Protein AF-A0A8K1FFB2-F1 (afdb_monomer_lite)

Radius of gyration: 55.77 Å; chains: 1; bounding box: 151×57×178 Å

pLDDT: mean 72.02, std 19.6, range [27.44, 97.62]

Structure (mmCIF, N/CA/C/O backbone):
data_AF-A0A8K1FFB2-F1
#
_entry.id   AF-A0A8K1FFB2-F1
#
loop_
_atom_site.group_PDB
_atom_site.id
_atom_site.type_symbol
_atom_site.label_atom_id
_atom_site.label_alt_id
_atom_site.label_comp_id
_atom_site.label_asym_id
_atom_site.label_entity_id
_atom_site.label_seq_id
_atom_site.pdbx_PDB_ins_code
_atom_site.Cartn_x
_atom_site.Cartn_y
_atom_site.Cartn_z
_atom_site.occupancy
_atom_site.B_iso_or_equiv
_atom_site.auth_seq_id
_atom_site.auth_comp_id
_atom_site.auth_asym_id
_atom_site.auth_atom_id
_atom_site.pdbx_PDB_model_num
ATOM 1 N N . MET A 1 1 ? 35.489 -6.562 14.553 1.00 64.75 1 MET A N 1
ATOM 2 C CA . MET A 1 1 ? 35.111 -5.734 13.384 1.00 64.75 1 MET A CA 1
ATOM 3 C C . MET A 1 1 ? 35.207 -6.529 12.083 1.00 64.75 1 MET A C 1
ATOM 5 O O . MET A 1 1 ? 34.177 -6.865 11.522 1.00 64.75 1 MET A O 1
ATOM 9 N N . PHE A 1 2 ? 36.407 -6.926 11.652 1.00 66.75 2 PHE A N 1
ATOM 10 C CA . PHE A 1 2 ? 36.652 -7.433 10.291 1.00 66.75 2 PHE A CA 1
ATOM 11 C C . PHE A 1 2 ? 36.187 -8.868 9.989 1.00 66.75 2 PHE A C 1
ATOM 13 O O . PHE A 1 2 ? 35.983 -9.202 8.826 1.00 66.75 2 PHE A O 1
ATOM 20 N N . HIS A 1 3 ? 35.941 -9.698 11.008 1.00 68.38 3 HIS A N 1
ATOM 21 C CA . HIS A 1 3 ? 35.372 -11.035 10.806 1.00 68.38 3 HIS A CA 1
ATOM 22 C C . HIS A 1 3 ? 33.933 -11.000 10.268 1.00 68.38 3 HIS A C 1
ATOM 24 O O . HIS A 1 3 ? 33.512 -11.947 9.624 1.00 68.38 3 HIS A O 1
ATOM 30 N N . GLY A 1 4 ? 33.161 -9.933 10.501 1.00 66.12 4 GLY A N 1
ATOM 31 C CA . GLY A 1 4 ? 31.764 -9.853 10.048 1.00 66.12 4 GLY A CA 1
ATOM 32 C C . GLY A 1 4 ? 31.587 -9.487 8.570 1.00 66.12 4 GLY A C 1
ATOM 33 O O . GLY A 1 4 ? 30.477 -9.589 8.058 1.00 66.12 4 GLY A O 1
ATOM 34 N N . PHE A 1 5 ? 32.653 -9.041 7.897 1.00 67.88 5 PHE A N 1
ATOM 35 C CA . PHE A 1 5 ? 32.569 -8.484 6.544 1.00 67.88 5 PHE A CA 1
ATOM 36 C C . PHE A 1 5 ? 32.577 -9.554 5.442 1.00 67.88 5 PHE A C 1
ATOM 38 O O . PHE A 1 5 ? 31.914 -9.377 4.423 1.00 67.88 5 PHE A O 1
ATOM 45 N N . ASP A 1 6 ? 33.297 -10.665 5.634 1.00 68.94 6 ASP A N 1
ATOM 46 C CA . ASP A 1 6 ? 33.412 -11.721 4.624 1.00 68.94 6 ASP A CA 1
ATOM 47 C C . ASP A 1 6 ? 33.349 -13.116 5.281 1.00 68.94 6 ASP A C 1
ATOM 49 O O . ASP A 1 6 ? 34.181 -13.445 6.128 1.00 68.94 6 ASP A O 1
ATOM 53 N N . PRO A 1 7 ? 32.390 -13.985 4.918 1.00 72.12 7 PRO A N 1
ATOM 54 C CA . PRO A 1 7 ? 32.349 -15.354 5.433 1.00 72.12 7 PRO A CA 1
ATOM 55 C C . PRO A 1 7 ? 33.583 -16.180 5.024 1.00 72.12 7 PRO A C 1
ATOM 57 O O . PRO A 1 7 ? 33.893 -17.177 5.677 1.00 72.12 7 PRO A O 1
ATOM 60 N N . TYR A 1 8 ? 34.315 -15.774 3.977 1.00 70.00 8 TYR A N 1
ATOM 61 C CA . TYR A 1 8 ? 35.564 -16.422 3.573 1.00 70.00 8 TYR A CA 1
ATOM 62 C C . TYR A 1 8 ? 36.718 -16.129 4.544 1.00 70.00 8 TYR A C 1
ATOM 64 O O . TYR A 1 8 ? 37.487 -17.035 4.875 1.00 70.00 8 TYR A O 1
ATOM 72 N N . THR A 1 9 ? 36.803 -14.904 5.073 1.00 73.00 9 THR A N 1
ATOM 73 C CA . THR A 1 9 ? 37.851 -14.506 6.031 1.00 73.00 9 THR A CA 1
ATOM 74 C C . THR A 1 9 ? 37.619 -15.121 7.409 1.00 73.00 9 THR A C 1
ATOM 76 O O . THR A 1 9 ? 38.578 -15.377 8.132 1.00 73.00 9 THR A O 1
ATOM 79 N N . GLN A 1 10 ? 36.367 -15.442 7.761 1.00 76.25 10 GLN A N 1
ATOM 80 C CA . GLN A 1 10 ? 36.052 -16.230 8.960 1.00 76.25 10 GLN A CA 1
ATOM 81 C C . GLN A 1 10 ? 36.589 -17.663 8.888 1.00 76.25 10 GLN A C 1
ATOM 83 O O . GLN A 1 10 ? 36.957 -18.223 9.915 1.00 76.25 10 GLN A O 1
ATOM 88 N N . ARG A 1 11 ? 36.614 -18.262 7.692 1.00 76.06 11 ARG A N 1
ATOM 89 C CA . ARG A 1 11 ? 37.011 -19.666 7.502 1.00 76.06 11 ARG A CA 1
ATOM 90 C C . ARG A 1 11 ? 38.505 -19.844 7.274 1.00 76.06 11 ARG A C 1
ATOM 92 O O . ARG A 1 11 ? 39.062 -20.840 7.714 1.00 76.06 11 ARG A O 1
ATOM 99 N N . THR A 1 12 ? 39.129 -18.909 6.566 1.00 79.38 12 THR A N 1
ATOM 100 C CA . THR A 1 12 ? 40.532 -19.027 6.138 1.00 79.38 12 THR A CA 1
ATOM 101 C C . THR A 1 12 ? 41.483 -18.135 6.928 1.00 79.38 12 THR A C 1
ATOM 103 O O . THR A 1 12 ? 42.678 -18.394 6.946 1.00 79.38 12 THR A O 1
ATOM 106 N N . GLY A 1 13 ? 40.980 -17.090 7.599 1.00 78.75 13 GLY A N 1
ATOM 107 C CA . GLY A 1 13 ? 41.819 -16.100 8.281 1.00 78.75 13 GLY A CA 1
ATOM 108 C C . GLY A 1 13 ? 42.579 -15.158 7.336 1.00 78.75 13 GLY A C 1
ATOM 109 O O . GLY A 1 13 ? 43.320 -14.294 7.808 1.00 78.75 13 GLY A O 1
ATOM 110 N N . GLU A 1 14 ? 42.373 -15.285 6.022 1.00 85.50 14 GLU A N 1
ATOM 111 C CA . GLU A 1 14 ? 43.073 -14.529 4.985 1.00 85.50 14 GLU A CA 1
ATOM 112 C C . GLU A 1 14 ? 42.130 -13.576 4.245 1.00 85.50 14 GLU A C 1
ATOM 114 O O . GLU A 1 14 ? 40.982 -13.905 3.935 1.00 85.50 14 GLU A O 1
ATOM 119 N N . LEU A 1 15 ? 42.628 -12.375 3.947 1.00 85.19 15 LEU A N 1
ATOM 120 C CA . LEU A 1 15 ? 41.900 -11.299 3.289 1.00 85.19 15 LEU A CA 1
ATOM 121 C C . LEU A 1 15 ? 42.490 -11.022 1.895 1.00 85.19 15 LEU A C 1
ATOM 123 O O . LEU A 1 15 ? 43.661 -10.649 1.801 1.00 85.19 15 LEU A O 1
ATOM 127 N N . PRO A 1 16 ? 41.710 -11.143 0.805 1.00 87.62 16 PRO A N 1
ATOM 128 C CA . PRO A 1 16 ? 42.187 -10.814 -0.535 1.00 87.62 16 PRO A CA 1
ATOM 129 C C . PRO A 1 16 ? 42.575 -9.335 -0.652 1.00 87.62 16 PRO A C 1
ATOM 131 O O . PRO A 1 16 ? 41.790 -8.453 -0.291 1.00 87.62 16 PRO A O 1
ATOM 134 N N . LEU A 1 17 ? 43.742 -9.048 -1.235 1.00 84.94 17 LEU A N 1
ATOM 135 C CA . LEU A 1 17 ? 44.253 -7.677 -1.404 1.00 84.94 17 LEU A CA 1
ATOM 136 C C . LEU A 1 17 ? 43.294 -6.775 -2.192 1.00 84.94 17 LEU A C 1
ATOM 138 O O . LEU A 1 17 ? 43.059 -5.626 -1.820 1.00 84.94 17 LEU A O 1
ATOM 142 N N . SER A 1 18 ? 42.648 -7.326 -3.222 1.00 84.44 18 SER A N 1
ATOM 143 C CA . SER A 1 18 ? 41.648 -6.620 -4.034 1.00 84.44 18 SER A CA 1
ATOM 144 C C . SER A 1 18 ? 40.423 -6.156 -3.235 1.00 84.44 18 SER A C 1
ATOM 146 O O . SER A 1 18 ? 39.781 -5.170 -3.599 1.00 84.44 18 SER A O 1
ATOM 148 N N . ARG A 1 19 ? 40.103 -6.834 -2.124 1.00 82.88 19 ARG A N 1
ATOM 149 C CA . ARG A 1 19 ? 38.962 -6.512 -1.253 1.00 82.88 19 ARG A CA 1
ATOM 150 C C . ARG A 1 19 ? 39.327 -5.585 -0.102 1.00 82.88 19 ARG A C 1
ATOM 152 O O . ARG A 1 19 ? 38.432 -5.019 0.517 1.00 82.88 19 ARG A O 1
ATOM 159 N N . LEU A 1 20 ? 40.611 -5.370 0.156 1.00 85.50 20 LEU A N 1
ATOM 160 C CA . LEU A 1 20 ? 41.080 -4.566 1.279 1.00 85.50 20 LEU A CA 1
ATOM 161 C C . LEU A 1 20 ? 40.673 -3.090 1.133 1.00 85.50 20 LEU A C 1
ATOM 163 O O . LEU A 1 20 ? 40.135 -2.505 2.072 1.00 85.50 20 LEU A O 1
ATOM 167 N N . LYS A 1 21 ? 40.803 -2.507 -0.069 1.00 84.81 21 LYS A N 1
ATOM 168 C CA . LYS A 1 21 ? 40.308 -1.142 -0.341 1.00 84.81 21 LYS A CA 1
ATOM 169 C C . LYS A 1 21 ? 38.788 -1.023 -0.176 1.00 84.81 21 LYS A C 1
ATOM 171 O O . LYS A 1 21 ? 38.298 -0.003 0.301 1.00 84.81 21 LYS A O 1
ATOM 176 N N . LEU A 1 22 ? 38.040 -2.062 -0.554 1.00 83.94 22 LEU A N 1
ATOM 177 C CA . LEU A 1 22 ? 36.584 -2.105 -0.384 1.00 83.94 22 LEU A CA 1
ATOM 178 C C . LEU A 1 22 ? 36.194 -2.203 1.093 1.00 83.94 22 LEU A C 1
ATOM 180 O O . LEU A 1 22 ? 35.243 -1.548 1.508 1.00 83.94 22 LEU A O 1
ATOM 184 N N . LEU A 1 23 ? 36.946 -2.974 1.878 1.00 85.00 23 LEU A N 1
ATOM 185 C CA . LEU A 1 23 ? 36.744 -3.114 3.314 1.00 85.00 23 LEU A CA 1
ATOM 186 C C . LEU A 1 23 ? 37.014 -1.790 4.039 1.00 85.00 23 LEU A C 1
ATOM 188 O O . LEU A 1 23 ? 36.184 -1.350 4.828 1.00 85.00 23 LEU A O 1
ATOM 192 N N . LEU A 1 24 ? 38.122 -1.114 3.722 1.00 87.81 24 LEU A N 1
ATOM 193 C CA . LEU A 1 24 ? 38.425 0.211 4.273 1.00 87.81 24 LEU A CA 1
ATOM 194 C C . LEU A 1 24 ? 37.320 1.217 3.928 1.00 87.81 24 LEU A C 1
ATOM 196 O O . LEU A 1 24 ? 36.820 1.911 4.808 1.00 87.81 24 LEU A O 1
ATOM 200 N N . LYS A 1 25 ? 36.848 1.210 2.676 1.00 86.81 25 LYS A N 1
ATOM 201 C CA . LYS A 1 25 ? 35.734 2.057 2.234 1.00 86.81 25 LYS A CA 1
ATOM 202 C C . LYS A 1 25 ? 34.411 1.730 2.934 1.00 86.81 25 LYS A C 1
ATOM 204 O O . LYS A 1 25 ? 33.645 2.640 3.209 1.00 86.81 25 LYS A O 1
ATOM 209 N N . HIS A 1 26 ? 34.125 0.459 3.218 1.00 85.25 26 HIS A N 1
ATOM 210 C CA . HIS A 1 26 ? 32.894 0.054 3.905 1.00 85.25 26 HIS A CA 1
ATOM 211 C C . HIS A 1 26 ? 32.816 0.593 5.337 1.00 85.25 26 HIS A C 1
ATOM 213 O O . HIS A 1 26 ? 31.746 0.974 5.807 1.00 85.25 26 HIS A O 1
ATOM 219 N N . TYR A 1 27 ? 33.959 0.649 6.014 1.00 84.44 27 TYR A N 1
ATOM 220 C CA . TYR A 1 27 ? 34.061 1.226 7.347 1.00 84.44 27 TYR A CA 1
ATOM 221 C C . TYR A 1 27 ? 34.359 2.727 7.326 1.00 84.44 27 TYR A C 1
ATOM 223 O O . TYR A 1 27 ? 34.713 3.260 8.366 1.00 84.44 27 TYR A O 1
ATOM 231 N N . ASP A 1 28 ? 34.234 3.414 6.185 1.00 85.31 28 ASP A N 1
ATOM 232 C CA . ASP A 1 28 ? 34.554 4.842 6.026 1.00 85.31 28 ASP A CA 1
ATOM 233 C C . ASP A 1 28 ? 35.979 5.218 6.496 1.00 85.31 28 ASP A C 1
ATOM 235 O O . ASP A 1 28 ? 36.236 6.330 6.954 1.00 85.31 28 ASP A O 1
ATOM 239 N N . LEU A 1 29 ? 36.930 4.287 6.378 1.00 88.44 29 LEU A N 1
ATOM 240 C CA . LEU A 1 29 ? 38.345 4.499 6.676 1.00 88.44 29 LEU A CA 1
ATOM 241 C C . LEU A 1 29 ? 39.083 4.880 5.386 1.00 88.44 29 LEU A C 1
ATOM 243 O O . LEU A 1 29 ? 39.255 4.057 4.486 1.00 88.44 29 LEU A O 1
ATOM 247 N N . SER A 1 30 ? 39.542 6.128 5.281 1.00 86.56 30 SER A N 1
ATOM 248 C CA . SER A 1 30 ? 40.323 6.596 4.131 1.00 86.56 30 SER A CA 1
ATOM 249 C C . SER A 1 30 ? 41.823 6.516 4.413 1.00 86.56 30 SER A C 1
ATOM 251 O O . SER A 1 30 ? 42.330 7.227 5.279 1.00 86.56 30 SER A O 1
ATOM 253 N N . VAL A 1 31 ? 42.538 5.695 3.646 1.00 89.12 31 VAL A N 1
ATOM 254 C CA . VAL A 1 31 ? 44.008 5.665 3.617 1.00 89.12 31 VAL A CA 1
ATOM 255 C C . VAL A 1 31 ? 44.462 6.340 2.326 1.00 89.12 31 VAL A C 1
ATOM 257 O O . VAL A 1 31 ? 43.904 6.067 1.263 1.00 89.12 31 VAL A O 1
ATOM 260 N N . GLY A 1 32 ? 45.450 7.233 2.403 1.00 89.50 32 GLY A N 1
ATOM 261 C CA . GLY A 1 32 ? 46.016 7.868 1.213 1.00 89.50 32 GLY A CA 1
ATOM 262 C C . GLY A 1 32 ? 46.633 6.833 0.268 1.00 89.50 32 GLY A C 1
ATOM 263 O O . GLY A 1 32 ? 47.278 5.884 0.710 1.00 89.50 32 GLY A O 1
ATOM 264 N N . ASP A 1 33 ? 46.477 7.011 -1.045 1.00 87.12 33 ASP A N 1
ATOM 265 C CA . ASP A 1 33 ? 46.992 6.034 -2.017 1.00 87.12 33 ASP A CA 1
ATOM 266 C C . ASP A 1 33 ? 48.515 5.848 -1.915 1.00 87.12 33 ASP A C 1
ATOM 268 O O . ASP A 1 33 ? 49.012 4.747 -2.133 1.00 87.12 33 ASP A O 1
ATOM 272 N N . VAL A 1 34 ? 49.255 6.890 -1.526 1.00 89.81 34 VAL A N 1
ATOM 273 C CA . VAL A 1 34 ? 50.714 6.828 -1.345 1.00 89.81 34 VAL A CA 1
ATOM 274 C C . VAL A 1 34 ? 51.096 5.922 -0.171 1.00 89.81 34 VAL A C 1
ATOM 276 O O . VAL A 1 34 ? 51.933 5.038 -0.335 1.00 89.81 34 VAL A O 1
ATOM 279 N N . THR A 1 35 ? 50.459 6.085 0.991 1.00 89.31 35 THR A N 1
ATOM 280 C CA . THR A 1 35 ? 50.746 5.270 2.185 1.00 89.31 35 THR A CA 1
ATOM 281 C C . THR A 1 35 ? 50.263 3.833 2.013 1.00 89.31 35 THR A C 1
ATOM 283 O O . THR A 1 35 ? 50.922 2.897 2.464 1.00 89.31 35 THR A O 1
ATOM 286 N N . TYR A 1 36 ? 49.156 3.644 1.292 1.00 90.62 36 TYR A N 1
ATOM 287 C CA . TYR A 1 36 ? 48.669 2.325 0.909 1.00 90.62 36 TYR A CA 1
ATOM 288 C C . TYR A 1 36 ? 49.658 1.591 -0.006 1.00 90.62 36 TYR A C 1
ATOM 290 O O . TYR A 1 36 ? 49.990 0.438 0.256 1.00 90.62 36 TYR A O 1
ATOM 298 N N . ARG A 1 37 ? 50.169 2.259 -1.052 1.00 88.25 37 ARG A N 1
ATOM 299 C CA . ARG A 1 37 ? 51.154 1.678 -1.983 1.00 88.25 37 ARG A CA 1
ATOM 300 C C . ARG A 1 37 ? 52.491 1.379 -1.310 1.00 88.25 37 ARG A C 1
ATOM 302 O O . ARG A 1 37 ? 53.084 0.350 -1.603 1.00 88.25 37 ARG A O 1
ATOM 309 N N . GLN A 1 38 ? 52.945 2.243 -0.403 1.00 90.00 38 GLN A N 1
ATOM 310 C CA . GLN A 1 38 ? 54.164 2.006 0.376 1.00 90.00 38 GLN A CA 1
ATOM 311 C C . GLN A 1 38 ? 54.041 0.757 1.249 1.00 90.00 38 GLN A C 1
ATOM 313 O O . GLN A 1 38 ? 54.959 -0.050 1.288 1.00 90.00 38 GLN A O 1
ATOM 318 N N . TRP A 1 39 ? 52.896 0.561 1.906 1.00 91.81 39 TRP A N 1
ATOM 319 C CA . TRP A 1 39 ? 52.646 -0.660 2.668 1.00 91.81 39 TRP A CA 1
ATOM 320 C C . TRP A 1 39 ? 52.504 -1.893 1.765 1.00 91.81 39 TRP A C 1
ATOM 322 O O . TRP A 1 39 ? 53.062 -2.940 2.075 1.00 91.81 39 TRP A O 1
ATOM 332 N N . GLU A 1 40 ? 51.831 -1.773 0.619 1.00 88.75 40 GLU A N 1
ATOM 333 C CA . GLU A 1 40 ? 51.703 -2.864 -0.360 1.00 88.75 40 GLU A CA 1
ATOM 334 C C . GLU A 1 40 ? 53.076 -3.345 -0.864 1.00 88.75 40 GLU A C 1
ATOM 336 O O . GLU A 1 40 ? 53.279 -4.541 -1.040 1.00 88.75 40 GLU A O 1
ATOM 341 N N . GLN A 1 41 ? 54.044 -2.434 -1.004 1.00 88.81 41 GLN A N 1
ATOM 342 C CA . GLN A 1 41 ? 55.436 -2.748 -1.352 1.00 88.81 41 GLN A CA 1
ATOM 343 C C . GLN A 1 41 ? 56.220 -3.447 -0.229 1.00 88.81 41 GLN A C 1
ATOM 345 O O . GLN A 1 41 ? 57.269 -4.022 -0.500 1.00 88.81 41 GLN A O 1
ATOM 350 N N . THR A 1 42 ? 55.741 -3.413 1.020 1.00 87.81 42 THR A N 1
ATOM 351 C CA . THR A 1 42 ? 56.365 -4.155 2.135 1.00 87.81 42 THR A CA 1
ATOM 352 C C . THR A 1 42 ? 55.946 -5.624 2.192 1.00 87.81 42 THR A C 1
ATOM 354 O O . THR A 1 42 ? 56.489 -6.388 2.990 1.00 87.81 42 THR A O 1
ATOM 357 N N . LEU A 1 43 ? 54.991 -6.034 1.352 1.00 87.44 43 LEU A N 1
ATOM 358 C CA . LEU A 1 43 ? 54.518 -7.410 1.267 1.00 87.44 43 LEU A CA 1
ATOM 359 C C . LEU A 1 43 ? 55.361 -8.224 0.268 1.00 87.44 43 LEU A C 1
ATOM 361 O O . LEU A 1 43 ? 55.843 -7.666 -0.718 1.00 87.44 43 LEU A O 1
ATOM 365 N N . PRO A 1 44 ? 55.512 -9.547 0.470 1.00 86.75 44 PRO A N 1
ATOM 366 C CA . PRO A 1 44 ? 56.212 -10.413 -0.478 1.00 86.75 44 PRO A CA 1
ATOM 367 C C . PRO A 1 44 ? 55.585 -10.372 -1.881 1.00 86.75 44 PRO A C 1
ATOM 369 O O . PRO A 1 44 ? 54.356 -10.356 -2.025 1.00 86.75 44 PRO A O 1
ATOM 372 N N . GLU A 1 45 ? 56.419 -10.402 -2.922 1.00 79.69 45 GLU A N 1
ATOM 373 C CA . GLU A 1 45 ? 55.962 -10.400 -4.315 1.00 79.69 45 GLU A CA 1
ATOM 374 C C . GLU A 1 45 ? 55.061 -11.616 -4.603 1.00 79.69 45 GLU A C 1
ATOM 376 O O . GLU A 1 45 ? 55.417 -12.757 -4.316 1.00 79.69 45 GLU A O 1
ATOM 381 N N . GLY A 1 46 ? 53.866 -11.371 -5.156 1.00 77.50 46 GLY A N 1
ATOM 382 C CA . GLY A 1 46 ? 52.890 -12.420 -5.490 1.00 77.50 46 GLY A CA 1
ATOM 383 C C . GLY A 1 46 ? 51.861 -12.742 -4.399 1.00 77.50 46 GLY A C 1
ATOM 384 O O . GLY A 1 46 ? 51.036 -13.634 -4.590 1.00 77.50 46 GLY A O 1
ATOM 385 N N . THR A 1 47 ? 51.853 -12.011 -3.282 1.00 82.94 47 THR A N 1
ATOM 386 C CA . THR A 1 47 ? 50.838 -12.188 -2.232 1.00 82.94 47 THR A CA 1
ATOM 387 C C . THR A 1 47 ? 49.453 -11.794 -2.763 1.00 82.94 47 THR A C 1
ATOM 389 O O . THR A 1 47 ? 49.205 -10.628 -3.048 1.00 82.94 47 THR A O 1
ATOM 392 N N . SER A 1 48 ? 48.529 -12.748 -2.918 1.00 84.19 48 SER A N 1
ATOM 393 C CA . SER A 1 48 ? 47.143 -12.474 -3.348 1.00 84.19 48 SER A CA 1
ATOM 394 C C . SER A 1 48 ? 46.178 -12.261 -2.176 1.00 84.19 48 SER A C 1
ATOM 396 O O . SER A 1 48 ? 45.135 -11.614 -2.331 1.00 84.19 48 SER A O 1
ATOM 398 N N . ALA A 1 49 ? 46.522 -12.790 -1.001 1.00 87.62 49 ALA A N 1
ATOM 399 C CA . ALA A 1 49 ? 45.751 -12.682 0.229 1.00 87.62 49 ALA A CA 1
ATOM 400 C C . ALA A 1 49 ? 46.681 -12.500 1.434 1.00 87.62 49 ALA A C 1
ATOM 402 O O . ALA A 1 49 ? 47.791 -13.022 1.452 1.00 87.62 49 ALA A O 1
ATOM 403 N N . ILE A 1 50 ? 46.232 -11.730 2.423 1.00 89.12 50 ILE A N 1
ATOM 404 C CA . ILE A 1 50 ? 47.025 -11.353 3.594 1.00 89.12 50 ILE A CA 1
ATOM 405 C C . ILE A 1 50 ? 46.321 -11.865 4.855 1.00 89.12 50 ILE A C 1
ATOM 407 O O . ILE A 1 50 ? 45.111 -11.668 4.985 1.00 89.12 50 ILE A O 1
ATOM 411 N N . PRO A 1 51 ? 47.043 -12.462 5.817 1.00 89.88 51 PRO A N 1
ATOM 412 C CA . PRO A 1 51 ? 46.500 -12.792 7.128 1.00 89.88 51 PRO A CA 1
ATOM 413 C C . PRO A 1 51 ? 45.864 -11.578 7.809 1.00 89.88 51 PRO A C 1
ATOM 415 O O . PRO A 1 51 ? 46.427 -10.479 7.811 1.00 89.88 51 PRO A O 1
ATOM 418 N N . LEU A 1 52 ? 44.726 -11.783 8.473 1.00 84.94 52 LEU A N 1
ATOM 419 C CA . LEU A 1 52 ? 44.021 -10.710 9.178 1.00 84.94 52 LEU A CA 1
ATOM 420 C C . LEU A 1 52 ? 44.911 -9.982 10.201 1.00 84.94 52 LEU A C 1
ATOM 422 O O . LEU A 1 52 ? 44.769 -8.778 10.393 1.00 84.94 52 LEU A O 1
ATOM 426 N N . LEU A 1 53 ? 45.860 -10.692 10.814 1.00 86.44 53 LEU A N 1
ATOM 427 C CA . LEU A 1 53 ? 46.809 -10.125 11.771 1.00 86.44 53 LEU A CA 1
ATOM 428 C C . LEU A 1 53 ? 47.707 -9.045 11.142 1.00 86.44 53 LEU A C 1
ATOM 430 O O . LEU A 1 53 ? 47.868 -7.973 11.721 1.00 86.44 53 LEU A O 1
ATOM 434 N N . LEU A 1 54 ? 48.238 -9.293 9.940 1.00 87.94 54 LEU A N 1
ATOM 435 C CA . LEU A 1 54 ? 49.059 -8.314 9.217 1.00 87.94 54 LEU A CA 1
ATOM 436 C C . LEU A 1 54 ? 48.225 -7.111 8.766 1.00 87.94 54 LEU A C 1
ATOM 438 O O . LEU A 1 54 ? 48.710 -5.981 8.778 1.00 87.94 54 LEU A O 1
ATOM 442 N N . PHE A 1 55 ? 46.952 -7.329 8.431 1.00 87.44 55 PHE A N 1
ATOM 443 C CA . PHE A 1 55 ? 46.027 -6.232 8.162 1.00 87.44 55 PHE A CA 1
ATOM 444 C C . PHE A 1 55 ? 45.745 -5.392 9.416 1.00 87.44 55 PHE A C 1
ATOM 446 O O . PHE A 1 55 ? 45.780 -4.168 9.348 1.00 87.44 55 PHE A O 1
ATOM 453 N N . MET A 1 56 ? 45.524 -6.020 10.574 1.00 85.69 56 MET A N 1
ATOM 454 C CA . MET A 1 56 ? 45.352 -5.295 11.838 1.00 85.69 56 MET A CA 1
ATOM 455 C C . MET A 1 56 ? 46.595 -4.475 12.186 1.00 85.69 56 MET A C 1
ATOM 457 O O . MET A 1 56 ? 46.470 -3.316 12.575 1.00 85.69 56 MET A O 1
ATOM 461 N N . GLN A 1 57 ? 47.787 -5.035 11.978 1.00 88.00 57 GLN A N 1
ATOM 462 C CA . GLN A 1 57 ? 49.042 -4.310 12.153 1.00 88.00 57 GLN A CA 1
ATOM 463 C C . GLN A 1 57 ? 49.140 -3.107 11.202 1.00 88.00 57 GLN A C 1
ATOM 465 O O . GLN A 1 57 ? 49.521 -2.021 11.631 1.00 88.00 57 GLN A O 1
ATOM 470 N N . ALA A 1 58 ? 48.725 -3.258 9.941 1.00 88.50 58 ALA A N 1
ATOM 471 C CA . ALA A 1 58 ? 48.655 -2.154 8.984 1.00 88.50 58 ALA A CA 1
ATOM 472 C C . ALA A 1 58 ? 47.668 -1.060 9.421 1.00 88.50 58 ALA A C 1
ATOM 474 O O . ALA A 1 58 ? 47.987 0.125 9.357 1.00 88.50 58 ALA A O 1
ATOM 475 N N . CYS A 1 59 ? 46.495 -1.437 9.940 1.00 88.25 59 CYS A N 1
ATOM 476 C CA . CYS A 1 59 ? 45.528 -0.483 10.483 1.00 88.25 59 CYS A CA 1
ATOM 477 C C . CYS A 1 59 ? 46.097 0.313 11.662 1.00 88.25 59 CYS A C 1
ATOM 479 O O . CYS A 1 59 ? 45.849 1.512 11.737 1.00 88.25 59 CYS A O 1
ATOM 481 N N . MET A 1 60 ? 46.882 -0.320 12.534 1.00 87.50 60 MET A N 1
ATOM 482 C CA . MET A 1 60 ? 47.552 0.359 13.651 1.00 87.50 60 MET A CA 1
ATOM 483 C C . MET A 1 60 ? 48.682 1.295 13.194 1.00 87.50 60 MET A C 1
ATOM 485 O O . MET A 1 60 ? 49.019 2.234 13.907 1.00 87.50 60 MET A O 1
ATOM 489 N N . LEU A 1 61 ? 49.260 1.067 12.009 1.00 88.81 61 LEU A N 1
ATOM 490 C CA . LEU A 1 61 ? 50.232 1.981 11.397 1.00 88.81 61 LEU A CA 1
ATOM 491 C C . LEU A 1 61 ? 49.554 3.181 10.723 1.00 88.81 61 LEU A C 1
ATOM 493 O O . LEU A 1 61 ? 50.094 4.284 10.734 1.00 88.81 61 LEU A O 1
ATOM 497 N N . TRP A 1 62 ? 48.386 2.975 10.112 1.00 90.88 62 TRP A N 1
ATOM 498 C CA . TRP A 1 62 ? 47.667 4.027 9.387 1.00 90.88 62 TRP A CA 1
ATOM 499 C C . TRP A 1 62 ? 46.798 4.905 10.283 1.00 90.88 62 TRP A C 1
ATOM 501 O O . TRP A 1 62 ? 46.560 6.068 9.957 1.00 90.88 62 TRP A O 1
ATOM 511 N N . PHE A 1 63 ? 46.307 4.358 11.392 1.00 90.12 63 PHE A N 1
ATOM 512 C CA . PHE A 1 63 ? 45.350 5.021 12.263 1.00 90.12 63 PHE A CA 1
ATOM 513 C C . PHE A 1 63 ? 45.791 4.919 13.721 1.00 90.12 63 PHE A C 1
ATOM 515 O O . PHE A 1 63 ? 46.259 3.884 14.183 1.00 90.12 63 PHE A O 1
ATOM 522 N N . HIS A 1 64 ? 45.584 6.001 14.469 1.00 87.25 64 HIS A N 1
ATOM 523 C CA . HIS A 1 64 ? 45.824 6.014 15.908 1.00 87.25 64 HIS A CA 1
ATOM 524 C C . HIS A 1 64 ? 44.794 5.126 16.616 1.00 87.25 64 HIS A C 1
ATOM 526 O O . HIS A 1 64 ? 43.612 5.164 16.272 1.00 87.25 64 HIS A O 1
ATOM 532 N N . GLU A 1 65 ? 45.215 4.392 17.647 1.00 81.94 65 GLU A N 1
ATOM 533 C CA . GLU A 1 65 ? 44.363 3.456 18.397 1.00 81.94 65 GLU A CA 1
ATOM 534 C C . GLU A 1 65 ? 43.077 4.117 18.919 1.00 81.94 65 GLU A C 1
ATOM 536 O O . GLU A 1 65 ? 41.969 3.651 18.650 1.00 81.94 65 GLU A O 1
ATOM 541 N N . GLN A 1 66 ? 43.207 5.277 19.572 1.00 82.00 66 GLN A N 1
ATOM 542 C CA . GLN A 1 66 ? 42.059 6.051 20.055 1.00 82.00 66 GLN A CA 1
ATOM 543 C C . GLN A 1 66 ? 41.176 6.567 18.908 1.00 82.00 66 GLN A C 1
ATOM 545 O O . GLN A 1 66 ? 39.958 6.656 19.050 1.00 82.00 66 GLN A O 1
ATOM 550 N N . GLY A 1 67 ? 41.774 6.869 17.751 1.00 83.12 67 GLY A N 1
ATOM 551 C CA . GLY A 1 67 ? 41.048 7.280 16.550 1.00 83.12 67 GLY A CA 1
ATOM 552 C C . GLY A 1 67 ? 40.196 6.149 15.978 1.00 83.12 67 GLY A C 1
ATOM 553 O O . GLY A 1 67 ? 39.037 6.372 15.645 1.00 83.12 67 GLY A O 1
ATOM 554 N N . LEU A 1 68 ? 40.732 4.927 15.936 1.00 83.56 68 LEU A N 1
ATOM 555 C CA . LEU A 1 68 ? 40.019 3.723 15.499 1.00 83.56 68 LEU A CA 1
ATOM 556 C C . LEU A 1 68 ? 38.854 3.369 16.431 1.00 83.56 68 LEU A C 1
ATOM 558 O O . LEU A 1 68 ? 37.766 3.056 15.949 1.00 83.56 68 LEU A O 1
ATOM 562 N N . ILE A 1 69 ? 39.056 3.458 17.749 1.00 84.38 69 ILE A N 1
ATOM 563 C CA . ILE A 1 69 ? 38.012 3.181 18.750 1.00 84.38 69 ILE A CA 1
ATOM 564 C C . ILE A 1 69 ? 36.881 4.213 18.653 1.00 84.38 69 ILE A C 1
ATOM 566 O O . ILE A 1 69 ? 35.708 3.844 18.563 1.00 84.38 69 ILE A O 1
ATOM 570 N N . ASN A 1 70 ? 37.224 5.502 18.601 1.00 84.19 70 ASN A N 1
ATOM 571 C CA . ASN A 1 70 ? 36.236 6.574 18.471 1.00 84.19 70 ASN A CA 1
ATOM 572 C C . ASN A 1 70 ? 35.486 6.490 17.136 1.00 84.19 70 ASN A C 1
ATOM 574 O O . ASN A 1 70 ? 34.265 6.640 17.093 1.00 84.19 70 ASN A O 1
ATOM 578 N N . HIS A 1 71 ? 36.198 6.190 16.048 1.00 85.44 71 HIS A N 1
ATOM 579 C CA . HIS A 1 71 ? 35.595 5.979 14.735 1.00 85.44 71 HIS A CA 1
ATOM 580 C C . HIS A 1 71 ? 34.646 4.785 14.731 1.00 85.44 71 HIS A C 1
ATOM 582 O O . HIS A 1 71 ? 33.550 4.889 14.194 1.00 85.44 71 HIS A O 1
ATOM 588 N N . TYR A 1 72 ? 35.008 3.677 15.380 1.00 84.06 72 TYR A N 1
ATOM 589 C CA . TYR A 1 72 ? 34.128 2.519 15.511 1.00 84.06 72 TYR A CA 1
ATOM 590 C C . TYR A 1 72 ? 32.844 2.854 16.275 1.00 84.06 72 TYR A C 1
ATOM 592 O O . TYR A 1 72 ? 31.760 2.501 15.814 1.00 84.06 72 TYR A O 1
ATOM 600 N N . HIS A 1 73 ? 32.938 3.581 17.391 1.00 83.06 73 HIS A N 1
ATOM 601 C CA . HIS A 1 73 ? 31.755 4.023 18.132 1.00 83.06 73 HIS A CA 1
ATOM 602 C C . HIS A 1 73 ? 30.859 4.940 17.294 1.00 83.06 73 HIS A C 1
ATOM 604 O O . HIS A 1 73 ? 29.649 4.720 17.230 1.00 83.06 73 HIS A O 1
ATOM 610 N N . ASN A 1 74 ? 31.442 5.905 16.581 1.00 83.94 74 ASN A N 1
ATOM 611 C CA . ASN A 1 74 ? 30.698 6.810 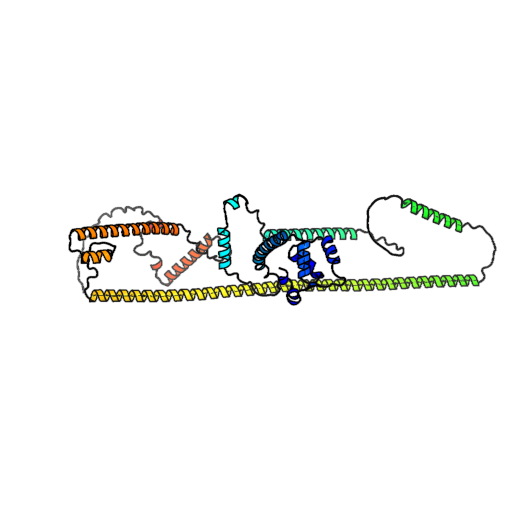15.702 1.00 83.94 74 ASN A CA 1
ATOM 612 C C . ASN A 1 74 ? 30.079 6.076 14.504 1.00 83.94 74 ASN A C 1
ATOM 614 O O . ASN A 1 74 ? 28.933 6.337 14.131 1.00 83.94 74 ASN A O 1
ATOM 618 N N . TRP A 1 75 ? 30.809 5.127 13.918 1.00 84.38 75 TRP A N 1
ATOM 619 C CA . TRP A 1 75 ? 30.336 4.286 12.824 1.00 84.38 75 TRP A CA 1
ATOM 620 C C . TRP A 1 75 ? 29.194 3.380 13.287 1.00 84.38 75 TRP A C 1
ATOM 622 O O . TRP A 1 75 ? 28.179 3.299 12.600 1.00 84.38 75 TRP A O 1
ATOM 632 N N . GLN A 1 76 ? 29.301 2.774 14.474 1.00 82.81 76 GLN A N 1
ATOM 633 C CA . GLN A 1 76 ? 28.257 1.940 15.070 1.00 82.81 76 GLN A CA 1
ATOM 634 C C . GLN A 1 76 ? 27.003 2.754 15.401 1.00 82.81 76 GLN A C 1
ATOM 636 O O . GLN A 1 76 ? 25.897 2.299 15.124 1.00 82.81 76 GLN A O 1
ATOM 641 N N . GLN A 1 77 ? 27.149 3.969 15.936 1.00 81.06 77 GLN A N 1
ATOM 642 C CA . GLN A 1 77 ? 26.020 4.875 16.169 1.00 81.06 77 GLN A CA 1
ATOM 643 C C . GLN A 1 77 ? 25.352 5.281 14.848 1.00 81.06 77 GLN A C 1
ATOM 645 O O . GLN A 1 77 ? 24.135 5.172 14.710 1.00 81.06 77 GLN A O 1
ATOM 650 N N . SER A 1 78 ? 26.147 5.643 13.837 1.00 78.94 78 SER A N 1
ATOM 651 C CA . SER A 1 78 ? 25.651 6.014 12.505 1.00 78.94 78 SER A CA 1
ATOM 652 C C . SER A 1 78 ? 24.986 4.840 11.778 1.00 78.94 78 SER A C 1
ATOM 654 O O . SER A 1 78 ? 23.989 5.027 11.084 1.00 78.94 78 SER A O 1
ATOM 656 N N . HIS A 1 79 ? 25.495 3.618 11.952 1.00 67.81 79 HIS A N 1
ATOM 657 C CA . HIS A 1 79 ? 24.914 2.407 11.372 1.00 67.81 79 HIS A CA 1
ATOM 658 C C . HIS A 1 79 ? 23.717 1.879 12.164 1.00 67.81 79 HIS A C 1
ATOM 660 O O . HIS A 1 79 ? 22.826 1.308 11.551 1.00 67.81 79 HIS A O 1
ATOM 666 N N . SER A 1 80 ? 23.634 2.109 13.476 1.00 67.56 80 SER A N 1
ATOM 667 C CA . SER A 1 80 ? 22.441 1.804 14.278 1.00 67.56 80 SER A CA 1
ATOM 668 C C . SER A 1 80 ? 21.259 2.687 13.857 1.00 67.56 80 SER A C 1
ATOM 670 O O . SER A 1 80 ? 20.167 2.186 13.589 1.00 67.56 80 SER A O 1
ATOM 672 N N . ILE A 1 81 ? 21.512 3.987 13.652 1.00 58.22 81 ILE A N 1
ATOM 673 C CA . ILE A 1 81 ? 20.527 4.938 13.109 1.00 58.22 81 ILE A CA 1
ATOM 674 C C . ILE A 1 81 ? 20.163 4.579 11.658 1.00 58.22 81 ILE A C 1
ATOM 676 O O . ILE A 1 81 ? 19.001 4.632 11.272 1.00 58.22 81 ILE A O 1
ATOM 680 N N . ARG A 1 82 ? 21.127 4.127 10.844 1.00 51.16 82 ARG A N 1
ATOM 681 C CA . ARG A 1 82 ? 20.833 3.645 9.484 1.00 51.16 82 ARG A CA 1
ATOM 682 C C . ARG A 1 82 ? 20.175 2.266 9.443 1.00 51.16 82 ARG A C 1
ATOM 684 O O . ARG A 1 82 ? 19.536 1.969 8.446 1.00 51.16 82 ARG A O 1
ATOM 691 N N . GLN A 1 83 ? 20.291 1.418 10.465 1.00 48.84 83 GLN A N 1
ATOM 692 C CA . GLN A 1 83 ? 19.616 0.114 10.516 1.00 48.84 83 GLN A CA 1
ATOM 693 C C . GLN A 1 83 ? 18.143 0.238 10.913 1.00 48.84 83 GLN A C 1
ATOM 695 O O . GLN A 1 83 ? 17.324 -0.509 10.374 1.00 48.84 83 GLN A O 1
ATOM 700 N N . SER A 1 84 ? 17.776 1.221 11.741 1.00 46.16 84 SER A N 1
ATOM 701 C CA . SER A 1 84 ? 16.364 1.567 11.957 1.00 46.16 84 SER A CA 1
ATOM 702 C C . SER A 1 84 ? 15.717 2.173 10.699 1.00 46.16 84 SER A C 1
ATOM 704 O O . SER A 1 84 ? 14.536 1.928 10.440 1.00 46.16 84 SER A O 1
ATOM 706 N N . ASP A 1 85 ? 16.502 2.839 9.844 1.00 42.97 85 ASP A N 1
ATOM 707 C CA . ASP A 1 85 ? 16.073 3.278 8.506 1.00 42.97 85 ASP A CA 1
ATOM 708 C C . ASP A 1 85 ? 16.206 2.192 7.412 1.00 42.97 85 ASP A C 1
ATOM 710 O O . ASP A 1 85 ? 15.477 2.206 6.415 1.00 42.97 85 ASP A O 1
ATOM 714 N N . HIS A 1 86 ? 17.065 1.183 7.592 1.00 39.47 86 HIS A N 1
ATOM 715 C CA . HIS A 1 86 ? 17.229 0.064 6.654 1.00 39.47 86 HIS A CA 1
ATOM 716 C C . HIS A 1 86 ? 16.300 -1.124 6.907 1.00 39.47 86 HIS A C 1
ATOM 718 O O . HIS A 1 86 ? 16.043 -1.869 5.964 1.00 39.47 86 HIS A O 1
ATOM 724 N N . GLN A 1 87 ? 15.671 -1.257 8.078 1.00 40.72 87 GLN A N 1
ATOM 725 C CA . GLN A 1 87 ? 14.450 -2.072 8.180 1.00 40.72 87 GLN A CA 1
ATOM 726 C C . GLN A 1 87 ? 13.248 -1.421 7.473 1.00 40.72 87 GLN A C 1
ATOM 728 O O . GLN A 1 87 ? 12.352 -2.139 7.043 1.00 40.72 87 GLN A O 1
ATOM 733 N N . LYS A 1 88 ? 13.261 -0.097 7.249 1.00 44.88 88 LYS A N 1
ATOM 734 C CA . LYS A 1 88 ? 12.290 0.598 6.382 1.00 44.88 88 LYS A CA 1
ATOM 735 C C . LYS A 1 88 ? 12.622 0.541 4.885 1.00 44.88 88 LYS A C 1
ATOM 737 O O . LYS A 1 88 ? 11.723 0.739 4.084 1.00 44.88 88 LYS A O 1
ATOM 742 N N . SER A 1 89 ? 13.867 0.265 4.486 1.00 37.41 89 SER A N 1
ATOM 743 C CA . SER A 1 89 ? 14.280 0.320 3.066 1.00 37.41 89 SER A CA 1
ATOM 744 C C . SER A 1 89 ? 14.818 -0.992 2.478 1.00 37.41 89 SER A C 1
ATOM 746 O O . SER A 1 89 ? 14.990 -1.091 1.265 1.00 37.41 89 SER A O 1
ATOM 748 N N . ARG A 1 90 ? 14.992 -2.059 3.273 1.00 34.84 90 ARG A N 1
ATOM 749 C CA . ARG A 1 90 ? 15.298 -3.407 2.748 1.00 34.84 90 ARG A CA 1
ATOM 750 C C . ARG A 1 90 ? 14.059 -4.183 2.268 1.00 34.84 90 ARG A C 1
ATOM 752 O O . ARG A 1 90 ? 14.210 -5.287 1.758 1.00 34.84 90 ARG A O 1
ATOM 759 N N . GLN A 1 91 ? 12.861 -3.599 2.359 1.00 38.66 91 GLN A N 1
ATOM 760 C CA . GLN A 1 91 ? 11.669 -4.092 1.654 1.00 38.66 91 GLN A CA 1
ATOM 761 C C . GLN A 1 91 ? 11.515 -3.534 0.227 1.00 38.66 91 GLN A C 1
ATOM 763 O O . GLN A 1 91 ? 10.689 -4.046 -0.519 1.00 38.66 91 GLN A O 1
ATOM 768 N N . GLU A 1 92 ? 12.322 -2.556 -0.209 1.00 38.31 92 GLU A N 1
ATOM 769 C CA . GLU A 1 92 ? 12.091 -1.888 -1.505 1.00 38.31 92 GLU A CA 1
ATOM 770 C C . GLU A 1 92 ? 13.035 -2.296 -2.649 1.00 38.31 92 GLU A C 1
ATOM 772 O O . GLU A 1 92 ? 12.851 -1.848 -3.778 1.00 38.31 92 GLU A O 1
ATOM 777 N N . LEU A 1 93 ? 13.999 -3.199 -2.436 1.00 37.84 93 LEU A N 1
ATOM 778 C CA . LEU A 1 93 ? 14.852 -3.710 -3.525 1.00 37.84 93 LEU A CA 1
ATOM 779 C C . LEU A 1 93 ? 15.010 -5.237 -3.493 1.00 37.84 93 LEU A C 1
ATOM 781 O O . LEU A 1 93 ? 16.108 -5.786 -3.451 1.00 37.84 93 LEU A O 1
ATOM 785 N N . GLY A 1 94 ? 13.873 -5.925 -3.577 1.00 30.33 94 GLY A N 1
ATOM 786 C CA . GLY A 1 94 ? 13.760 -7.315 -4.015 1.00 30.33 94 GLY A CA 1
ATOM 787 C C . GLY A 1 94 ? 12.525 -7.447 -4.903 1.00 30.33 94 GLY A C 1
ATOM 788 O O . GLY A 1 94 ? 11.406 -7.464 -4.409 1.00 30.33 94 GLY A O 1
ATOM 789 N N . LYS A 1 95 ? 12.717 -7.465 -6.226 1.00 43.34 95 LYS A N 1
ATOM 790 C CA . LYS A 1 95 ? 11.646 -7.600 -7.226 1.00 43.34 95 LYS A CA 1
ATOM 791 C C . LYS A 1 95 ? 10.826 -8.874 -6.975 1.00 43.34 95 LYS A C 1
ATOM 793 O O . LYS A 1 95 ? 11.422 -9.944 -6.955 1.00 43.34 95 LYS A O 1
ATOM 798 N N . CYS A 1 96 ? 9.502 -8.748 -6.850 1.00 27.44 96 CYS A N 1
ATOM 799 C CA . CYS A 1 96 ? 8.463 -9.547 -7.524 1.00 27.44 96 CYS A CA 1
ATOM 800 C C . CYS A 1 96 ? 7.081 -9.269 -6.905 1.00 27.44 96 CYS A C 1
ATOM 802 O O . CYS A 1 96 ? 6.952 -8.936 -5.734 1.00 27.44 96 CYS A O 1
ATOM 804 N N . HIS A 1 97 ? 6.045 -9.378 -7.732 1.00 40.25 97 HIS A N 1
ATOM 805 C CA . HIS A 1 97 ? 4.638 -9.177 -7.398 1.00 40.25 97 HIS A CA 1
ATOM 806 C C . HIS A 1 97 ? 4.173 -9.910 -6.124 1.00 40.25 97 HIS A C 1
ATOM 808 O O . HIS A 1 97 ? 4.167 -11.133 -6.135 1.00 40.25 97 HIS A O 1
ATOM 814 N N . SER A 1 98 ? 3.676 -9.178 -5.111 1.00 32.72 98 SER A N 1
ATOM 815 C CA . SER A 1 98 ? 2.476 -9.514 -4.306 1.00 32.72 98 SER A CA 1
ATOM 816 C C . SER A 1 98 ? 2.322 -8.614 -3.064 1.00 32.72 98 SER A C 1
ATOM 818 O O . SER A 1 98 ? 3.228 -8.571 -2.246 1.00 32.72 98 SER A O 1
ATOM 820 N N . ALA A 1 99 ? 1.133 -8.007 -2.929 1.00 29.34 99 ALA A N 1
ATOM 821 C CA . ALA A 1 99 ? 0.464 -7.480 -1.724 1.00 29.34 99 ALA A CA 1
ATOM 822 C C . ALA A 1 99 ? 1.157 -6.397 -0.845 1.00 29.34 99 ALA A C 1
ATOM 824 O O . ALA A 1 99 ? 2.319 -6.532 -0.473 1.00 29.34 99 ALA A O 1
ATOM 825 N N . PRO A 1 100 ? 0.426 -5.340 -0.424 1.00 37.91 100 PRO A N 1
ATOM 826 C CA . PRO A 1 100 ? 0.908 -4.407 0.590 1.00 37.91 100 PRO A CA 1
ATOM 827 C C . PRO A 1 100 ? 0.903 -5.096 1.962 1.00 37.91 100 PRO A C 1
ATOM 829 O O . PRO A 1 100 ? -0.143 -5.545 2.429 1.00 37.91 100 PRO A O 1
ATOM 832 N N . GLN A 1 101 ? 2.059 -5.182 2.623 1.00 42.69 101 GLN A N 1
ATOM 833 C CA . GLN A 1 101 ? 2.091 -5.534 4.040 1.00 42.69 101 GLN A CA 1
ATOM 834 C C . GLN A 1 101 ? 1.518 -4.365 4.844 1.00 42.69 101 GLN A C 1
ATOM 836 O O . GLN A 1 101 ? 2.102 -3.284 4.916 1.00 42.69 101 GLN A O 1
ATOM 841 N N . LEU A 1 102 ? 0.339 -4.601 5.414 1.00 44.50 102 LEU A N 1
ATOM 842 C CA . LEU A 1 102 ? -0.309 -3.752 6.402 1.00 44.50 102 LEU A CA 1
ATOM 843 C C . LEU A 1 102 ? 0.618 -3.612 7.615 1.00 44.50 102 LEU A C 1
ATOM 845 O O . LEU A 1 102 ? 0.780 -4.549 8.396 1.00 44.50 102 LEU A O 1
ATOM 849 N N . LEU A 1 103 ? 1.228 -2.436 7.775 1.00 48.41 103 LEU A N 1
ATOM 850 C CA . LEU A 1 103 ? 1.761 -2.023 9.069 1.00 48.41 103 LEU A CA 1
ATOM 851 C C . LEU A 1 103 ? 0.585 -2.007 10.054 1.00 48.41 103 LEU A C 1
ATOM 853 O O . LEU A 1 103 ? -0.457 -1.419 9.753 1.00 48.41 103 LEU A O 1
ATOM 857 N N . HIS A 1 104 ? 0.735 -2.657 11.206 1.00 51.47 104 HIS A N 1
ATOM 858 C CA . HIS A 1 104 ? -0.337 -2.746 12.188 1.00 51.47 104 HIS A CA 1
ATOM 859 C C . HIS A 1 104 ? -0.723 -1.324 12.652 1.00 51.47 104 HIS A C 1
ATOM 861 O O . HIS A 1 104 ? 0.162 -0.516 12.953 1.00 51.47 104 HIS A O 1
ATOM 867 N N . PRO A 1 105 ? -2.020 -0.972 12.712 1.00 55.75 105 PRO A N 1
ATOM 868 C CA . PRO A 1 105 ? -2.469 0.398 12.981 1.00 55.75 105 PRO A CA 1
ATOM 869 C C . PRO A 1 105 ? -1.972 0.949 14.326 1.00 55.75 105 PRO A C 1
ATOM 871 O O . PRO A 1 105 ? -1.794 2.160 14.467 1.00 55.75 105 PRO A O 1
ATOM 874 N N . PHE A 1 106 ? -1.668 0.073 15.288 1.00 53.75 106 PHE A N 1
ATOM 875 C CA . PHE A 1 106 ? -1.070 0.470 16.562 1.00 53.75 106 PHE A CA 1
ATOM 876 C C . PHE A 1 106 ? 0.354 1.007 16.417 1.00 53.75 106 PHE A C 1
ATOM 878 O O . PHE A 1 106 ? 0.685 1.965 17.098 1.00 53.75 106 PHE A O 1
ATOM 885 N N . ASP A 1 107 ? 1.168 0.505 15.490 1.00 59.56 107 ASP A N 1
ATOM 886 C CA . ASP A 1 107 ? 2.544 0.991 15.317 1.00 59.56 107 ASP A CA 1
ATOM 887 C C . ASP A 1 107 ? 2.576 2.408 14.727 1.00 59.56 107 ASP A C 1
ATOM 889 O O . ASP A 1 107 ? 3.458 3.215 15.035 1.00 59.56 107 ASP A O 1
ATOM 893 N N . LEU A 1 108 ? 1.578 2.740 13.901 1.00 60.59 108 LEU A N 1
ATOM 894 C CA . LEU A 1 108 ? 1.340 4.100 13.416 1.00 60.59 108 LEU A CA 1
ATOM 895 C C . LEU A 1 108 ? 0.908 5.038 14.548 1.00 60.59 108 LEU A C 1
ATOM 897 O O . LEU A 1 108 ? 1.343 6.190 14.586 1.00 60.59 108 LEU A O 1
ATOM 901 N N . LEU A 1 109 ? 0.080 4.547 15.469 1.00 57.47 109 LEU A N 1
ATOM 902 C CA . LEU A 1 109 ? -0.388 5.288 16.638 1.00 57.47 109 LEU A CA 1
ATOM 903 C C . LEU A 1 109 ? 0.736 5.526 17.649 1.00 57.47 109 LEU A C 1
ATOM 905 O O . LEU A 1 109 ? 0.911 6.662 18.082 1.00 57.47 109 LEU A O 1
ATOM 909 N N . THR A 1 110 ? 1.554 4.513 17.939 1.00 70.00 110 THR A N 1
ATOM 910 C CA . THR A 1 110 ? 2.730 4.627 18.813 1.00 70.00 110 THR A CA 1
ATOM 911 C C . THR A 1 110 ? 3.734 5.615 18.235 1.00 70.00 110 THR A C 1
ATOM 913 O O . THR A 1 110 ? 4.169 6.525 18.928 1.00 70.00 110 THR A O 1
ATOM 916 N N . ARG A 1 111 ? 4.009 5.556 16.923 1.00 62.44 111 ARG A N 1
ATOM 917 C CA . ARG A 1 111 ? 4.884 6.543 16.269 1.00 62.44 111 ARG A CA 1
ATOM 918 C C . ARG A 1 111 ? 4.335 7.962 16.333 1.00 62.44 111 ARG A C 1
ATOM 920 O O . ARG A 1 111 ? 5.107 8.882 16.580 1.00 62.44 111 ARG A O 1
ATOM 927 N N . ARG A 1 112 ? 3.028 8.151 16.111 1.00 64.62 112 ARG A N 1
ATOM 928 C CA . ARG A 1 112 ? 2.391 9.473 16.232 1.00 64.62 112 ARG A CA 1
ATOM 929 C C . ARG A 1 112 ? 2.453 9.991 17.668 1.00 64.62 112 ARG A C 1
ATOM 931 O O . ARG A 1 112 ? 2.741 11.169 17.868 1.00 64.62 112 ARG A O 1
ATOM 938 N N . HIS A 1 113 ? 2.246 9.111 18.643 1.00 72.12 113 HIS A N 1
ATOM 939 C CA . HIS A 1 113 ? 2.364 9.419 20.062 1.00 72.12 113 HIS A CA 1
ATOM 940 C C . HIS A 1 113 ? 3.796 9.822 20.433 1.00 72.12 113 HIS A C 1
ATOM 942 O O . HIS A 1 113 ? 3.992 10.854 21.067 1.00 72.12 113 HIS A O 1
ATOM 948 N N . ASP A 1 114 ? 4.802 9.069 19.996 1.00 67.12 114 ASP A N 1
ATOM 949 C CA . ASP A 1 114 ? 6.209 9.367 20.273 1.00 67.12 114 ASP A CA 1
ATOM 950 C C . ASP A 1 114 ? 6.630 10.699 19.644 1.00 67.12 114 ASP A C 1
ATOM 952 O O . ASP A 1 114 ? 7.245 11.532 20.308 1.00 67.12 114 ASP A O 1
ATOM 956 N N . THR A 1 115 ? 6.214 10.967 18.400 1.00 70.38 115 THR A N 1
ATOM 957 C CA . THR A 1 115 ? 6.469 12.267 17.760 1.00 70.38 115 THR A CA 1
ATOM 958 C C . THR A 1 115 ? 5.784 13.423 18.485 1.00 70.38 115 THR A C 1
ATOM 960 O O . THR A 1 115 ? 6.371 14.498 18.593 1.00 70.38 115 THR A O 1
ATOM 963 N N . ALA A 1 116 ? 4.579 13.206 19.022 1.00 72.94 116 ALA A N 1
ATOM 964 C CA . ALA A 1 116 ? 3.857 14.210 19.796 1.00 72.94 116 ALA A CA 1
ATOM 965 C C . ALA A 1 116 ? 4.496 14.450 21.175 1.00 72.94 116 ALA A C 1
ATOM 967 O O . ALA A 1 116 ? 4.532 15.587 21.631 1.00 72.94 116 ALA A O 1
ATOM 968 N N . LEU A 1 117 ? 5.054 13.415 21.812 1.00 71.75 117 LEU A N 1
ATOM 969 C CA . LEU A 1 117 ? 5.795 13.550 23.071 1.00 71.75 117 LEU A CA 1
ATOM 970 C C . LEU A 1 117 ? 7.106 14.321 22.900 1.00 71.75 117 LEU A C 1
ATOM 972 O O . LEU A 1 117 ? 7.500 15.070 23.789 1.00 71.75 117 LEU A O 1
ATOM 976 N N . THR A 1 118 ? 7.783 14.150 21.764 1.00 75.75 118 THR A N 1
ATOM 977 C CA . THR A 1 118 ? 9.021 14.884 21.452 1.00 75.75 118 THR A CA 1
ATOM 978 C C . THR A 1 118 ? 8.779 16.304 20.933 1.00 75.75 118 THR A C 1
ATOM 980 O O . THR A 1 118 ? 9.734 17.039 20.687 1.00 75.75 118 THR A O 1
ATOM 983 N N . PHE A 1 119 ? 7.518 16.703 20.742 1.00 72.19 119 PHE A N 1
ATOM 984 C CA . PHE A 1 119 ? 7.173 18.019 20.225 1.00 72.19 119 PHE A CA 1
ATOM 985 C C . PHE A 1 119 ? 7.322 19.088 21.316 1.00 72.19 119 PHE A C 1
ATOM 987 O O . PHE A 1 119 ? 6.551 19.141 22.272 1.00 72.19 119 PHE A O 1
ATOM 994 N N . SER A 1 120 ? 8.308 19.969 21.146 1.00 74.88 120 SER A N 1
ATOM 995 C CA . SER A 1 120 ? 8.523 21.140 21.997 1.00 74.88 120 SER A CA 1
ATOM 996 C C . SER A 1 120 ? 8.130 22.415 21.254 1.00 74.88 120 SER A C 1
ATOM 998 O O . SER A 1 120 ? 8.646 22.710 20.172 1.00 74.88 120 SER A O 1
ATOM 1000 N N . TYR A 1 121 ? 7.233 23.196 21.859 1.00 67.38 121 TYR A N 1
ATOM 1001 C CA . TYR A 1 121 ? 6.779 24.475 21.308 1.00 67.38 121 TYR A CA 1
ATOM 1002 C C . TYR A 1 121 ? 7.933 25.482 21.172 1.00 67.38 121 TYR A C 1
ATOM 1004 O O . TYR A 1 121 ? 8.003 26.214 20.185 1.00 67.38 121 TYR A O 1
ATOM 1012 N N . ASP A 1 122 ? 8.878 25.468 22.115 1.00 74.56 122 ASP A N 1
ATOM 1013 C CA . ASP A 1 122 ? 10.022 26.385 22.125 1.00 74.56 122 ASP A CA 1
ATOM 1014 C C . ASP A 1 122 ? 11.015 26.109 20.986 1.00 74.56 122 ASP A C 1
ATOM 1016 O O . ASP A 1 122 ? 11.614 27.042 20.443 1.00 74.56 122 ASP A O 1
ATOM 1020 N N . ASP A 1 123 ? 11.165 24.845 20.577 1.00 73.31 123 ASP A N 1
ATOM 1021 C CA . ASP A 1 123 ? 12.003 24.469 19.431 1.00 73.31 123 ASP A CA 1
ATOM 1022 C C . ASP A 1 123 ? 11.322 24.791 18.097 1.00 73.31 123 ASP A C 1
ATOM 1024 O O . ASP A 1 123 ? 11.977 25.261 17.162 1.00 73.31 123 ASP A O 1
ATOM 1028 N N . HIS A 1 124 ? 9.999 24.617 18.019 1.00 72.69 124 HIS A N 1
ATOM 1029 C CA . HIS A 1 124 ? 9.211 24.911 16.821 1.00 72.69 124 HIS A CA 1
ATOM 1030 C C . HIS A 1 124 ? 9.162 26.416 16.497 1.00 72.69 124 HIS A C 1
ATOM 1032 O O . HIS A 1 124 ? 9.143 26.806 15.330 1.00 72.69 124 HIS A O 1
ATOM 1038 N N . VAL A 1 125 ? 9.187 27.279 17.518 1.00 78.44 125 VAL A N 1
ATOM 1039 C CA . VAL A 1 125 ? 9.239 28.743 17.347 1.00 78.44 125 VAL A CA 1
ATOM 1040 C C . VAL A 1 125 ? 10.634 29.216 16.920 1.00 78.44 125 VAL A C 1
ATOM 1042 O O . VAL A 1 125 ? 10.753 30.140 16.117 1.00 78.44 125 VAL A O 1
ATOM 1045 N N . LYS A 1 126 ? 11.704 28.569 17.405 1.00 77.44 126 LYS A N 1
ATOM 1046 C CA . LYS A 1 126 ? 13.094 28.906 17.036 1.00 77.44 126 LYS A CA 1
ATOM 1047 C C . LYS A 1 126 ? 13.500 28.375 15.660 1.00 77.44 126 LYS A C 1
ATOM 1049 O O . LYS A 1 126 ? 14.370 28.960 15.015 1.00 77.44 126 LYS A O 1
ATOM 1054 N N . LYS A 1 127 ? 12.899 27.271 15.213 1.00 65.50 127 LYS A N 1
ATOM 1055 C CA . LYS A 1 127 ? 13.116 26.664 13.895 1.00 65.50 127 LYS A CA 1
ATOM 1056 C C . LYS A 1 127 ? 11.761 26.318 13.274 1.00 65.50 127 LYS A C 1
ATOM 1058 O O . LYS A 1 127 ? 11.363 25.152 13.328 1.00 65.50 127 LYS A O 1
ATOM 1063 N N . PRO A 1 128 ? 11.050 27.294 12.679 1.00 58.06 128 PRO A N 1
ATOM 1064 C 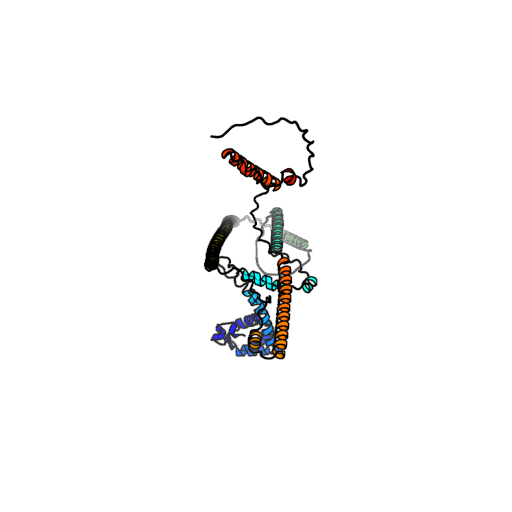CA . PRO A 1 128 ? 9.845 26.973 11.933 1.00 58.06 128 PRO A CA 1
ATOM 1065 C C . PRO A 1 128 ? 10.215 25.967 10.835 1.00 58.06 128 PRO A C 1
ATOM 1067 O O . PRO A 1 128 ? 11.251 26.145 10.179 1.00 58.06 128 PRO A O 1
ATOM 1070 N N . PRO A 1 129 ? 9.425 24.898 10.632 1.00 52.91 129 PRO A N 1
ATOM 1071 C CA . PRO A 1 129 ? 9.689 23.961 9.558 1.00 52.91 129 PRO A CA 1
ATOM 1072 C C . PRO A 1 129 ? 9.697 24.752 8.250 1.00 52.91 129 PRO A C 1
ATOM 1074 O O . PRO A 1 129 ? 8.706 25.387 7.887 1.00 52.91 129 PRO A O 1
ATOM 1077 N N . SER A 1 130 ? 10.837 24.748 7.548 1.00 56.62 130 SER A N 1
ATOM 1078 C CA . SER A 1 130 ? 10.883 25.228 6.167 1.00 56.62 130 SER A CA 1
ATOM 1079 C C . SER A 1 130 ? 9.750 24.532 5.419 1.00 56.62 130 SER A C 1
ATOM 1081 O O . SER A 1 130 ? 9.614 23.326 5.648 1.00 56.62 130 SER A O 1
ATOM 1083 N N . PRO A 1 131 ? 8.965 25.218 4.567 1.00 48.88 131 PRO A N 1
ATOM 1084 C CA . PRO A 1 131 ? 7.874 24.587 3.838 1.00 48.88 131 PRO A CA 1
ATOM 1085 C C . PRO A 1 131 ? 8.446 23.380 3.100 1.00 48.88 131 PRO A C 1
ATOM 1087 O O . PRO A 1 131 ? 9.149 23.513 2.095 1.00 48.88 131 PRO A O 1
ATOM 1090 N N . GLN A 1 132 ? 8.233 22.196 3.673 1.00 48.06 132 GLN A N 1
ATOM 1091 C CA . GLN A 1 132 ? 8.618 20.947 3.061 1.00 48.06 132 GLN A CA 1
ATOM 1092 C C . GLN A 1 132 ? 7.652 20.822 1.906 1.00 48.06 132 GLN A C 1
ATOM 1094 O O . GLN A 1 132 ? 6.509 20.414 2.094 1.00 48.06 132 GLN A O 1
ATOM 1099 N N . ARG A 1 133 ? 8.112 21.245 0.721 1.00 52.56 133 ARG A N 1
ATOM 1100 C CA . ARG A 1 133 ? 7.466 20.887 -0.534 1.00 52.56 133 ARG A CA 1
ATOM 1101 C C . ARG A 1 133 ? 7.173 19.407 -0.436 1.00 52.56 133 ARG A C 1
ATOM 1103 O O . ARG A 1 133 ? 8.104 18.606 -0.294 1.00 52.56 133 ARG A O 1
ATOM 1110 N N . THR A 1 134 ? 5.892 19.075 -0.421 1.00 60.62 134 THR A N 1
ATOM 1111 C CA . THR A 1 134 ? 5.447 17.696 -0.299 1.00 60.62 134 THR A CA 1
ATOM 1112 C C . THR A 1 134 ? 6.125 16.882 -1.399 1.00 60.62 134 THR A C 1
ATOM 1114 O O . THR A 1 134 ? 6.517 17.408 -2.447 1.00 60.62 134 THR A O 1
ATOM 1117 N N . GLN A 1 135 ? 6.327 15.588 -1.167 1.00 57.97 135 GLN A N 1
ATOM 1118 C CA . GLN A 1 135 ? 6.933 14.713 -2.172 1.00 57.97 135 GLN A CA 1
ATOM 1119 C C . GLN A 1 135 ? 6.200 14.837 -3.524 1.00 57.97 135 GLN A C 1
ATOM 1121 O O . GLN A 1 135 ? 6.845 14.824 -4.572 1.00 57.97 135 GLN A O 1
ATOM 1126 N N . ASP A 1 136 ? 4.894 15.108 -3.488 1.00 53.00 136 ASP A N 1
ATOM 1127 C CA . ASP A 1 136 ? 4.058 15.414 -4.648 1.00 53.00 136 ASP A CA 1
ATOM 1128 C C . ASP A 1 136 ? 4.424 16.732 -5.345 1.00 53.00 136 ASP A C 1
ATOM 1130 O O . ASP A 1 136 ? 4.541 16.755 -6.569 1.00 53.00 136 ASP A O 1
ATOM 1134 N N . GLU A 1 137 ? 4.703 17.812 -4.613 1.00 60.22 137 GLU A N 1
ATOM 1135 C CA . GLU A 1 137 ? 5.189 19.073 -5.193 1.00 60.22 137 GLU A CA 1
ATOM 1136 C C . GLU A 1 137 ? 6.597 18.939 -5.788 1.00 60.22 137 GLU A C 1
ATOM 1138 O O . GLU A 1 137 ? 6.903 19.521 -6.834 1.00 60.22 137 GLU A O 1
ATOM 1143 N N . MET A 1 138 ? 7.467 18.138 -5.167 1.00 65.00 138 MET A N 1
ATOM 1144 C CA . MET A 1 138 ? 8.797 17.851 -5.707 1.00 65.00 138 MET A CA 1
ATOM 1145 C C . MET A 1 138 ? 8.711 17.011 -6.987 1.00 65.00 138 MET A C 1
ATOM 1147 O O . MET A 1 138 ? 9.437 17.268 -7.951 1.00 65.00 138 MET A O 1
ATOM 1151 N N . MET A 1 139 ? 7.812 16.026 -7.020 1.00 64.25 139 MET A N 1
ATOM 1152 C CA . MET A 1 139 ? 7.562 15.198 -8.199 1.00 64.25 139 MET A CA 1
ATOM 1153 C C . MET A 1 139 ? 6.878 15.996 -9.313 1.00 64.25 139 MET A C 1
ATOM 1155 O O . MET A 1 139 ? 7.253 15.844 -10.476 1.00 64.25 139 MET A O 1
ATOM 1159 N N . ALA A 1 140 ? 5.961 16.907 -8.980 1.00 70.88 140 ALA A N 1
ATOM 1160 C CA . ALA A 1 140 ? 5.356 17.841 -9.927 1.00 70.88 140 ALA A CA 1
ATOM 1161 C C . ALA A 1 140 ? 6.399 18.800 -10.521 1.00 70.88 140 ALA A C 1
ATOM 1163 O O . ALA A 1 140 ? 6.448 18.980 -11.737 1.00 70.88 140 ALA A O 1
ATOM 1164 N N . SER A 1 141 ? 7.300 19.336 -9.693 1.00 71.75 141 SER A N 1
ATOM 1165 C CA . SER A 1 141 ? 8.409 20.184 -10.143 1.00 71.75 141 SER A CA 1
ATOM 1166 C C . SER A 1 141 ? 9.342 19.438 -11.104 1.00 71.75 141 SER A C 1
ATOM 1168 O O . SER A 1 141 ? 9.583 19.908 -12.216 1.00 71.75 141 SER A O 1
ATOM 1170 N N . LYS A 1 142 ? 9.775 18.218 -10.746 1.00 77.81 142 LYS A N 1
ATOM 1171 C CA . LYS A 1 142 ? 10.602 17.360 -11.618 1.00 77.81 142 LYS A CA 1
ATOM 1172 C C . LYS A 1 142 ? 9.899 17.036 -12.937 1.00 77.81 142 LYS A C 1
ATOM 1174 O O . LYS A 1 142 ? 10.528 17.080 -13.993 1.00 77.81 142 LYS A O 1
ATOM 1179 N N . ARG A 1 143 ? 8.594 16.745 -12.897 1.00 79.25 143 ARG A N 1
ATOM 1180 C CA . ARG A 1 143 ? 7.786 16.472 -14.094 1.00 79.25 143 ARG A CA 1
ATOM 1181 C C . ARG A 1 143 ? 7.737 17.686 -15.019 1.00 79.25 143 ARG A C 1
ATOM 1183 O O . ARG A 1 143 ? 7.941 17.527 -16.219 1.00 79.25 143 ARG A O 1
ATOM 1190 N N . ASN A 1 144 ? 7.552 18.881 -14.465 1.00 78.69 144 ASN A N 1
ATOM 1191 C CA . ASN A 1 144 ? 7.535 20.124 -15.233 1.00 78.69 144 ASN A CA 1
ATOM 1192 C C . ASN A 1 144 ? 8.909 20.430 -15.847 1.00 78.69 144 ASN A C 1
ATOM 1194 O O . ASN A 1 144 ? 8.982 20.752 -17.029 1.00 78.69 144 ASN A O 1
ATOM 1198 N N . THR A 1 145 ? 10.007 20.203 -15.115 1.00 83.69 145 THR A N 1
ATOM 1199 C CA . THR A 1 145 ? 11.369 20.364 -15.661 1.00 83.69 145 THR A CA 1
ATOM 1200 C C . THR A 1 145 ? 11.642 19.411 -16.830 1.00 83.69 145 THR A C 1
ATOM 1202 O O . THR A 1 145 ? 12.241 19.804 -17.829 1.00 83.69 145 THR A O 1
ATOM 1205 N N . ILE A 1 146 ? 11.178 18.158 -16.742 1.00 81.38 146 ILE A N 1
ATOM 1206 C CA . ILE A 1 146 ? 11.321 17.173 -17.826 1.00 81.38 146 ILE A CA 1
ATOM 1207 C C . ILE A 1 146 ? 10.488 17.581 -19.046 1.00 81.38 146 ILE A C 1
ATOM 1209 O O . ILE A 1 146 ? 10.964 17.469 -20.178 1.00 81.38 146 ILE A O 1
ATOM 1213 N N . ILE A 1 147 ? 9.263 18.071 -18.838 1.00 80.56 147 ILE A N 1
ATOM 1214 C CA . ILE A 1 147 ? 8.398 18.555 -19.922 1.00 80.56 147 ILE A CA 1
ATOM 1215 C C . ILE A 1 147 ? 9.064 19.732 -20.644 1.00 80.56 147 ILE A C 1
ATOM 1217 O O . ILE A 1 147 ? 9.164 19.699 -21.872 1.00 80.56 147 ILE A O 1
ATOM 1221 N N . ASP A 1 148 ? 9.596 20.707 -19.907 1.00 81.62 148 ASP A N 1
ATOM 1222 C CA . ASP A 1 148 ? 10.273 21.872 -20.483 1.00 81.62 148 ASP A CA 1
ATOM 1223 C C . ASP A 1 148 ? 11.545 21.483 -21.246 1.00 81.62 148 ASP A C 1
ATOM 1225 O O . ASP A 1 148 ? 11.730 21.903 -22.392 1.00 81.62 148 ASP A O 1
ATOM 1229 N N . ALA A 1 149 ? 12.372 20.595 -20.685 1.00 80.44 149 ALA A N 1
ATOM 1230 C CA . ALA A 1 149 ? 13.559 20.072 -21.364 1.00 80.44 149 ALA A CA 1
ATOM 1231 C C . ALA A 1 149 ? 13.196 19.332 -22.665 1.00 80.44 149 ALA A C 1
ATOM 1233 O O . ALA A 1 149 ? 13.835 19.513 -23.706 1.00 80.44 149 ALA A O 1
ATOM 1234 N N . THR A 1 150 ? 12.118 18.543 -22.643 1.00 79.44 150 THR A N 1
ATOM 1235 C CA . THR A 1 150 ? 11.634 17.806 -23.819 1.00 79.44 150 THR A CA 1
ATOM 1236 C C . THR A 1 150 ? 11.097 18.757 -24.893 1.00 79.44 150 THR A C 1
ATOM 1238 O O . THR A 1 150 ? 11.350 18.567 -26.086 1.00 79.44 150 THR A O 1
ATOM 1241 N N . GLN A 1 151 ? 10.386 19.817 -24.498 1.00 80.12 151 GLN A N 1
ATOM 1242 C CA . GLN A 1 151 ? 9.920 20.848 -25.427 1.00 80.12 151 GLN A CA 1
ATOM 1243 C C . GLN A 1 151 ? 11.082 21.644 -26.031 1.00 80.12 151 GLN A C 1
ATOM 1245 O O . GLN A 1 151 ? 11.072 21.923 -27.233 1.00 80.12 151 GLN A O 1
ATOM 1250 N N . GLN A 1 152 ? 12.108 21.961 -25.240 1.00 80.00 152 GLN A N 1
ATOM 1251 C CA . GLN A 1 152 ? 13.303 22.655 -25.712 1.00 80.00 152 GLN A CA 1
ATOM 1252 C C . GLN A 1 152 ? 14.093 21.802 -26.715 1.00 80.00 152 GLN A C 1
ATOM 1254 O O . GLN A 1 152 ? 14.476 22.303 -27.774 1.00 80.00 152 GLN A O 1
ATOM 1259 N N . MET A 1 153 ? 14.235 20.495 -26.465 1.00 77.25 153 MET A N 1
ATOM 1260 C CA . MET A 1 153 ? 14.838 19.566 -27.428 1.00 77.25 153 MET A CA 1
ATOM 1261 C C . MET A 1 153 ? 14.069 19.514 -28.751 1.00 77.25 153 MET A C 1
ATOM 1263 O O . MET A 1 153 ? 14.693 19.560 -29.812 1.00 77.25 153 MET A O 1
ATOM 1267 N N . ARG A 1 154 ? 12.726 19.486 -28.714 1.00 73.19 154 ARG A N 1
ATOM 1268 C CA . ARG A 1 154 ? 11.876 19.526 -29.924 1.00 73.19 154 ARG A CA 1
ATOM 1269 C C . ARG A 1 154 ? 12.022 20.831 -30.708 1.00 73.19 154 ARG A C 1
ATOM 1271 O O . ARG A 1 154 ? 11.989 20.815 -31.938 1.00 73.19 154 ARG A O 1
ATOM 1278 N N . ARG A 1 155 ? 12.182 21.967 -30.021 1.00 76.25 155 ARG A N 1
ATOM 1279 C CA . ARG A 1 155 ? 12.452 23.261 -30.671 1.00 76.25 155 ARG A CA 1
ATOM 1280 C C . ARG A 1 155 ? 13.820 23.250 -31.352 1.00 76.25 155 ARG A C 1
ATOM 1282 O O . ARG A 1 155 ? 13.904 23.611 -32.521 1.00 76.25 155 ARG A O 1
ATOM 1289 N N . ASN A 1 156 ? 14.850 22.744 -30.679 1.00 73.56 156 ASN A N 1
ATOM 1290 C CA . ASN A 1 156 ? 16.201 22.664 -31.238 1.00 73.56 156 ASN A CA 1
ATOM 1291 C C . ASN A 1 156 ? 16.280 21.715 -32.446 1.00 73.56 156 ASN A C 1
ATOM 1293 O O . ASN A 1 156 ? 16.884 22.065 -33.455 1.00 73.56 156 ASN A O 1
ATOM 1297 N N . THR A 1 157 ? 15.602 20.564 -32.415 1.00 72.00 157 THR A N 1
ATOM 1298 C CA . THR A 1 157 ? 15.539 19.647 -33.575 1.00 72.00 157 THR A CA 1
ATOM 1299 C C . THR A 1 157 ? 14.740 20.221 -34.749 1.00 72.00 157 THR A C 1
ATOM 1301 O O . THR A 1 157 ? 15.120 20.028 -35.905 1.00 72.00 157 THR A O 1
ATOM 1304 N N . LYS A 1 158 ? 13.680 21.004 -34.496 1.00 70.44 158 LYS A N 1
ATOM 1305 C CA . LYS A 1 158 ? 12.987 21.762 -35.558 1.00 70.44 158 LYS A CA 1
ATOM 1306 C C . LYS A 1 158 ? 13.862 22.850 -36.188 1.00 70.44 158 LYS A C 1
ATOM 1308 O O . LYS A 1 158 ? 13.738 23.115 -37.379 1.00 70.44 158 LYS A O 1
ATOM 1313 N N . ILE A 1 159 ? 14.739 23.480 -35.408 1.00 61.41 159 ILE A N 1
ATOM 1314 C CA . ILE A 1 159 ? 15.678 24.486 -35.920 1.00 61.41 159 ILE A CA 1
ATOM 1315 C C . ILE A 1 159 ? 16.766 23.814 -36.769 1.00 61.41 159 ILE A C 1
ATOM 1317 O O . ILE A 1 159 ? 17.054 24.283 -37.867 1.00 61.41 159 ILE A O 1
ATOM 1321 N N . LEU A 1 160 ? 17.308 22.678 -36.319 1.00 54.81 160 LEU A N 1
ATOM 1322 C CA . LEU A 1 160 ? 18.331 21.932 -37.061 1.00 54.81 160 LEU A CA 1
ATOM 1323 C C . LEU A 1 160 ? 17.803 21.369 -38.390 1.00 54.81 160 LEU A C 1
ATOM 1325 O O . LEU A 1 160 ? 18.468 21.511 -39.412 1.00 54.81 160 LEU A O 1
ATOM 1329 N N . SER A 1 161 ? 16.574 20.844 -38.411 1.00 55.91 161 SER A N 1
ATOM 1330 C CA . SER A 1 161 ? 15.944 20.366 -39.655 1.00 55.91 161 SER A CA 1
ATOM 1331 C C . SER A 1 161 ? 15.646 21.486 -40.660 1.00 55.91 161 SER A C 1
ATOM 1333 O O . SER A 1 161 ? 15.731 21.255 -41.865 1.00 55.91 161 SER A O 1
ATOM 1335 N N . ARG A 1 162 ? 15.371 22.719 -40.204 1.00 53.53 162 ARG A N 1
ATOM 1336 C CA . ARG A 1 162 ? 15.272 23.890 -41.096 1.00 53.53 162 ARG A CA 1
ATOM 1337 C C . ARG A 1 162 ? 16.624 24.284 -41.690 1.00 53.53 162 ARG A C 1
ATOM 1339 O O . ARG A 1 162 ? 16.701 24.525 -42.891 1.00 53.53 162 ARG A O 1
ATOM 1346 N N . ILE A 1 163 ? 17.683 24.288 -40.882 1.00 56.19 163 ILE A N 1
ATOM 1347 C CA . ILE A 1 163 ? 19.042 24.636 -41.331 1.00 56.19 163 ILE A CA 1
ATOM 1348 C C . ILE A 1 163 ? 19.587 23.599 -42.329 1.00 56.19 163 ILE A C 1
ATOM 1350 O O . ILE A 1 163 ? 20.289 23.964 -43.271 1.00 56.19 163 ILE A O 1
ATOM 1354 N N . GLU A 1 164 ? 19.237 22.320 -42.178 1.00 54.03 164 GLU A N 1
ATOM 1355 C CA . GLU A 1 164 ? 19.577 21.286 -43.166 1.00 54.03 164 GLU A CA 1
ATOM 1356 C C . GLU A 1 164 ? 18.737 21.378 -44.447 1.00 54.03 164 GLU A C 1
ATOM 1358 O O . GLU A 1 164 ? 19.256 21.087 -45.524 1.00 54.03 164 GLU A O 1
ATOM 1363 N N . SER A 1 165 ? 17.485 21.846 -44.367 1.00 50.47 165 SER A N 1
ATOM 1364 C CA . SER A 1 165 ? 16.622 22.024 -45.546 1.00 50.47 165 SER A CA 1
ATOM 1365 C C . SER A 1 165 ? 16.998 23.218 -46.435 1.00 50.47 165 SER A C 1
ATOM 1367 O O . SER A 1 165 ? 16.682 23.214 -47.621 1.00 50.47 165 SER A O 1
ATOM 1369 N N . GLU A 1 166 ? 17.706 24.219 -45.899 1.00 47.31 166 GLU A N 1
ATOM 1370 C CA . GLU A 1 166 ? 18.100 25.433 -46.635 1.00 47.31 166 GLU A CA 1
ATOM 1371 C C . GLU A 1 166 ? 19.525 25.379 -47.215 1.00 47.31 166 GLU A C 1
ATOM 1373 O O . GLU A 1 166 ? 20.020 26.371 -47.750 1.00 47.31 166 GLU A O 1
ATOM 1378 N N . ARG A 1 167 ? 20.210 24.228 -47.159 1.00 42.44 167 ARG A N 1
ATOM 1379 C CA . ARG A 1 167 ? 21.532 24.060 -47.783 1.00 42.44 167 ARG A CA 1
ATOM 1380 C C . ARG A 1 167 ? 21.375 23.676 -49.265 1.00 42.44 167 ARG A C 1
ATOM 1382 O O . ARG A 1 167 ? 21.007 22.536 -49.549 1.00 42.44 167 ARG A O 1
ATOM 1389 N N . PRO A 1 168 ? 21.682 24.556 -50.240 1.00 40.94 168 PRO A N 1
ATOM 1390 C CA . PRO A 1 168 ? 21.647 24.172 -51.645 1.00 40.94 168 PRO A CA 1
ATOM 1391 C C . PRO A 1 168 ? 22.735 23.130 -51.943 1.00 40.94 168 PRO A C 1
ATOM 1393 O O . PRO A 1 168 ? 23.924 23.345 -51.693 1.00 40.94 168 PRO A O 1
ATOM 1396 N N . LEU A 1 169 ? 22.304 21.994 -52.495 1.00 45.69 169 LEU A N 1
ATOM 1397 C CA . LEU A 1 169 ? 23.142 20.923 -53.029 1.00 45.69 169 LEU A CA 1
ATOM 1398 C C . LEU A 1 169 ? 24.018 21.461 -54.170 1.00 45.69 169 LEU A C 1
ATOM 1400 O O . LEU A 1 169 ? 23.590 21.525 -55.319 1.00 45.69 169 LEU A O 1
ATOM 1404 N N . ASN A 1 170 ? 25.261 21.824 -53.861 1.00 35.34 170 ASN A N 1
ATOM 1405 C CA . ASN A 1 170 ? 26.291 22.071 -54.863 1.00 35.34 170 ASN A CA 1
ATOM 1406 C C . ASN A 1 170 ? 27.293 20.911 -54.835 1.00 35.34 170 ASN A C 1
ATOM 1408 O O . ASN A 1 170 ? 28.250 20.904 -54.062 1.00 35.34 170 ASN A O 1
ATOM 1412 N N . THR A 1 171 ? 27.038 19.889 -55.651 1.00 43.16 171 THR A N 1
ATOM 1413 C CA . THR A 1 171 ? 27.940 18.749 -55.835 1.00 43.16 171 THR A CA 1
ATOM 1414 C C . THR A 1 171 ? 28.849 18.979 -57.042 1.00 43.16 171 THR A C 1
ATOM 1416 O O . THR A 1 171 ? 28.396 18.928 -58.186 1.00 43.16 171 THR A O 1
ATOM 1419 N N . LYS A 1 172 ? 30.155 19.131 -56.801 1.00 33.19 172 LYS A N 1
ATOM 1420 C CA . LYS A 1 172 ? 31.206 18.700 -57.736 1.00 33.19 172 LYS A CA 1
ATOM 1421 C C . LYS A 1 172 ? 32.197 17.810 -56.979 1.00 33.19 172 LYS A C 1
ATOM 1423 O O . LYS A 1 172 ? 32.629 18.212 -55.901 1.00 33.19 172 LYS A O 1
ATOM 1428 N N . PRO A 1 173 ? 32.548 16.625 -57.508 1.00 48.75 173 PRO A N 1
ATOM 1429 C CA . PRO A 1 173 ? 33.421 15.687 -56.822 1.00 48.75 173 PRO A CA 1
ATOM 1430 C C . PRO A 1 173 ? 34.887 15.981 -57.157 1.00 48.75 173 PRO A C 1
ATOM 1432 O O . PRO A 1 173 ? 35.229 16.249 -58.310 1.00 48.75 173 PRO A O 1
ATOM 1435 N N . ALA A 1 174 ? 35.755 15.897 -56.156 1.00 38.00 174 ALA A N 1
ATOM 1436 C CA . ALA A 1 174 ? 37.175 15.648 -56.346 1.00 38.00 174 ALA A CA 1
ATOM 1437 C C . ALA A 1 174 ? 37.620 14.651 -55.276 1.00 38.00 174 ALA A C 1
ATOM 1439 O O . ALA A 1 174 ? 37.270 14.779 -54.103 1.00 38.00 174 ALA A O 1
ATOM 1440 N N . ASP A 1 175 ? 38.312 13.628 -55.757 1.00 34.84 175 ASP A N 1
ATOM 1441 C CA . ASP A 1 175 ? 38.550 12.360 -55.099 1.00 34.84 175 ASP A CA 1
ATOM 1442 C C . ASP A 1 175 ? 39.467 12.422 -53.871 1.00 34.84 175 ASP A C 1
ATOM 1444 O O . ASP A 1 175 ? 40.383 13.230 -53.736 1.00 34.84 175 ASP A O 1
ATOM 1448 N N . THR A 1 176 ? 39.170 11.451 -53.017 1.00 41.19 176 THR A N 1
ATOM 1449 C CA . THR A 1 176 ? 39.778 10.954 -51.783 1.00 41.19 176 THR A CA 1
ATOM 1450 C C . THR A 1 176 ? 41.284 10.670 -51.798 1.00 41.19 176 THR A C 1
ATOM 1452 O O . THR A 1 176 ? 41.787 10.074 -52.752 1.00 41.19 176 THR A O 1
ATOM 1455 N N . LYS A 1 177 ? 41.932 10.909 -50.644 1.00 38.94 177 LYS A N 1
ATOM 1456 C CA . LYS A 1 177 ? 42.629 9.946 -49.738 1.00 38.94 177 LYS A CA 1
ATOM 1457 C C . LYS A 1 177 ? 43.567 10.750 -48.811 1.00 38.94 177 LYS A C 1
ATOM 1459 O O . LYS A 1 177 ? 44.174 11.695 -49.285 1.00 38.94 177 LYS A O 1
ATOM 1464 N N . SER A 1 178 ? 43.801 10.472 -47.531 1.00 35.91 178 SER A N 1
ATOM 1465 C CA . SER A 1 178 ? 43.334 9.493 -46.539 1.00 35.91 178 SER A CA 1
ATOM 1466 C C . SER A 1 178 ? 44.085 9.812 -45.224 1.00 35.91 178 SER A C 1
ATOM 1468 O O . SER A 1 178 ? 45.278 10.067 -45.349 1.00 35.91 178 SER A O 1
ATOM 1470 N N . ILE A 1 179 ? 43.431 9.687 -44.048 1.00 39.31 179 ILE A N 1
ATOM 1471 C CA . ILE A 1 179 ? 43.981 9.145 -42.763 1.00 39.31 179 ILE A CA 1
ATOM 1472 C C . ILE A 1 179 ? 45.100 10.010 -42.096 1.00 39.31 179 ILE A C 1
ATOM 1474 O O . ILE A 1 179 ? 46.059 10.373 -42.754 1.00 39.31 179 ILE A O 1
ATOM 1478 N N . ASP A 1 180 ? 45.115 10.451 -40.829 1.00 33.25 180 ASP A N 1
ATOM 1479 C CA . ASP A 1 180 ? 44.591 9.981 -39.535 1.00 33.25 180 ASP A CA 1
ATOM 1480 C C . ASP A 1 180 ? 44.650 11.122 -38.482 1.00 33.25 180 ASP A C 1
ATOM 1482 O O . ASP A 1 180 ? 45.429 12.061 -38.629 1.00 33.25 180 ASP A O 1
ATOM 1486 N N . GLY A 1 181 ? 43.927 10.962 -37.363 1.00 32.03 181 GLY A N 1
ATOM 1487 C CA . GLY A 1 181 ? 44.520 11.197 -36.032 1.00 32.03 181 GLY A CA 1
ATOM 1488 C C . GLY A 1 181 ? 44.381 12.561 -35.328 1.00 32.03 181 GLY A C 1
ATOM 1489 O O . GLY A 1 181 ? 45.233 13.426 -35.452 1.00 32.03 181 GLY A O 1
ATOM 1490 N N . ALA A 1 182 ? 43.385 12.627 -34.438 1.00 32.53 182 ALA A N 1
ATOM 1491 C CA . ALA A 1 182 ? 43.443 13.155 -33.063 1.00 32.53 182 ALA A CA 1
ATOM 1492 C C . ALA A 1 182 ? 43.692 14.659 -32.743 1.00 32.53 182 ALA A C 1
ATOM 1494 O O . ALA A 1 182 ? 44.764 15.225 -32.900 1.00 32.53 182 ALA A O 1
ATOM 1495 N N . SER A 1 183 ? 42.676 15.199 -32.055 1.00 33.59 183 SER A N 1
ATOM 1496 C CA . SER A 1 183 ? 42.719 16.061 -30.856 1.00 33.59 183 SER A CA 1
ATOM 1497 C C . SER A 1 183 ? 43.339 17.471 -30.880 1.00 33.59 183 SER A C 1
ATOM 1499 O O . SER A 1 183 ? 44.545 17.661 -30.820 1.00 33.59 183 SER A O 1
ATOM 1501 N N . SER A 1 184 ? 42.433 18.417 -30.599 1.00 34.78 184 SER A N 1
ATOM 1502 C CA . SER A 1 184 ? 42.546 19.498 -29.600 1.00 34.78 184 SER A CA 1
ATOM 1503 C C . SER A 1 184 ? 43.232 20.828 -29.957 1.00 34.78 184 SER A C 1
ATOM 1505 O O . SER A 1 184 ? 44.313 20.890 -30.523 1.00 34.78 184 SER A O 1
ATOM 1507 N N . SER A 1 185 ? 42.578 21.891 -29.464 1.00 33.22 185 SER A N 1
ATOM 1508 C CA . SER A 1 185 ? 43.009 23.291 -29.286 1.00 33.22 185 SER A CA 1
ATOM 1509 C C . SER A 1 185 ? 42.905 24.265 -30.483 1.00 33.22 185 SER A C 1
ATOM 1511 O O . SER A 1 185 ? 43.695 24.247 -31.412 1.00 33.22 185 SER A O 1
ATOM 1513 N N . SER A 1 186 ? 41.840 25.086 -30.460 1.00 34.31 186 SER A N 1
ATOM 1514 C CA . SER A 1 186 ? 41.814 26.567 -30.312 1.00 34.31 186 SER A CA 1
ATOM 1515 C C . SER A 1 186 ? 42.946 27.452 -30.913 1.00 34.31 186 SER A C 1
ATOM 1517 O O . SER A 1 186 ? 44.070 27.011 -31.077 1.00 34.31 186 SER A O 1
ATOM 1519 N N . PRO A 1 187 ? 42.741 28.777 -31.080 1.00 47.84 187 PRO A N 1
ATOM 1520 C CA . PRO A 1 187 ? 41.992 29.436 -32.146 1.00 47.84 187 PRO A CA 1
ATOM 1521 C C . PRO A 1 187 ? 42.858 30.444 -32.946 1.00 47.84 187 PRO A C 1
ATOM 1523 O O . PRO A 1 187 ? 43.892 30.921 -32.495 1.00 47.84 187 PRO A O 1
ATOM 1526 N N . GLY A 1 188 ? 42.348 30.884 -34.100 1.00 40.19 188 GLY A N 1
ATOM 1527 C CA . GLY A 1 188 ? 42.698 32.193 -34.666 1.00 40.19 188 GLY A CA 1
ATOM 1528 C C . GLY A 1 188 ? 43.849 32.226 -35.674 1.00 40.19 188 GLY A C 1
ATOM 1529 O O . GLY A 1 188 ? 45.017 32.142 -35.318 1.00 40.19 188 GLY A O 1
ATOM 1530 N N . LYS A 1 189 ? 43.486 32.462 -36.942 1.00 39.41 189 LYS A N 1
ATOM 1531 C CA . LYS A 1 189 ? 44.037 33.498 -37.844 1.00 39.41 189 LYS A CA 1
ATOM 1532 C C . LYS A 1 189 ? 43.481 33.258 -39.250 1.00 39.41 189 LYS A C 1
ATOM 1534 O O . LYS A 1 189 ? 44.001 32.478 -40.038 1.00 39.41 189 LYS A O 1
ATOM 1539 N N . ARG A 1 190 ? 42.366 33.931 -39.549 1.00 48.44 190 ARG A N 1
ATOM 1540 C CA . ARG A 1 190 ? 41.877 34.120 -40.918 1.00 48.44 190 ARG A CA 1
ATOM 1541 C C . ARG A 1 190 ? 42.710 35.224 -41.558 1.00 48.44 190 ARG A C 1
ATOM 1543 O O . ARG A 1 190 ? 42.495 36.385 -41.247 1.00 48.44 190 ARG A O 1
ATOM 1550 N N . SER A 1 191 ? 43.646 34.852 -42.417 1.00 51.75 191 SER A N 1
ATOM 1551 C CA . SER A 1 191 ? 44.097 35.618 -43.586 1.00 51.75 191 SER A CA 1
ATOM 1552 C C . SER A 1 191 ? 45.162 34.769 -44.287 1.00 51.75 191 SER A C 1
ATOM 1554 O O . SER A 1 191 ? 45.924 34.116 -43.583 1.00 51.75 191 SER A O 1
ATOM 1556 N N . THR A 1 192 ? 45.230 34.786 -45.625 1.00 53.84 192 THR A N 1
ATOM 1557 C CA . THR A 1 192 ? 46.236 34.147 -46.529 1.00 53.84 192 THR A CA 1
ATOM 1558 C C . THR A 1 192 ? 45.848 32.894 -47.343 1.00 53.84 192 THR A C 1
ATOM 1560 O O . THR A 1 192 ? 46.705 32.320 -48.013 1.00 53.84 192 THR A O 1
ATOM 1563 N N . THR A 1 193 ? 44.576 32.483 -47.439 1.00 56.19 193 THR A N 1
ATOM 1564 C CA . THR A 1 193 ? 44.198 31.424 -48.415 1.00 56.19 193 THR A CA 1
ATOM 1565 C C . THR A 1 193 ? 43.980 31.938 -49.843 1.00 56.19 193 THR A C 1
ATOM 1567 O O . THR A 1 193 ? 44.089 31.158 -50.789 1.00 56.19 193 THR A O 1
ATOM 1570 N N . TYR A 1 194 ? 43.728 33.238 -50.030 1.00 54.62 194 TYR A N 1
ATOM 1571 C CA . TYR A 1 194 ? 43.493 33.818 -51.359 1.00 54.62 194 TYR A CA 1
ATOM 1572 C C . TYR A 1 194 ? 44.787 34.000 -52.178 1.00 54.62 194 TYR A C 1
ATOM 1574 O O . TYR A 1 194 ? 44.790 33.703 -53.373 1.00 54.62 194 TYR A O 1
ATOM 1582 N N . ASP A 1 195 ? 45.909 34.354 -51.541 1.00 54.38 195 ASP A N 1
ATOM 1583 C CA . ASP A 1 195 ? 47.195 34.535 -52.241 1.00 54.38 195 ASP A CA 1
ATOM 1584 C C . ASP A 1 195 ? 47.810 33.211 -52.715 1.00 54.38 195 ASP A C 1
ATOM 1586 O O . ASP A 1 195 ? 48.417 33.135 -53.787 1.00 54.38 195 ASP A O 1
ATOM 1590 N N . ARG A 1 196 ? 47.581 32.118 -51.977 1.00 59.25 196 ARG A N 1
ATOM 1591 C CA . ARG A 1 196 ? 48.133 30.797 -52.317 1.00 59.25 196 ARG A CA 1
ATOM 1592 C C . ARG A 1 196 ? 47.478 30.183 -53.561 1.00 59.25 196 ARG A C 1
ATOM 1594 O O . ARG A 1 196 ? 48.152 29.539 -54.361 1.00 59.25 196 ARG A O 1
ATOM 1601 N N . LEU A 1 197 ? 46.184 30.435 -53.771 1.00 61.72 197 LEU A N 1
ATOM 1602 C CA . LEU A 1 197 ? 45.454 29.979 -54.962 1.00 61.72 197 LEU A CA 1
ATOM 1603 C C . LEU A 1 197 ? 45.786 30.802 -56.216 1.00 61.72 197 LEU A C 1
ATOM 1605 O O . LEU A 1 197 ? 45.705 30.275 -57.330 1.00 61.72 197 LEU A O 1
ATOM 1609 N N . HIS A 1 198 ? 46.179 32.070 -56.058 1.00 63.78 198 HIS A N 1
ATOM 1610 C CA . HIS A 1 198 ? 46.589 32.915 -57.181 1.00 63.78 198 HIS A CA 1
ATOM 1611 C C . HIS A 1 198 ? 47.994 32.548 -57.688 1.00 63.78 198 HIS A C 1
ATOM 1613 O O . HIS A 1 198 ? 48.208 32.478 -58.902 1.00 63.78 198 HIS A O 1
ATOM 1619 N N . GLY A 1 199 ? 48.914 32.208 -56.777 1.00 65.69 199 GLY A N 1
ATOM 1620 C CA . GLY A 1 199 ? 50.256 31.720 -57.114 1.00 65.69 199 GLY A CA 1
ATOM 1621 C C . GLY A 1 199 ? 50.254 30.378 -57.856 1.00 65.69 199 GLY A C 1
ATOM 1622 O O . GLY A 1 199 ? 50.939 30.233 -58.867 1.00 65.69 199 GLY A O 1
ATOM 1623 N N . GLU A 1 200 ? 49.424 29.414 -57.437 1.00 70.12 200 GLU A N 1
ATOM 1624 C CA . GLU A 1 200 ? 49.329 28.113 -58.124 1.00 70.12 200 GLU A CA 1
ATOM 1625 C C . GLU A 1 200 ? 48.717 28.208 -59.529 1.00 70.12 200 GLU A C 1
ATOM 1627 O O . GLU A 1 200 ? 49.140 27.495 -60.444 1.00 70.12 200 GLU A O 1
ATOM 1632 N N . LYS A 1 201 ? 47.729 29.089 -59.735 1.00 73.38 201 LYS A N 1
ATOM 1633 C CA . LYS A 1 201 ? 47.143 29.308 -61.067 1.00 73.38 201 LYS A CA 1
ATOM 1634 C C . LYS A 1 201 ? 48.132 29.985 -62.013 1.00 73.38 201 LYS A C 1
ATOM 1636 O O . LYS A 1 201 ? 48.212 29.588 -63.175 1.00 73.38 201 LYS A O 1
ATOM 1641 N N . LEU A 1 202 ? 48.914 30.944 -61.516 1.00 72.38 202 LEU A N 1
ATOM 1642 C CA . LEU A 1 202 ? 49.964 31.597 -62.295 1.00 72.38 202 LEU A CA 1
ATOM 1643 C C . LEU A 1 202 ? 51.085 30.607 -62.657 1.00 72.38 202 LEU A C 1
ATOM 1645 O O . LEU A 1 202 ? 51.482 30.541 -63.818 1.00 72.38 202 LEU A O 1
ATOM 1649 N N . ALA A 1 203 ? 51.514 29.761 -61.715 1.00 71.75 203 ALA A N 1
ATOM 1650 C CA . ALA A 1 203 ? 52.530 28.735 -61.957 1.00 71.75 203 ALA A CA 1
ATOM 1651 C C . ALA A 1 203 ? 52.086 27.692 -63.001 1.00 71.75 203 ALA A C 1
ATOM 1653 O O . ALA A 1 203 ? 52.854 27.357 -63.905 1.00 71.75 203 ALA A O 1
ATOM 1654 N N . ARG A 1 204 ? 50.828 27.225 -62.948 1.00 74.69 204 ARG A N 1
ATOM 1655 C CA . ARG A 1 204 ? 50.282 26.318 -63.977 1.00 74.69 204 ARG A CA 1
ATOM 1656 C C . ARG A 1 204 ? 50.178 26.992 -65.345 1.00 74.69 204 ARG A C 1
ATOM 1658 O O . ARG A 1 204 ? 50.496 26.360 -66.348 1.00 74.69 204 ARG A O 1
ATOM 1665 N N . HIS A 1 205 ? 49.789 28.266 -65.399 1.00 72.69 205 HIS A N 1
ATOM 1666 C CA . HIS A 1 205 ? 49.687 28.988 -66.666 1.00 72.69 205 HIS A CA 1
ATOM 1667 C C . HIS A 1 205 ? 51.067 29.259 -67.296 1.00 72.69 205 HIS A C 1
ATOM 1669 O O . HIS A 1 205 ? 51.201 29.186 -68.521 1.00 72.69 205 HIS A O 1
ATOM 1675 N N . ILE A 1 206 ? 52.097 29.519 -66.483 1.00 70.19 206 ILE A N 1
ATOM 1676 C CA . ILE A 1 206 ? 53.483 29.690 -66.946 1.00 70.19 206 ILE A CA 1
ATOM 1677 C C . ILE A 1 206 ? 54.034 28.362 -67.479 1.00 70.19 206 ILE A C 1
ATOM 1679 O O . ILE A 1 206 ? 54.515 28.322 -68.608 1.00 70.19 206 ILE A O 1
ATOM 1683 N N . LEU A 1 207 ? 53.868 27.255 -66.747 1.00 70.00 207 LEU A N 1
ATOM 1684 C CA . LEU A 1 207 ? 54.311 25.931 -67.208 1.00 70.00 207 LEU A CA 1
ATOM 1685 C C . LEU A 1 207 ? 53.592 25.482 -68.491 1.00 70.00 207 LEU A C 1
ATOM 1687 O O . LEU A 1 207 ? 54.214 24.890 -69.371 1.00 70.00 207 LEU A O 1
ATOM 1691 N N . GLN A 1 208 ? 52.308 25.819 -68.641 1.00 69.56 208 GLN A N 1
ATOM 1692 C CA . GLN A 1 208 ? 51.544 25.523 -69.854 1.00 69.56 208 GLN A CA 1
ATOM 1693 C C . GLN A 1 208 ? 51.946 26.404 -71.050 1.00 69.56 208 GLN A C 1
ATOM 1695 O O . GLN A 1 208 ? 51.849 25.951 -72.184 1.00 69.56 208 GLN A O 1
ATOM 1700 N N . ARG A 1 209 ? 52.435 27.634 -70.829 1.00 60.91 209 ARG A N 1
ATOM 1701 C CA . ARG A 1 209 ? 52.992 28.484 -71.902 1.00 60.91 209 ARG A CA 1
ATOM 1702 C C . ARG A 1 209 ? 54.422 28.099 -72.284 1.00 60.91 209 ARG A C 1
ATOM 1704 O O . ARG A 1 209 ? 54.796 28.241 -73.445 1.00 60.91 209 ARG A O 1
ATOM 1711 N N . CYS A 1 210 ? 55.209 27.582 -71.342 1.00 58.12 210 CYS A N 1
ATOM 1712 C CA . CYS A 1 210 ? 56.554 27.079 -71.619 1.00 58.12 210 CYS A CA 1
ATOM 1713 C C . CYS A 1 210 ? 56.538 25.759 -72.407 1.00 58.12 210 CYS A C 1
ATOM 1715 O O . CYS A 1 210 ? 57.457 25.522 -73.185 1.00 58.12 210 CYS A O 1
ATOM 1717 N N . SER A 1 211 ? 55.494 24.928 -72.282 1.00 60.06 211 SER A N 1
ATOM 1718 C CA . SER A 1 211 ? 55.377 23.693 -73.075 1.00 60.06 211 SER A CA 1
ATOM 1719 C C . SER A 1 211 ? 54.882 23.913 -74.511 1.00 60.06 211 SER A C 1
ATOM 1721 O O . SER A 1 211 ? 55.107 23.055 -75.361 1.00 60.06 211 SER A O 1
ATOM 1723 N N . THR A 1 212 ? 54.250 25.054 -74.813 1.00 57.19 212 THR A N 1
ATOM 1724 C CA . THR A 1 212 ? 53.743 25.370 -76.163 1.00 57.19 212 THR A CA 1
ATOM 1725 C C . THR A 1 212 ? 54.715 26.175 -77.031 1.00 57.19 212 THR A C 1
ATOM 1727 O O . THR A 1 212 ? 54.457 26.320 -78.220 1.00 57.19 212 THR A O 1
ATOM 1730 N N . ASN A 1 213 ? 55.830 26.669 -76.474 1.00 50.75 213 ASN A N 1
ATOM 1731 C CA . ASN A 1 213 ? 56.800 27.531 -77.171 1.00 50.75 213 ASN A CA 1
ATOM 1732 C C . ASN A 1 213 ? 58.197 26.893 -77.329 1.00 50.75 213 ASN A C 1
ATOM 1734 O O . ASN A 1 213 ? 59.209 27.591 -77.294 1.00 50.75 213 ASN A O 1
ATOM 1738 N N . ALA A 1 214 ? 58.277 25.574 -77.525 1.00 43.19 214 ALA A N 1
ATOM 1739 C CA . ALA A 1 214 ? 59.498 24.948 -78.032 1.00 43.19 214 ALA A CA 1
ATOM 1740 C C . ALA A 1 214 ? 59.547 25.094 -79.565 1.00 43.19 214 ALA A C 1
ATOM 1742 O O . ALA A 1 214 ? 58.790 24.457 -80.298 1.00 43.19 214 ALA A O 1
ATOM 1743 N N . LEU A 1 215 ? 60.419 25.985 -80.034 1.00 43.12 215 LEU A N 1
ATOM 1744 C CA . LEU A 1 215 ? 60.714 26.230 -81.442 1.00 43.12 215 LEU A CA 1
ATOM 1745 C C . LEU A 1 215 ? 61.503 25.060 -82.072 1.00 43.12 215 LEU A C 1
ATOM 1747 O O . LEU A 1 215 ? 62.607 24.759 -81.632 1.00 43.12 215 LEU A O 1
ATOM 1751 N N . ALA A 1 216 ? 60.945 24.549 -83.182 1.00 42.88 216 ALA A N 1
ATOM 1752 C CA . ALA A 1 216 ? 61.584 23.958 -84.378 1.00 42.88 216 ALA A CA 1
ATOM 1753 C C . ALA A 1 216 ? 62.177 22.518 -84.311 1.00 42.88 216 ALA A C 1
ATOM 1755 O O . ALA A 1 216 ? 62.588 2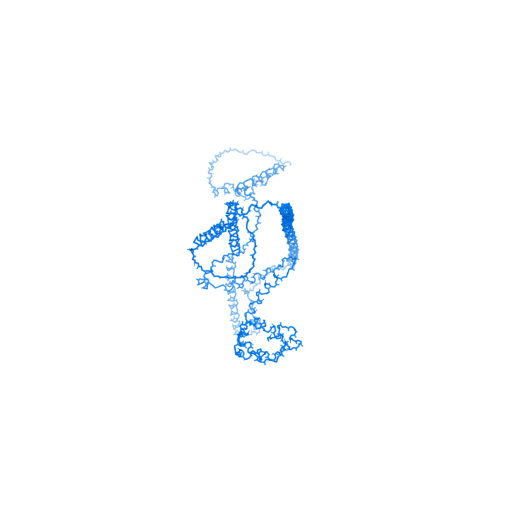2.082 -83.243 1.00 42.88 216 ALA A O 1
ATOM 1756 N N . PRO A 1 217 ? 62.274 21.763 -85.443 1.00 46.34 217 PRO A N 1
ATOM 1757 C CA . PRO A 1 217 ? 62.085 22.180 -86.837 1.00 46.34 217 PRO A CA 1
ATOM 1758 C C . PRO A 1 217 ? 61.084 21.359 -87.678 1.00 46.34 217 PRO A C 1
ATOM 1760 O O . PRO A 1 217 ? 60.735 20.210 -87.414 1.00 46.34 217 PRO A O 1
ATOM 1763 N N . SER A 1 218 ? 60.704 21.996 -88.786 1.00 48.59 218 SER A N 1
ATOM 1764 C CA . SER A 1 218 ? 60.204 21.404 -90.025 1.00 48.59 218 SER A CA 1
ATOM 1765 C C . SER A 1 218 ? 60.978 20.141 -90.426 1.00 48.59 218 SER A C 1
ATOM 1767 O O . SER A 1 218 ? 62.140 20.219 -90.811 1.00 48.59 218 SER A O 1
ATOM 1769 N N . THR A 1 219 ? 60.307 18.987 -90.423 1.00 38.09 219 THR A N 1
ATOM 1770 C CA . THR A 1 219 ? 60.529 17.948 -91.435 1.00 38.09 219 THR A CA 1
ATOM 1771 C C . THR A 1 219 ? 59.186 17.354 -91.842 1.00 38.09 219 THR A C 1
ATOM 1773 O O . THR A 1 219 ? 58.455 16.738 -91.069 1.00 38.09 219 THR A O 1
ATOM 1776 N N . ARG A 1 220 ? 58.846 17.569 -93.110 1.00 51.12 220 ARG A N 1
ATOM 1777 C CA . ARG A 1 220 ? 57.713 16.976 -93.813 1.00 51.12 220 ARG A CA 1
ATOM 1778 C C . ARG A 1 220 ? 57.978 15.470 -93.966 1.00 51.12 220 ARG A C 1
ATOM 1780 O O . ARG A 1 220 ? 58.488 15.038 -94.993 1.00 51.12 220 ARG A O 1
ATOM 1787 N N . ARG A 1 221 ? 57.670 14.662 -92.947 1.00 42.38 221 ARG A N 1
ATOM 1788 C CA . ARG A 1 221 ? 57.606 13.195 -93.058 1.00 42.38 221 ARG A CA 1
ATOM 1789 C C . ARG A 1 221 ? 56.147 12.753 -93.078 1.00 42.38 221 ARG A C 1
ATOM 1791 O O . ARG A 1 221 ? 55.382 13.047 -92.165 1.00 42.38 221 ARG A O 1
ATOM 1798 N N . ARG A 1 222 ? 55.766 12.061 -94.154 1.00 50.72 222 ARG A N 1
ATOM 1799 C CA . ARG A 1 222 ? 54.479 11.366 -94.273 1.00 50.72 222 ARG A CA 1
ATOM 1800 C C . ARG A 1 222 ? 54.334 10.398 -93.086 1.00 50.72 222 ARG A C 1
ATOM 1802 O O . ARG A 1 222 ? 55.286 9.660 -92.831 1.00 50.72 222 ARG A O 1
ATOM 1809 N N . PRO A 1 223 ? 53.199 10.388 -92.364 1.00 45.62 223 PRO A N 1
ATOM 1810 C CA . PRO A 1 223 ? 52.989 9.437 -91.280 1.00 45.62 223 PRO A CA 1
ATOM 1811 C C . PRO A 1 223 ? 52.986 8.022 -91.866 1.00 45.62 223 PRO A C 1
ATOM 1813 O O . PRO A 1 223 ? 52.212 7.722 -92.774 1.00 45.62 223 PRO A O 1
ATOM 1816 N N . SER A 1 224 ? 53.871 7.155 -91.378 1.00 52.06 224 SER A N 1
ATOM 1817 C CA . SER A 1 224 ? 53.790 5.729 -91.671 1.00 52.06 224 SER A CA 1
ATOM 1818 C C . SER A 1 224 ? 52.497 5.177 -91.067 1.00 52.06 224 SER A C 1
ATOM 1820 O O . SER A 1 224 ? 52.114 5.538 -89.952 1.00 52.06 224 SER A O 1
ATOM 1822 N N . VAL A 1 225 ? 51.831 4.284 -91.802 1.00 57.47 225 VAL A N 1
ATOM 1823 C CA . VAL A 1 225 ? 50.558 3.624 -91.443 1.00 57.47 225 VAL A CA 1
ATOM 1824 C C . VAL A 1 225 ? 50.571 3.035 -90.016 1.00 57.47 225 VAL A C 1
ATOM 1826 O O . VAL A 1 225 ? 49.535 2.972 -89.357 1.00 57.47 225 VAL A O 1
ATOM 1829 N N . THR A 1 226 ? 51.755 2.707 -89.491 1.00 57.41 226 THR A N 1
ATOM 1830 C CA . THR A 1 226 ? 52.004 2.200 -88.134 1.00 57.41 226 THR A CA 1
ATOM 1831 C C . THR A 1 226 ? 51.643 3.175 -87.001 1.00 57.41 226 THR A C 1
ATOM 1833 O O . THR A 1 226 ? 51.048 2.747 -86.016 1.00 57.41 226 THR A O 1
ATOM 1836 N N . LEU A 1 227 ? 51.904 4.483 -87.135 1.00 59.75 227 LEU A N 1
ATOM 1837 C CA . LEU A 1 227 ? 51.571 5.476 -86.094 1.00 59.75 227 LEU A CA 1
ATOM 1838 C C . LEU A 1 227 ? 50.066 5.768 -86.017 1.00 59.75 227 LEU A C 1
ATOM 1840 O O . LEU A 1 227 ? 49.542 6.107 -84.956 1.00 59.75 227 LEU A O 1
ATOM 1844 N N . ILE A 1 228 ? 49.360 5.620 -87.140 1.00 62.50 228 ILE A N 1
ATOM 1845 C CA . ILE A 1 228 ? 47.899 5.747 -87.194 1.00 62.50 228 ILE A CA 1
ATOM 1846 C C . ILE A 1 228 ? 47.262 4.564 -86.451 1.00 62.50 228 ILE A C 1
ATOM 1848 O O . ILE A 1 228 ? 46.426 4.779 -85.575 1.00 62.50 228 ILE A O 1
ATOM 1852 N N . HIS A 1 229 ? 47.752 3.343 -86.691 1.00 67.88 229 HIS A N 1
ATOM 1853 C CA . HIS A 1 229 ? 47.277 2.135 -86.006 1.00 67.88 229 HIS A CA 1
ATOM 1854 C C . HIS A 1 229 ? 47.551 2.163 -84.493 1.00 67.88 229 HIS A C 1
ATOM 1856 O O . HIS A 1 229 ? 46.705 1.751 -83.699 1.00 67.88 229 HIS A O 1
ATOM 1862 N N . GLU A 1 230 ? 48.703 2.680 -84.051 1.00 70.12 230 GLU A N 1
ATOM 1863 C CA . GLU A 1 230 ? 48.982 2.837 -82.617 1.00 70.12 230 GLU A CA 1
ATOM 1864 C C . GLU A 1 230 ? 48.064 3.864 -81.949 1.00 70.12 230 GLU A C 1
ATOM 1866 O O . GLU A 1 230 ? 47.579 3.629 -80.837 1.00 70.12 230 GLU A O 1
ATOM 1871 N N . ARG A 1 231 ? 47.763 4.973 -82.632 1.00 72.06 231 ARG A N 1
ATOM 1872 C CA . ARG A 1 231 ? 46.844 6.001 -82.131 1.00 72.06 231 ARG A CA 1
ATOM 1873 C C . ARG A 1 231 ? 45.409 5.485 -82.044 1.00 72.06 231 ARG A C 1
ATOM 1875 O O . ARG A 1 231 ? 44.741 5.732 -81.041 1.00 72.06 231 ARG A O 1
ATOM 1882 N N . GLU A 1 232 ? 44.956 4.724 -83.035 1.00 74.81 232 GLU A N 1
ATOM 1883 C CA . GLU A 1 232 ? 43.652 4.051 -83.016 1.00 74.81 232 GLU A CA 1
ATOM 1884 C C . GLU A 1 232 ? 43.568 3.023 -81.881 1.00 74.81 232 GLU A C 1
ATOM 1886 O O . GLU A 1 232 ? 42.593 3.001 -81.127 1.00 74.81 232 GLU A O 1
ATOM 1891 N N . ARG A 1 233 ? 44.627 2.234 -81.663 1.00 78.19 233 ARG A N 1
ATOM 1892 C CA . ARG A 1 233 ? 44.697 1.258 -80.563 1.00 78.19 233 ARG A CA 1
ATOM 1893 C C . ARG A 1 233 ? 44.689 1.928 -79.188 1.00 78.19 233 ARG A C 1
ATOM 1895 O O . ARG A 1 233 ? 44.041 1.438 -78.262 1.00 78.19 233 ARG A O 1
ATOM 1902 N N . GLN A 1 234 ? 45.376 3.061 -79.037 1.00 79.44 234 GLN A N 1
ATOM 1903 C CA . GLN A 1 234 ? 45.331 3.865 -77.813 1.00 79.44 234 GLN A CA 1
ATOM 1904 C C . GLN A 1 234 ? 43.940 4.470 -77.592 1.00 79.44 234 GLN A C 1
ATOM 1906 O O . GLN A 1 234 ? 43.411 4.385 -76.484 1.00 79.44 234 GLN A O 1
ATOM 1911 N N . GLN A 1 235 ? 43.297 5.002 -78.634 1.00 82.75 235 GLN A N 1
ATOM 1912 C CA . GLN A 1 235 ? 41.926 5.506 -78.541 1.00 82.75 235 GLN A CA 1
ATOM 1913 C C . GLN A 1 235 ? 40.944 4.402 -78.133 1.00 82.75 235 GLN A C 1
ATOM 1915 O O . GLN A 1 235 ? 40.178 4.599 -77.188 1.00 82.75 235 GLN A O 1
ATOM 1920 N N . GLN A 1 236 ? 41.026 3.213 -78.734 1.00 83.69 236 GLN A N 1
ATOM 1921 C CA . GLN A 1 236 ? 40.208 2.059 -78.345 1.00 83.69 236 GLN A CA 1
ATOM 1922 C C . GLN A 1 236 ? 40.417 1.667 -76.875 1.00 83.69 236 GLN A C 1
ATOM 1924 O O . GLN A 1 236 ? 39.440 1.461 -76.155 1.00 83.69 236 GLN A O 1
ATOM 1929 N N . ARG A 1 237 ? 41.664 1.652 -76.383 1.00 82.81 237 ARG A N 1
ATOM 1930 C CA . ARG A 1 237 ? 41.963 1.405 -74.959 1.00 82.81 237 ARG A CA 1
ATOM 1931 C C . ARG A 1 237 ? 41.369 2.477 -74.045 1.00 82.81 237 ARG A C 1
ATOM 1933 O O . ARG A 1 237 ? 40.798 2.142 -73.011 1.00 82.81 237 ARG A O 1
ATOM 1940 N N . THR A 1 238 ? 41.446 3.756 -74.420 1.00 84.00 238 THR A N 1
ATOM 1941 C CA . THR A 1 238 ? 40.839 4.835 -73.618 1.00 84.00 238 THR A CA 1
ATOM 1942 C C . THR A 1 238 ? 39.313 4.751 -73.588 1.00 84.00 238 THR A C 1
ATOM 1944 O O . THR A 1 238 ? 38.714 5.006 -72.546 1.00 84.00 238 THR A O 1
ATOM 1947 N N . LEU A 1 239 ? 38.674 4.354 -74.692 1.00 86.81 239 LEU A N 1
ATOM 1948 C CA . LEU A 1 239 ? 37.228 4.138 -74.752 1.00 86.81 239 LEU A CA 1
ATOM 1949 C C . LEU A 1 239 ? 36.808 2.918 -73.925 1.00 86.81 239 LEU A C 1
ATOM 1951 O O . LEU A 1 239 ? 35.837 3.006 -73.177 1.00 86.81 239 LEU A O 1
ATOM 1955 N N . ALA A 1 240 ? 37.563 1.818 -73.990 1.00 86.94 240 ALA A N 1
ATOM 1956 C CA . ALA A 1 240 ? 37.338 0.643 -73.150 1.00 86.94 240 ALA A CA 1
ATOM 1957 C C . ALA A 1 240 ? 37.469 0.984 -71.656 1.00 86.94 240 ALA A C 1
ATOM 1959 O O . ALA A 1 240 ? 36.610 0.613 -70.861 1.00 86.94 240 ALA A O 1
ATOM 1960 N N . LEU A 1 241 ? 38.476 1.777 -71.278 1.00 89.25 241 LEU A N 1
ATOM 1961 C CA . LEU A 1 241 ? 38.667 2.235 -69.900 1.00 89.25 241 LEU A CA 1
ATOM 1962 C C . LEU A 1 241 ? 37.539 3.175 -69.443 1.00 89.25 241 LEU A C 1
ATOM 1964 O O . LEU A 1 241 ? 37.084 3.078 -68.305 1.00 89.25 241 LEU A O 1
ATOM 1968 N N . LYS A 1 242 ? 37.036 4.051 -70.324 1.00 89.50 242 LYS A N 1
ATOM 1969 C CA . LYS A 1 242 ? 35.849 4.879 -70.042 1.00 89.50 242 LYS A CA 1
ATOM 1970 C C . LYS A 1 242 ? 34.596 4.026 -69.827 1.00 89.50 242 LYS A C 1
ATOM 1972 O O . LYS A 1 242 ? 33.875 4.286 -68.870 1.00 89.50 242 LYS A O 1
ATOM 1977 N N . ARG A 1 243 ? 34.371 2.997 -70.654 1.00 89.44 243 ARG A N 1
ATOM 1978 C CA . ARG A 1 243 ? 33.254 2.048 -70.486 1.00 89.44 243 ARG A CA 1
ATOM 1979 C C . ARG A 1 243 ? 33.369 1.263 -69.178 1.00 89.44 243 ARG A C 1
ATOM 1981 O O . ARG A 1 243 ? 32.400 1.204 -68.435 1.00 89.44 243 ARG A O 1
ATOM 1988 N N . ALA A 1 244 ? 34.558 0.762 -68.844 1.00 91.06 244 ALA A N 1
ATOM 1989 C CA . ALA A 1 244 ? 34.802 0.077 -67.572 1.00 91.06 244 ALA A CA 1
ATOM 1990 C C . ALA A 1 244 ? 34.561 0.999 -66.362 1.00 91.06 244 ALA A C 1
ATOM 1992 O O . ALA A 1 244 ? 33.962 0.591 -65.373 1.00 91.06 244 ALA A O 1
ATOM 1993 N N . ARG A 1 245 ? 34.961 2.278 -66.446 1.00 90.06 245 ARG A N 1
ATOM 1994 C CA . ARG A 1 245 ? 34.649 3.273 -65.406 1.00 90.06 245 ARG A CA 1
ATOM 1995 C C . ARG A 1 245 ? 33.150 3.545 -65.289 1.00 90.06 245 ARG A C 1
ATOM 1997 O O . ARG A 1 245 ? 32.666 3.662 -64.173 1.00 90.06 245 ARG A O 1
ATOM 2004 N N . GLN A 1 246 ? 32.426 3.641 -66.404 1.00 91.81 246 GLN A N 1
ATOM 2005 C CA . GLN A 1 246 ? 30.970 3.819 -66.389 1.00 91.81 246 GLN A CA 1
ATOM 2006 C C . GLN A 1 246 ? 30.271 2.622 -65.743 1.00 91.81 246 GLN A C 1
ATOM 2008 O O . GLN A 1 246 ? 29.477 2.824 -64.830 1.00 91.81 246 GLN A O 1
ATOM 2013 N N . GLN A 1 247 ? 30.656 1.399 -66.112 1.00 92.50 247 GLN A N 1
ATOM 2014 C CA . GLN A 1 247 ? 30.148 0.178 -65.483 1.00 92.50 247 GLN A CA 1
ATOM 2015 C C . GLN A 1 247 ? 30.449 0.144 -63.981 1.00 92.50 247 GLN A C 1
ATOM 2017 O O . GLN A 1 247 ? 29.555 -0.135 -63.193 1.00 92.50 247 GLN A O 1
ATOM 2022 N N . ASN A 1 248 ? 31.660 0.514 -63.555 1.00 92.88 248 ASN A N 1
ATOM 2023 C CA . ASN A 1 248 ? 31.999 0.591 -62.128 1.00 92.88 248 ASN A CA 1
ATOM 2024 C C . ASN A 1 248 ? 31.190 1.659 -61.373 1.00 92.88 248 ASN A C 1
ATOM 2026 O O . ASN A 1 248 ? 30.867 1.487 -60.201 1.00 92.88 248 ASN A O 1
ATOM 2030 N N . VAL A 1 249 ? 30.854 2.775 -62.024 1.00 94.25 249 VAL A N 1
ATOM 2031 C CA . VAL A 1 249 ? 29.976 3.797 -61.437 1.00 94.25 249 VAL A CA 1
ATOM 2032 C C . VAL A 1 249 ? 28.541 3.281 -61.335 1.00 94.25 249 VAL A C 1
ATOM 2034 O O . VAL A 1 249 ? 27.873 3.543 -60.339 1.00 94.25 249 VAL A O 1
ATOM 2037 N N . GLU A 1 250 ? 28.058 2.545 -62.332 1.00 94.25 250 GLU A N 1
ATOM 2038 C CA . GLU A 1 250 ? 26.730 1.927 -62.316 1.00 94.25 250 GLU A CA 1
ATOM 2039 C C . GLU A 1 250 ? 26.622 0.836 -61.247 1.00 94.25 250 GLU A C 1
ATOM 2041 O O . GLU A 1 250 ? 25.652 0.835 -60.491 1.00 94.25 250 GLU A O 1
ATOM 2046 N N . THR A 1 251 ? 27.633 -0.024 -61.097 1.00 95.12 251 THR A N 1
ATOM 2047 C CA . THR A 1 251 ? 27.663 -1.034 -60.029 1.00 95.12 251 THR A CA 1
ATOM 2048 C C . THR A 1 251 ? 27.753 -0.389 -58.649 1.00 95.12 251 THR A C 1
ATOM 2050 O O . THR A 1 251 ? 27.029 -0.800 -57.745 1.00 95.12 251 THR A O 1
ATOM 2053 N N . ALA A 1 252 ? 28.547 0.674 -58.482 1.00 94.31 252 ALA A N 1
ATOM 2054 C CA . ALA A 1 252 ? 28.596 1.434 -57.233 1.00 94.31 252 ALA A CA 1
ATOM 2055 C C . ALA A 1 252 ? 27.252 2.112 -56.907 1.00 94.31 252 ALA A C 1
ATOM 2057 O O . ALA A 1 252 ? 26.836 2.113 -55.749 1.00 94.31 252 ALA A O 1
ATOM 2058 N N . LYS A 1 253 ? 26.545 2.646 -57.914 1.00 95.19 253 LYS A N 1
ATOM 2059 C CA . LYS A 1 253 ? 25.190 3.205 -57.755 1.00 95.19 253 LYS A CA 1
ATOM 2060 C C . LYS A 1 253 ? 24.158 2.133 -57.406 1.00 95.19 253 LYS A C 1
ATOM 2062 O O . LYS A 1 253 ? 23.307 2.367 -56.556 1.00 95.19 253 LYS A O 1
ATOM 2067 N N . ALA A 1 254 ? 24.225 0.963 -58.038 1.00 95.69 254 ALA A N 1
ATOM 2068 C CA . ALA A 1 254 ? 23.340 -0.156 -57.722 1.00 95.69 254 ALA A CA 1
ATOM 2069 C C . ALA A 1 254 ? 23.586 -0.672 -56.295 1.00 95.69 254 ALA A C 1
ATOM 2071 O O . ALA A 1 254 ? 22.643 -0.931 -55.550 1.00 95.69 254 ALA A O 1
ATOM 2072 N N . PHE A 1 255 ? 24.853 -0.751 -55.882 1.00 95.81 255 PHE A N 1
ATOM 2073 C CA . PHE A 1 255 ? 25.235 -1.137 -54.528 1.00 95.81 255 PHE A CA 1
ATOM 2074 C C . PHE A 1 255 ? 24.771 -0.118 -53.481 1.00 95.81 255 PHE A C 1
ATOM 2076 O O . PHE A 1 255 ? 24.177 -0.505 -52.477 1.00 95.81 255 PHE A O 1
ATOM 2083 N N . SER A 1 256 ? 24.966 1.182 -53.723 1.00 95.31 256 SER A N 1
ATOM 2084 C CA . SER A 1 256 ? 24.494 2.218 -52.799 1.00 95.31 256 SER A CA 1
ATOM 2085 C C . SER A 1 256 ? 22.967 2.253 -52.699 1.00 95.31 256 SER A C 1
ATOM 2087 O O . SER A 1 256 ? 22.438 2.408 -51.600 1.00 95.31 256 SER A O 1
ATOM 2089 N N . ALA A 1 257 ? 22.254 2.027 -53.807 1.00 95.56 257 ALA A N 1
ATOM 2090 C CA . ALA A 1 257 ? 20.802 1.873 -53.801 1.00 95.56 257 ALA A CA 1
ATOM 2091 C C . ALA A 1 257 ? 20.357 0.645 -52.985 1.00 95.56 257 ALA A C 1
ATOM 2093 O O . ALA A 1 257 ? 19.420 0.747 -52.195 1.00 95.56 257 ALA A O 1
ATOM 2094 N N . SER A 1 258 ? 21.054 -0.489 -53.116 1.00 97.25 258 SER A N 1
ATOM 2095 C CA . SER A 1 258 ? 20.794 -1.696 -52.319 1.00 97.25 258 SER A CA 1
ATOM 2096 C C . SER A 1 258 ? 20.998 -1.447 -50.820 1.00 97.25 258 SER A C 1
ATOM 2098 O O . SER A 1 258 ? 20.100 -1.723 -50.024 1.00 97.25 258 SER A O 1
ATOM 2100 N N . ILE A 1 259 ? 22.116 -0.820 -50.429 1.00 95.38 259 ILE A N 1
ATOM 2101 C CA . ILE A 1 259 ? 22.369 -0.433 -49.031 1.00 95.38 259 ILE A CA 1
ATOM 2102 C C . ILE A 1 259 ? 21.275 0.502 -48.513 1.00 95.38 259 ILE A C 1
ATOM 2104 O O . ILE A 1 259 ? 20.792 0.312 -47.400 1.00 95.38 259 ILE A O 1
ATOM 2108 N N . ALA A 1 260 ? 20.861 1.495 -49.304 1.00 94.94 260 ALA A N 1
ATOM 2109 C CA . ALA A 1 260 ? 19.810 2.424 -48.901 1.00 94.94 260 ALA A CA 1
ATOM 2110 C C . ALA A 1 260 ? 18.468 1.709 -48.664 1.00 94.94 260 ALA A C 1
ATOM 2112 O O . ALA A 1 260 ? 17.765 2.028 -47.705 1.00 94.94 260 ALA A O 1
ATOM 2113 N N . MET A 1 261 ? 18.123 0.714 -49.490 1.00 97.31 261 MET A N 1
ATOM 2114 C CA . MET A 1 261 ? 16.925 -0.102 -49.274 1.00 97.31 261 MET A CA 1
ATOM 2115 C C . MET A 1 261 ? 17.026 -0.957 -48.011 1.00 97.31 261 MET A C 1
ATOM 2117 O O . MET A 1 261 ? 16.081 -0.960 -47.224 1.00 97.31 261 MET A O 1
ATOM 2121 N N . ILE A 1 262 ? 18.159 -1.634 -47.792 1.00 96.00 262 ILE A N 1
ATOM 2122 C CA . ILE A 1 262 ? 18.388 -2.445 -46.586 1.00 96.00 262 ILE A CA 1
ATOM 2123 C C . ILE A 1 262 ? 18.303 -1.560 -45.341 1.00 96.00 262 ILE A C 1
ATOM 2125 O O . ILE A 1 262 ? 17.560 -1.873 -44.417 1.00 96.00 262 ILE A O 1
ATOM 2129 N N . SER A 1 263 ? 18.984 -0.411 -45.343 1.00 94.81 263 SER A N 1
ATOM 2130 C CA . SER A 1 263 ? 18.951 0.547 -44.235 1.00 94.81 263 SER A CA 1
ATOM 2131 C C . SER A 1 263 ? 17.532 1.035 -43.944 1.00 94.81 263 SER A C 1
ATOM 2133 O O . SER A 1 263 ? 17.127 1.071 -42.785 1.00 94.81 263 SER A O 1
ATOM 2135 N N . ARG A 1 264 ? 16.738 1.337 -44.979 1.00 95.25 264 ARG A N 1
ATOM 2136 C CA . ARG A 1 264 ? 15.329 1.707 -44.807 1.00 95.25 264 ARG A CA 1
ATOM 2137 C C . ARG A 1 264 ? 14.494 0.557 -44.243 1.00 95.25 264 ARG A C 1
ATOM 2139 O O . ARG A 1 264 ? 13.557 0.810 -43.492 1.00 95.25 264 ARG A O 1
ATOM 2146 N N . HIS A 1 265 ? 14.788 -0.687 -44.618 1.00 97.06 265 HIS A N 1
ATOM 2147 C CA . HIS A 1 265 ? 14.071 -1.845 -44.094 1.00 97.06 265 HIS A CA 1
ATOM 2148 C C . HIS A 1 265 ? 14.363 -2.051 -42.608 1.00 97.06 265 HIS A C 1
ATOM 2150 O O . HIS A 1 265 ? 13.416 -2.124 -41.834 1.00 97.06 265 HIS A O 1
ATOM 2156 N N . VAL A 1 266 ? 15.639 -1.990 -42.216 1.00 96.75 266 VAL A N 1
ATOM 2157 C CA . VAL A 1 266 ? 16.067 -2.050 -40.810 1.00 96.75 266 VAL A CA 1
ATOM 2158 C C . VAL A 1 266 ? 15.425 -0.926 -39.997 1.00 96.75 266 VAL A C 1
ATOM 2160 O O . VAL A 1 266 ? 14.807 -1.188 -38.976 1.00 96.75 266 VAL A O 1
ATOM 2163 N N . GLN A 1 267 ? 15.453 0.318 -40.486 1.00 95.81 267 GLN A N 1
ATOM 2164 C CA . GLN A 1 267 ? 14.790 1.438 -39.803 1.00 95.81 267 GLN A CA 1
ATOM 2165 C C . GLN A 1 267 ? 13.277 1.229 -39.650 1.00 95.81 267 GLN A C 1
ATOM 2167 O O . GLN A 1 267 ? 12.688 1.608 -38.641 1.00 95.81 267 GLN A O 1
ATOM 2172 N N . ASN A 1 268 ? 12.617 0.648 -40.655 1.00 96.31 268 ASN A N 1
ATOM 2173 C CA . ASN A 1 268 ? 11.190 0.349 -40.568 1.00 96.31 268 ASN A CA 1
ATOM 2174 C C . ASN A 1 268 ? 10.893 -0.784 -39.581 1.00 96.31 268 ASN A C 1
ATOM 2176 O O . ASN A 1 268 ? 9.838 -0.752 -38.953 1.00 96.31 268 ASN A O 1
ATOM 2180 N N . GLU A 1 269 ? 11.779 -1.771 -39.478 1.00 95.31 269 GLU A N 1
ATOM 2181 C CA . GLU A 1 269 ? 11.690 -2.873 -38.522 1.00 95.31 269 GLU A CA 1
ATOM 2182 C C . GLU A 1 269 ? 11.880 -2.355 -37.094 1.00 95.31 269 GLU A C 1
ATOM 2184 O O . GLU A 1 269 ? 10.978 -2.506 -36.280 1.00 95.31 269 GLU A O 1
ATOM 2189 N N . GLU A 1 270 ? 12.921 -1.558 -36.841 1.00 95.56 270 GLU A N 1
ATOM 2190 C CA . GLU A 1 270 ? 13.128 -0.879 -35.553 1.00 95.56 270 GLU A CA 1
ATOM 2191 C C . GLU A 1 270 ? 11.913 -0.027 -35.146 1.00 95.56 270 GLU A C 1
ATOM 2193 O O . GLU A 1 270 ? 11.492 -0.021 -33.989 1.00 95.56 270 GLU A O 1
ATOM 2198 N N . LEU A 1 271 ? 11.296 0.689 -36.094 1.00 95.81 271 LEU A N 1
ATOM 2199 C CA . LEU A 1 271 ? 10.079 1.462 -35.828 1.00 95.81 271 LEU A CA 1
ATOM 2200 C C . LEU A 1 271 ? 8.854 0.588 -35.537 1.00 95.81 271 LEU A C 1
ATOM 2202 O O . LEU A 1 271 ? 7.944 1.055 -34.848 1.00 95.81 271 LEU A O 1
ATOM 2206 N N . ARG A 1 272 ? 8.779 -0.631 -36.079 1.00 96.69 272 ARG A N 1
ATOM 2207 C CA . ARG A 1 272 ? 7.719 -1.592 -35.739 1.00 96.69 272 ARG A CA 1
ATOM 2208 C C . ARG A 1 272 ? 7.946 -2.140 -34.340 1.00 96.69 272 ARG A C 1
ATOM 2210 O O . ARG A 1 272 ? 7.033 -2.022 -33.530 1.00 96.69 272 ARG A O 1
ATOM 2217 N N . ASP A 1 273 ? 9.161 -2.579 -34.034 1.00 96.44 273 ASP A N 1
ATOM 2218 C CA . ASP A 1 273 ? 9.537 -3.094 -32.716 1.00 96.44 273 ASP A CA 1
ATOM 2219 C C . ASP A 1 273 ? 9.271 -2.060 -31.618 1.00 96.44 273 ASP A C 1
ATOM 2221 O O . ASP A 1 273 ? 8.707 -2.373 -30.571 1.00 96.44 273 ASP A O 1
ATOM 2225 N N . LEU A 1 274 ? 9.594 -0.786 -31.870 1.00 95.44 274 LEU A N 1
ATOM 2226 C CA . LEU A 1 274 ? 9.296 0.298 -30.933 1.00 95.44 274 LEU A CA 1
ATOM 2227 C C . LEU A 1 274 ? 7.791 0.468 -30.691 1.00 95.44 274 LEU A C 1
ATOM 2229 O O . LEU A 1 274 ? 7.383 0.690 -29.551 1.00 95.44 274 LEU A O 1
ATOM 2233 N N . ARG A 1 275 ? 6.956 0.350 -31.731 1.00 95.88 275 ARG A N 1
ATOM 2234 C CA . ARG A 1 275 ? 5.491 0.433 -31.587 1.00 95.88 275 ARG A CA 1
ATOM 2235 C C . ARG A 1 275 ? 4.931 -0.773 -30.846 1.00 95.88 275 ARG A C 1
ATOM 2237 O O . ARG A 1 275 ? 4.052 -0.599 -30.008 1.00 95.88 275 ARG A O 1
ATOM 2244 N N . GLU A 1 276 ? 5.427 -1.971 -31.136 1.00 96.56 276 GLU A N 1
ATOM 2245 C CA . GLU A 1 276 ? 5.029 -3.195 -30.434 1.00 96.56 276 GLU A CA 1
ATOM 2246 C C . GLU A 1 276 ? 5.382 -3.097 -28.950 1.00 96.56 276 GLU A C 1
ATOM 2248 O O . GLU A 1 276 ? 4.518 -3.271 -28.093 1.00 96.56 276 GLU A O 1
ATOM 2253 N N . LEU A 1 277 ? 6.599 -2.656 -28.640 1.00 96.12 277 LEU A N 1
ATOM 2254 C CA . LEU A 1 277 ? 7.062 -2.445 -27.274 1.00 96.12 277 LEU A CA 1
ATOM 2255 C C . LEU A 1 277 ? 6.254 -1.356 -26.542 1.00 96.12 277 LEU A C 1
ATOM 2257 O O . LEU A 1 277 ? 5.985 -1.471 -25.344 1.00 96.12 277 LEU A O 1
ATOM 2261 N N . GLU A 1 278 ? 5.834 -0.290 -27.228 1.00 95.62 278 GLU A N 1
ATOM 2262 C CA . GLU A 1 278 ? 4.914 0.708 -26.666 1.00 95.62 278 GLU A CA 1
ATOM 2263 C C . GLU A 1 278 ? 3.526 0.124 -26.369 1.00 95.62 278 GLU A C 1
ATOM 2265 O O . GLU A 1 278 ? 2.969 0.389 -25.298 1.00 95.62 278 GLU A O 1
ATOM 2270 N N . MET A 1 279 ? 2.981 -0.697 -27.270 1.00 96.06 279 MET A N 1
ATOM 2271 C CA . MET A 1 279 ? 1.700 -1.380 -27.071 1.00 96.06 279 MET A CA 1
ATOM 2272 C C . MET A 1 279 ? 1.762 -2.373 -25.905 1.00 96.06 279 MET A C 1
ATOM 2274 O O . MET A 1 279 ? 0.860 -2.388 -25.064 1.00 96.06 279 MET A O 1
ATOM 2278 N N . GLU A 1 280 ? 2.842 -3.144 -25.790 1.00 96.38 280 GLU A N 1
ATOM 2279 C CA . GLU A 1 280 ? 3.078 -4.053 -24.665 1.00 96.38 280 GLU A CA 1
ATOM 2280 C C . GLU A 1 280 ? 3.175 -3.303 -23.337 1.00 96.38 280 GLU A C 1
ATOM 2282 O O . GLU A 1 280 ? 2.545 -3.694 -22.352 1.00 96.38 280 GLU A O 1
ATOM 2287 N N . LYS A 1 281 ? 3.895 -2.174 -23.304 1.00 94.94 281 LYS A N 1
ATOM 2288 C CA . LYS A 1 281 ? 3.951 -1.306 -22.118 1.00 94.94 281 LYS A CA 1
ATOM 2289 C C . LYS A 1 281 ? 2.565 -0.811 -21.716 1.00 94.94 281 LYS A C 1
ATOM 2291 O O . LYS A 1 281 ? 2.231 -0.822 -20.532 1.00 94.94 281 LYS A O 1
ATOM 2296 N N . GLN A 1 282 ? 1.744 -0.388 -22.676 1.00 95.81 282 GLN A N 1
ATOM 2297 C CA . GLN A 1 282 ? 0.373 0.040 -22.393 1.00 95.81 282 GLN A CA 1
ATOM 2298 C C . GLN A 1 282 ? -0.483 -1.117 -21.864 1.00 95.81 282 GLN A C 1
ATOM 2300 O O . GLN A 1 282 ? -1.196 -0.945 -20.871 1.00 95.81 282 GLN A O 1
ATOM 2305 N N . ALA A 1 283 ? -0.374 -2.303 -22.465 1.00 96.62 283 ALA A N 1
ATOM 2306 C CA . ALA A 1 283 ? -1.065 -3.502 -22.002 1.00 96.62 283 ALA A CA 1
ATOM 2307 C C . ALA A 1 283 ? -0.650 -3.883 -20.570 1.00 96.62 283 ALA A C 1
ATOM 2309 O O . ALA A 1 283 ? -1.513 -4.176 -19.738 1.00 96.62 283 ALA A O 1
ATOM 2310 N N . ALA A 1 284 ? 0.644 -3.795 -20.247 1.00 95.75 284 ALA A N 1
ATOM 2311 C CA . ALA A 1 284 ? 1.169 -4.051 -18.909 1.00 95.75 284 ALA A CA 1
ATOM 2312 C C . ALA A 1 284 ? 0.588 -3.080 -17.868 1.00 95.75 284 ALA A C 1
ATOM 2314 O O . ALA A 1 284 ? 0.110 -3.520 -16.823 1.00 95.75 284 ALA A O 1
ATOM 2315 N N . ILE A 1 285 ? 0.522 -1.780 -18.180 1.00 95.94 285 ILE A N 1
ATOM 2316 C CA . ILE A 1 285 ? -0.082 -0.766 -17.295 1.00 95.94 285 ILE A CA 1
ATOM 2317 C C . ILE A 1 285 ? -1.567 -1.068 -17.046 1.00 95.94 285 ILE A C 1
ATOM 2319 O O . ILE A 1 285 ? -2.063 -0.940 -15.923 1.00 95.94 285 ILE A O 1
ATOM 2323 N N . VAL A 1 286 ? -2.309 -1.468 -18.083 1.00 97.44 286 VAL A N 1
ATOM 2324 C CA . VAL A 1 286 ? -3.726 -1.838 -17.941 1.00 97.44 286 VAL A CA 1
ATOM 2325 C C . VAL A 1 286 ? -3.879 -3.093 -17.079 1.00 97.44 286 VAL A C 1
ATOM 2327 O O . VAL A 1 286 ? -4.761 -3.133 -16.215 1.00 97.44 286 VAL A O 1
ATOM 2330 N N . HIS A 1 287 ? -3.019 -4.096 -17.268 1.00 96.00 287 HIS A N 1
ATOM 2331 C CA . HIS A 1 287 ? -3.020 -5.317 -16.466 1.00 96.00 287 HIS A CA 1
ATOM 2332 C C . HIS A 1 287 ? -2.720 -5.027 -14.990 1.00 96.00 287 HIS A C 1
ATOM 2334 O O . HIS A 1 287 ? -3.473 -5.463 -14.117 1.00 96.00 287 HIS A O 1
ATOM 2340 N N . GLU A 1 288 ? -1.691 -4.228 -14.708 1.00 95.75 288 GLU A N 1
ATOM 2341 C CA . GLU A 1 288 ? -1.320 -3.806 -13.355 1.00 95.75 288 GLU A CA 1
ATOM 2342 C C . GLU A 1 288 ? -2.476 -3.066 -12.668 1.00 95.75 288 GLU A C 1
ATOM 2344 O O . GLU A 1 288 ? -2.885 -3.419 -11.560 1.00 95.75 288 GLU A O 1
ATOM 2349 N N . ARG A 1 289 ? -3.111 -2.113 -13.363 1.00 95.69 289 ARG A N 1
ATOM 2350 C CA . ARG A 1 289 ? -4.300 -1.412 -12.848 1.00 95.69 289 ARG A CA 1
ATOM 2351 C C . ARG A 1 289 ? -5.463 -2.363 -12.575 1.00 95.69 289 ARG A C 1
ATOM 2353 O O . ARG A 1 289 ? -6.168 -2.203 -11.579 1.00 95.69 289 ARG A O 1
ATOM 2360 N N . LYS A 1 290 ? -5.692 -3.350 -13.445 1.00 97.31 290 LYS A N 1
ATOM 2361 C CA . LYS A 1 290 ? -6.746 -4.359 -13.259 1.00 97.31 290 LYS A CA 1
ATOM 2362 C C . LYS A 1 290 ? -6.457 -5.239 -12.044 1.00 97.31 290 LYS A C 1
ATOM 2364 O O . LYS A 1 290 ? -7.380 -5.536 -11.288 1.00 97.31 290 LYS A O 1
ATOM 2369 N N . GLN A 1 291 ? -5.201 -5.628 -11.840 1.00 96.62 291 GLN A N 1
ATOM 2370 C CA . GLN A 1 291 ? -4.768 -6.387 -10.671 1.00 96.62 291 GLN A CA 1
ATOM 2371 C C . GLN A 1 291 ? -4.949 -5.576 -9.385 1.00 96.62 291 GLN A C 1
ATOM 2373 O O . GLN A 1 291 ? -5.544 -6.082 -8.437 1.00 96.62 291 GLN A O 1
ATOM 2378 N N . LEU A 1 292 ? -4.546 -4.305 -9.378 1.00 95.69 292 LEU A N 1
ATOM 2379 C CA . LEU A 1 292 ? -4.708 -3.427 -8.220 1.00 95.69 292 LEU A CA 1
ATOM 2380 C C . LEU A 1 292 ? -6.186 -3.230 -7.862 1.00 95.69 292 LEU A C 1
ATOM 2382 O O . LEU A 1 292 ? -6.561 -3.376 -6.704 1.00 95.69 292 LEU A O 1
ATOM 2386 N N . ARG A 1 293 ? -7.061 -3.022 -8.856 1.00 96.38 293 ARG A N 1
ATOM 2387 C CA . ARG A 1 293 ? -8.517 -2.957 -8.630 1.00 96.38 293 ARG A CA 1
ATOM 2388 C C . ARG A 1 293 ? -9.091 -4.261 -8.075 1.00 96.38 293 ARG A C 1
ATOM 2390 O O . ARG A 1 293 ? -10.013 -4.217 -7.267 1.00 96.38 293 ARG A O 1
ATOM 2397 N N . ARG A 1 294 ? -8.587 -5.421 -8.509 1.00 95.88 294 ARG A N 1
ATOM 2398 C CA . ARG A 1 294 ? -9.008 -6.725 -7.964 1.00 95.88 294 ARG A CA 1
ATOM 2399 C C . ARG A 1 294 ? -8.599 -6.870 -6.502 1.00 95.88 294 ARG A C 1
ATOM 2401 O O . ARG A 1 294 ? -9.436 -7.262 -5.700 1.00 95.88 294 ARG A O 1
ATOM 2408 N N . LEU A 1 295 ? -7.359 -6.512 -6.168 1.00 97.25 295 LEU A N 1
ATOM 2409 C CA . LEU A 1 295 ? -6.864 -6.532 -4.791 1.00 97.25 295 LEU A CA 1
ATOM 2410 C C . LEU A 1 295 ? -7.654 -5.571 -3.900 1.00 97.25 295 LEU A C 1
ATOM 2412 O O . LEU A 1 295 ? -8.092 -5.964 -2.828 1.00 97.25 295 LEU A O 1
ATOM 2416 N N . GLN A 1 296 ? -7.917 -4.353 -4.375 1.00 96.31 296 GLN A N 1
ATOM 2417 C CA . GLN A 1 296 ? -8.717 -3.375 -3.640 1.00 96.31 296 GLN A CA 1
ATOM 2418 C C . GLN A 1 296 ? -10.137 -3.888 -3.370 1.00 96.31 296 GLN A C 1
ATOM 2420 O O . GLN A 1 296 ? -10.607 -3.812 -2.242 1.00 96.31 296 GLN A O 1
ATOM 2425 N N . ARG A 1 297 ? -10.811 -4.457 -4.379 1.00 96.88 297 ARG A N 1
ATOM 2426 C CA . ARG A 1 297 ? -12.147 -5.051 -4.194 1.00 96.88 297 ARG A CA 1
ATOM 2427 C C . ARG A 1 297 ? -12.125 -6.215 -3.210 1.00 96.88 297 ARG A C 1
ATOM 2429 O O . ARG A 1 297 ? -13.021 -6.307 -2.383 1.00 96.88 297 ARG A O 1
ATOM 2436 N N . ALA A 1 298 ? -11.121 -7.086 -3.295 1.00 96.44 298 ALA A N 1
ATOM 2437 C CA . ALA A 1 298 ? -10.970 -8.195 -2.359 1.00 96.44 298 ALA A CA 1
ATOM 2438 C C . ALA A 1 298 ? -10.798 -7.688 -0.918 1.00 96.44 298 ALA A C 1
ATOM 2440 O O . ALA A 1 298 ? -11.495 -8.163 -0.030 1.00 96.44 298 ALA A O 1
ATOM 2441 N N . HIS A 1 299 ? -9.962 -6.667 -0.719 1.00 96.38 299 HIS A N 1
ATOM 2442 C CA . HIS A 1 299 ? -9.741 -6.039 0.582 1.00 96.38 299 HIS A CA 1
ATOM 2443 C C . HIS A 1 299 ? -11.008 -5.371 1.142 1.00 96.38 299 HIS A C 1
ATOM 2445 O O . HIS A 1 299 ? -11.332 -5.552 2.310 1.00 96.38 299 HIS A O 1
ATOM 2451 N N . CYS A 1 300 ? -11.770 -4.640 0.321 1.00 96.88 300 CYS A N 1
ATOM 2452 C CA . CYS A 1 300 ? -13.045 -4.057 0.757 1.00 96.88 300 CYS A CA 1
ATOM 2453 C C . CYS A 1 300 ? -14.048 -5.136 1.196 1.00 96.88 300 CYS A C 1
ATOM 2455 O O . CYS A 1 300 ? -14.661 -5.003 2.250 1.00 96.88 300 CYS A O 1
ATOM 2457 N N . LEU A 1 301 ? -14.166 -6.228 0.434 1.00 97.62 301 LEU A N 1
ATOM 2458 C CA . LEU A 1 301 ? -15.037 -7.351 0.795 1.00 97.62 301 LEU A CA 1
ATOM 2459 C C . LEU A 1 301 ? -14.588 -8.051 2.085 1.00 97.62 301 LEU A C 1
ATOM 2461 O O . LEU A 1 301 ? -15.419 -8.556 2.835 1.00 97.62 301 LEU A O 1
ATOM 2465 N N . GLU A 1 302 ? -13.283 -8.119 2.341 1.00 97.12 302 GLU A N 1
ATOM 2466 C CA . GLU A 1 302 ? -12.737 -8.696 3.569 1.00 97.12 302 GLU A CA 1
ATOM 2467 C C . GLU A 1 302 ? -13.052 -7.823 4.787 1.00 97.12 302 GLU A C 1
ATOM 2469 O O . GLU A 1 302 ? -13.585 -8.335 5.768 1.00 97.12 302 GLU A O 1
ATOM 2474 N N . LEU A 1 303 ? -12.875 -6.503 4.678 1.00 96.94 303 LEU A N 1
ATOM 2475 C CA . LEU A 1 303 ? -13.277 -5.555 5.722 1.00 96.94 303 LEU A CA 1
ATOM 2476 C C . LEU A 1 303 ? -14.779 -5.611 6.025 1.00 96.94 303 LEU A C 1
ATOM 2478 O O . LEU A 1 303 ? -15.184 -5.563 7.186 1.00 96.94 303 LEU A O 1
ATOM 2482 N N . GLU A 1 304 ? -15.624 -5.733 5.000 1.00 95.75 304 GLU A N 1
ATOM 2483 C CA . GLU A 1 304 ? -17.068 -5.902 5.192 1.00 95.75 304 GLU A CA 1
ATOM 2484 C C . GLU A 1 304 ? -17.393 -7.199 5.942 1.00 95.75 304 GLU A C 1
ATOM 2486 O O . GLU A 1 304 ? -18.234 -7.202 6.844 1.00 95.75 304 GLU A O 1
ATOM 2491 N N . ARG A 1 305 ? -16.705 -8.303 5.623 1.00 97.00 305 ARG A N 1
ATOM 2492 C CA . ARG A 1 305 ? -16.862 -9.571 6.351 1.00 97.00 305 ARG A CA 1
ATOM 2493 C C . ARG A 1 305 ? -16.411 -9.452 7.799 1.00 97.00 305 ARG A C 1
ATOM 2495 O O . ARG A 1 305 ? -17.142 -9.898 8.677 1.00 97.00 305 ARG A O 1
ATOM 2502 N N . GLU A 1 306 ? -15.257 -8.846 8.058 1.00 96.12 306 GLU A N 1
ATOM 2503 C CA . GLU A 1 306 ? -14.761 -8.628 9.420 1.00 96.12 306 GLU A CA 1
ATOM 2504 C C . GLU A 1 306 ? -15.726 -7.772 10.237 1.00 96.12 306 GLU A C 1
ATOM 2506 O O . GLU A 1 306 ? -16.074 -8.140 11.359 1.00 96.12 306 GLU A O 1
ATOM 2511 N N . LYS A 1 307 ? -16.237 -6.682 9.653 1.00 96.00 307 LYS A N 1
ATOM 2512 C CA . LYS A 1 307 ? -17.252 -5.833 10.285 1.00 96.00 307 LYS A CA 1
ATOM 2513 C C . LYS A 1 307 ? -18.518 -6.622 10.617 1.00 96.00 307 LYS A C 1
ATOM 2515 O O . LYS A 1 307 ? -19.049 -6.481 11.715 1.00 96.00 307 LYS A O 1
ATOM 2520 N N . ASN A 1 308 ? -18.985 -7.471 9.702 1.00 97.19 308 ASN A N 1
ATOM 2521 C CA . ASN A 1 308 ? -20.162 -8.308 9.931 1.00 97.19 308 ASN A CA 1
ATOM 2522 C C . ASN A 1 308 ? -19.926 -9.346 11.037 1.00 97.19 308 ASN A C 1
ATOM 2524 O O . ASN A 1 308 ? -20.799 -9.542 11.879 1.00 97.19 308 ASN A O 1
ATOM 2528 N N . ILE A 1 309 ? -18.747 -9.973 11.077 1.00 96.94 309 ILE A N 1
ATOM 2529 C CA . ILE A 1 309 ? -18.369 -10.915 12.141 1.00 96.94 309 ILE A CA 1
ATOM 2530 C C . ILE A 1 309 ? -18.294 -10.194 13.488 1.00 96.94 309 ILE A C 1
ATOM 2532 O O . ILE A 1 309 ? -18.805 -10.700 14.484 1.00 96.94 309 ILE A O 1
ATOM 2536 N N . GLN A 1 310 ? -17.690 -9.005 13.534 1.00 95.81 310 GLN A N 1
ATOM 2537 C CA . GLN A 1 310 ? -17.614 -8.220 14.761 1.00 95.81 310 GLN A CA 1
ATOM 2538 C C . GLN A 1 310 ? -19.007 -7.815 15.243 1.00 95.81 310 GLN A C 1
ATOM 2540 O O . GLN A 1 310 ? -19.329 -8.015 16.408 1.00 95.81 310 GLN A O 1
ATOM 2545 N N . HIS A 1 311 ? -19.869 -7.356 14.337 1.00 97.06 311 HIS A N 1
ATOM 2546 C CA . HIS A 1 311 ? -21.253 -7.041 14.669 1.00 97.06 311 HIS A CA 1
ATOM 2547 C C . HIS A 1 311 ? -22.008 -8.259 15.225 1.00 97.06 311 HIS A C 1
ATOM 2549 O O . HIS A 1 311 ? -22.739 -8.134 16.203 1.00 97.06 311 HIS A O 1
ATOM 2555 N N . GLN A 1 312 ? -21.807 -9.450 14.652 1.00 97.00 312 GLN A N 1
ATOM 2556 C CA . GLN A 1 312 ? -22.392 -10.685 15.183 1.00 97.00 312 GLN A CA 1
ATOM 2557 C C . GLN A 1 312 ? -21.901 -10.987 16.603 1.00 97.00 312 GLN A C 1
ATOM 2559 O O . GLN A 1 312 ? -22.721 -11.288 17.468 1.00 97.00 312 GLN A O 1
ATOM 2564 N N . ARG A 1 313 ? -20.597 -10.835 16.867 1.00 96.38 313 ARG A N 1
ATOM 2565 C CA . ARG A 1 313 ? -20.025 -10.996 18.215 1.00 96.38 313 ARG A CA 1
ATOM 2566 C C . ARG A 1 313 ? -20.620 -10.004 19.209 1.00 96.38 313 ARG A C 1
ATOM 2568 O O . ARG A 1 313 ? -20.973 -10.399 20.316 1.00 96.38 313 ARG A O 1
ATOM 2575 N N . ASP A 1 314 ? -20.780 -8.746 18.810 1.00 96.31 314 ASP A N 1
ATOM 2576 C CA . ASP A 1 314 ? -21.360 -7.708 19.665 1.00 96.31 314 ASP A CA 1
ATOM 2577 C C . ASP A 1 314 ? -22.834 -8.015 19.978 1.00 96.31 314 ASP A C 1
ATOM 2579 O O . ASP A 1 314 ? -23.273 -7.900 21.122 1.00 96.31 314 ASP A O 1
ATOM 2583 N N . VAL A 1 315 ? -23.602 -8.477 18.984 1.00 97.44 315 VAL A N 1
ATOM 2584 C CA . VAL A 1 315 ? -24.997 -8.907 19.174 1.00 97.44 315 VAL A CA 1
ATOM 2585 C C . VAL A 1 315 ? -25.086 -10.116 20.108 1.00 97.44 315 VAL A C 1
ATOM 2587 O O . VAL A 1 315 ? -25.982 -10.175 20.949 1.00 97.44 315 VAL A O 1
ATOM 2590 N N . GLU A 1 316 ? -24.183 -11.087 19.986 1.00 97.00 316 GLU A N 1
ATOM 2591 C CA . GLU A 1 316 ? -24.125 -12.244 20.886 1.00 97.00 316 GLU A CA 1
ATOM 2592 C C . GLU A 1 316 ? -23.748 -11.846 22.316 1.00 97.00 316 GLU A C 1
ATOM 2594 O O . GLU A 1 316 ? -24.398 -12.301 23.260 1.00 97.00 316 GLU A O 1
ATOM 2599 N N . ALA A 1 317 ? -22.780 -10.942 22.482 1.00 96.81 317 ALA A N 1
ATOM 2600 C CA . ALA A 1 317 ? -22.408 -10.391 23.781 1.00 96.81 317 ALA A CA 1
ATOM 2601 C C . ALA A 1 317 ? -23.581 -9.637 24.430 1.00 96.81 317 ALA A C 1
ATOM 2603 O O . ALA A 1 317 ? -23.911 -9.884 25.588 1.00 96.81 317 ALA A O 1
ATOM 2604 N N . MET A 1 318 ? -24.286 -8.796 23.667 1.00 96.12 318 MET A N 1
ATOM 2605 C CA . MET A 1 318 ? -25.487 -8.093 24.136 1.00 96.12 318 MET A CA 1
ATOM 2606 C C . MET A 1 318 ? -26.608 -9.062 24.527 1.00 96.12 318 MET A C 1
ATOM 2608 O O . MET A 1 318 ? -27.276 -8.862 25.539 1.00 96.12 318 MET A O 1
ATOM 2612 N N . LYS A 1 319 ? -26.805 -10.147 23.767 1.00 97.31 319 LYS A N 1
ATOM 2613 C CA . LYS A 1 319 ? -27.764 -11.205 24.125 1.00 97.31 319 LYS A CA 1
ATOM 2614 C C . LYS A 1 319 ? -27.375 -11.922 25.417 1.00 97.31 319 LYS A C 1
ATOM 2616 O O . LYS A 1 319 ? -28.269 -12.306 26.166 1.00 97.31 319 LYS A O 1
ATOM 2621 N N . ALA A 1 320 ? -26.085 -12.142 25.664 1.00 96.62 320 ALA A N 1
ATOM 2622 C CA . ALA A 1 320 ? -25.610 -12.748 26.905 1.00 96.62 320 ALA A CA 1
ATOM 2623 C C . ALA A 1 320 ? -25.873 -11.825 28.104 1.00 96.62 320 ALA A C 1
ATOM 2625 O O . ALA A 1 320 ? -26.507 -12.261 29.062 1.00 96.62 320 ALA A O 1
ATOM 2626 N N . LEU A 1 321 ? -25.514 -10.542 27.993 1.00 96.44 321 LEU A N 1
ATOM 2627 C CA . LEU A 1 321 ? -25.783 -9.540 29.031 1.00 96.44 321 LEU A CA 1
ATOM 2628 C C . LEU A 1 321 ? -27.280 -9.422 29.339 1.00 96.44 321 LEU A C 1
ATOM 2630 O O . LEU A 1 321 ? -27.678 -9.495 30.496 1.00 96.44 321 LEU A O 1
ATOM 2634 N N . ALA A 1 322 ? -28.129 -9.347 28.311 1.00 96.44 322 ALA A N 1
ATOM 2635 C CA . ALA A 1 322 ? -29.577 -9.276 28.502 1.00 96.44 322 ALA A CA 1
ATOM 2636 C C . ALA A 1 322 ? -30.146 -10.513 29.226 1.00 96.44 322 ALA A C 1
ATOM 2638 O O . ALA A 1 322 ? -31.091 -10.398 30.005 1.00 96.44 322 ALA A O 1
ATOM 2639 N N . LYS A 1 323 ? -29.576 -11.706 28.995 1.00 96.50 323 LYS A N 1
ATOM 2640 C CA . LYS A 1 323 ? -29.963 -12.925 29.726 1.00 96.50 323 LYS A CA 1
ATOM 2641 C C . LYS A 1 323 ? -29.532 -12.869 31.189 1.00 96.50 323 LYS A C 1
ATOM 2643 O O . LYS A 1 323 ? -30.312 -13.256 32.053 1.00 96.50 323 LYS A O 1
ATOM 2648 N N . GLU A 1 324 ? -28.320 -12.401 31.470 1.00 95.69 324 GLU A N 1
ATOM 2649 C CA . GLU A 1 324 ? -27.826 -12.241 32.842 1.00 95.69 324 GLU A CA 1
ATOM 2650 C C . GLU A 1 324 ? -28.655 -11.213 33.623 1.00 95.69 324 GLU A C 1
ATOM 2652 O O . GLU A 1 324 ? -29.054 -11.479 34.756 1.00 95.69 324 GLU A O 1
ATOM 2657 N N . GLU A 1 325 ? -28.997 -10.082 33.001 1.00 94.75 325 GLU A N 1
ATOM 2658 C CA . GLU A 1 325 ? -29.877 -9.067 33.590 1.00 94.75 325 GLU A CA 1
ATOM 2659 C C . GLU A 1 325 ? -31.278 -9.617 33.876 1.00 94.75 325 GLU A C 1
ATOM 2661 O O . GLU A 1 325 ? -31.823 -9.384 34.957 1.00 94.75 325 GLU A O 1
ATOM 2666 N N . ALA A 1 326 ? -31.852 -10.391 32.950 1.00 95.56 326 ALA A N 1
ATOM 2667 C CA . ALA A 1 326 ? -33.143 -11.040 33.164 1.00 95.56 326 ALA A CA 1
ATOM 2668 C C . ALA A 1 326 ? -33.101 -12.010 34.357 1.00 95.56 326 ALA A C 1
ATOM 2670 O O . ALA A 1 326 ? -33.974 -11.951 35.221 1.00 95.56 326 ALA A O 1
ATOM 2671 N N . LEU A 1 327 ? -32.055 -12.838 34.460 1.00 96.69 327 LEU A N 1
ATOM 2672 C CA . LEU A 1 327 ? -31.869 -13.752 35.592 1.00 96.69 327 LEU A CA 1
ATOM 2673 C C . LEU A 1 327 ? -31.700 -12.999 36.919 1.00 96.69 327 LEU A C 1
ATOM 2675 O O . LEU A 1 327 ? -32.277 -13.394 37.931 1.00 96.69 327 LEU A O 1
ATOM 2679 N N . MET A 1 328 ? -30.946 -11.897 36.927 1.00 94.06 328 MET A N 1
ATOM 2680 C CA . MET A 1 328 ? -30.799 -11.043 38.109 1.00 94.06 328 MET A CA 1
ATOM 2681 C C . MET A 1 328 ? -32.138 -10.441 38.547 1.00 94.06 328 MET A C 1
ATOM 2683 O O . MET A 1 328 ? -32.444 -10.411 39.741 1.00 94.06 328 MET A O 1
ATOM 2687 N N . LEU A 1 329 ? -32.962 -9.992 37.596 1.00 94.50 329 LEU A N 1
ATOM 2688 C CA . LEU A 1 329 ? -34.300 -9.473 37.880 1.00 94.50 329 LEU A CA 1
ATOM 2689 C C . LEU A 1 329 ? -35.228 -10.561 38.426 1.00 94.50 329 LEU A C 1
ATOM 2691 O O . LEU A 1 329 ? -35.942 -10.312 39.397 1.00 94.50 329 LEU A O 1
ATOM 2695 N N . GLU A 1 330 ? -35.197 -11.768 37.864 1.00 95.62 330 GLU A N 1
ATOM 2696 C CA . GLU A 1 330 ? -35.963 -12.909 38.378 1.00 95.62 330 GLU A CA 1
ATOM 2697 C C . GLU A 1 330 ? -35.563 -13.255 39.818 1.00 95.62 330 GLU A C 1
ATOM 2699 O O . GLU A 1 330 ? -36.429 -13.393 40.683 1.00 95.62 330 GLU A O 1
ATOM 2704 N N . GLN A 1 331 ? -34.260 -13.311 40.112 1.00 94.38 331 GLN A N 1
ATOM 2705 C CA . GLN A 1 331 ? -33.748 -13.534 41.469 1.00 94.38 331 GLN A CA 1
ATOM 2706 C C . GLN A 1 331 ? -34.163 -12.415 42.433 1.00 94.38 331 GLN A C 1
ATOM 2708 O O . GLN A 1 331 ? -34.576 -12.680 43.566 1.00 94.38 331 GLN A O 1
ATOM 2713 N N . PHE A 1 332 ? -34.106 -11.155 41.998 1.00 93.19 332 PHE A N 1
ATOM 2714 C CA . PHE A 1 332 ? -34.559 -10.016 42.796 1.00 93.19 332 PHE A CA 1
ATOM 2715 C C . PHE A 1 332 ? -36.062 -10.091 43.107 1.00 93.19 332 PHE A C 1
ATOM 2717 O O . PHE A 1 332 ? -36.494 -9.849 44.236 1.00 93.19 332 PHE A O 1
ATOM 2724 N N . LEU A 1 333 ? -36.883 -10.460 42.123 1.00 93.50 333 LEU A N 1
ATOM 2725 C CA . LEU A 1 333 ? -38.318 -10.639 42.329 1.00 93.50 333 LEU A CA 1
ATOM 2726 C C . LEU A 1 333 ? -38.610 -11.819 43.263 1.00 93.50 333 LEU A C 1
ATOM 2728 O O . LEU A 1 333 ? -39.435 -11.674 44.166 1.00 93.50 333 LEU A O 1
ATOM 2732 N N . ALA A 1 334 ? -37.909 -12.943 43.101 1.00 91.88 334 ALA A N 1
ATOM 2733 C CA . ALA A 1 334 ? -38.047 -14.116 43.961 1.00 91.88 334 ALA A CA 1
ATOM 2734 C C . ALA A 1 334 ? -37.686 -13.795 45.420 1.00 91.88 334 ALA A C 1
ATOM 2736 O O . ALA A 1 334 ? -38.488 -14.029 46.323 1.00 91.88 334 ALA A O 1
ATOM 2737 N N . THR A 1 335 ? -36.534 -13.161 45.656 1.00 88.06 335 THR A N 1
ATOM 2738 C CA . THR A 1 335 ? -36.111 -12.738 47.005 1.00 88.06 335 THR A CA 1
ATOM 2739 C C . THR A 1 335 ? -37.100 -11.758 47.636 1.00 88.06 335 THR A C 1
ATOM 2741 O O . THR A 1 335 ? -37.442 -11.888 48.813 1.00 88.06 335 THR A O 1
ATOM 2744 N N . ARG A 1 336 ? -37.642 -10.806 46.865 1.00 84.75 336 ARG A N 1
ATOM 2745 C CA . ARG A 1 336 ? -38.687 -9.892 47.349 1.00 84.75 336 ARG A CA 1
ATOM 2746 C C . ARG A 1 336 ? -39.971 -10.632 47.731 1.00 84.75 336 ARG A C 1
ATOM 2748 O O . ARG A 1 336 ? -40.558 -10.320 48.767 1.00 84.75 336 ARG A O 1
ATOM 2755 N N . GLN A 1 337 ? -40.410 -11.596 46.924 1.00 87.75 337 GLN A N 1
ATOM 2756 C CA . GLN A 1 337 ? -41.577 -12.426 47.241 1.00 87.75 337 GLN A CA 1
ATOM 2757 C C . GLN A 1 337 ? -41.346 -13.265 48.504 1.00 87.75 337 GLN A C 1
ATOM 2759 O O . GLN A 1 337 ? -42.231 -13.334 49.358 1.00 87.75 337 GLN A O 1
ATOM 2764 N N . GLU A 1 338 ? -40.155 -13.840 48.680 1.00 84.00 338 GLU A N 1
ATOM 2765 C CA . GLU A 1 338 ? -39.792 -14.580 49.892 1.00 84.00 338 GLU A CA 1
ATOM 2766 C C . GLU A 1 338 ? -39.787 -13.698 51.146 1.00 84.00 338 GLU A C 1
ATOM 2768 O O . GLU A 1 338 ? -40.283 -14.126 52.191 1.00 84.00 338 GLU A O 1
ATOM 2773 N N . LEU A 1 339 ? -39.289 -12.460 51.053 1.00 79.62 339 LEU A N 1
ATOM 2774 C CA . LEU A 1 339 ? -39.317 -11.491 52.154 1.00 79.62 339 LEU A CA 1
ATOM 2775 C C . LEU A 1 339 ? -40.750 -11.152 52.581 1.00 79.62 339 LEU A C 1
ATOM 2777 O O . LEU A 1 339 ? -41.045 -11.157 53.778 1.00 79.62 339 LEU A O 1
ATOM 2781 N N . VAL A 1 340 ? -41.644 -10.930 51.609 1.00 79.25 340 VAL A N 1
ATOM 2782 C CA . VAL A 1 340 ? -43.078 -10.716 51.865 1.00 79.25 340 VAL A CA 1
ATOM 2783 C C . VAL A 1 340 ? -43.699 -11.958 52.509 1.00 79.25 340 VAL A C 1
ATOM 2785 O O . VAL A 1 340 ? -44.397 -11.838 53.515 1.00 79.25 340 VAL A O 1
ATOM 2788 N N . ARG A 1 341 ? -43.401 -13.160 51.993 1.00 80.19 341 ARG A N 1
ATOM 2789 C CA . ARG A 1 341 ? -43.915 -14.431 52.533 1.00 80.19 341 ARG A CA 1
ATOM 2790 C C . ARG A 1 341 ? -43.470 -14.677 53.974 1.00 80.19 341 ARG A C 1
ATOM 2792 O O . ARG A 1 341 ? -44.243 -15.190 54.775 1.00 80.19 341 ARG A O 1
ATOM 2799 N N . CYS A 1 342 ? -42.234 -14.317 54.312 1.00 77.75 342 CYS A N 1
ATOM 2800 C CA . CYS A 1 342 ? -41.688 -14.491 55.657 1.00 77.75 342 CYS A CA 1
ATOM 2801 C C . CYS A 1 342 ? -42.179 -13.432 56.660 1.00 77.75 342 CYS A C 1
ATOM 2803 O O . CYS A 1 342 ? -41.751 -13.469 57.812 1.00 77.75 342 CYS A O 1
ATOM 2805 N N . GLY A 1 343 ? -43.024 -12.475 56.244 1.00 66.75 343 GLY A N 1
ATOM 2806 C CA . GLY A 1 343 ? -43.564 -11.427 57.117 1.00 66.75 343 GLY A CA 1
ATOM 2807 C C . GLY A 1 343 ? -42.494 -10.525 57.739 1.00 66.75 343 GLY A C 1
ATOM 2808 O O . GLY A 1 343 ? -42.762 -9.841 58.726 1.00 66.75 343 GLY A O 1
ATOM 2809 N N . LYS A 1 344 ? -41.267 -10.532 57.198 1.00 62.28 344 LYS A N 1
ATOM 2810 C CA . LYS A 1 344 ? -40.184 -9.684 57.693 1.00 62.28 344 LYS A CA 1
ATOM 2811 C C . LYS A 1 344 ? -40.428 -8.269 57.162 1.00 62.28 344 LYS A C 1
ATOM 2813 O O . LYS A 1 344 ? -40.518 -8.109 55.945 1.00 62.28 344 LYS A O 1
ATOM 2818 N N . PRO A 1 345 ? -40.549 -7.245 58.027 1.00 54.22 345 PRO A N 1
ATOM 2819 C CA . PRO A 1 345 ? -40.724 -5.877 57.564 1.00 54.22 345 PRO A CA 1
ATOM 2820 C C . PRO A 1 345 ? -39.530 -5.503 56.684 1.00 54.22 345 PRO A C 1
ATOM 2822 O O . PRO A 1 345 ? -38.379 -5.642 57.097 1.00 54.22 345 PRO A O 1
ATOM 2825 N N . THR A 1 346 ? -39.813 -5.034 55.467 1.00 55.66 346 THR A N 1
ATOM 2826 C CA . THR A 1 346 ? -38.823 -4.666 54.437 1.00 55.66 346 THR A CA 1
ATOM 2827 C C . THR A 1 346 ? -37.838 -3.600 54.921 1.00 55.66 346 THR A C 1
ATOM 2829 O O . THR A 1 346 ? -36.756 -3.454 54.365 1.00 55.66 346 THR A O 1
ATOM 2832 N N . PHE A 1 347 ? -38.205 -2.897 55.992 1.00 49.50 347 PHE A N 1
ATOM 2833 C CA . PHE A 1 347 ? -37.363 -1.993 56.748 1.00 49.50 347 PHE A CA 1
ATOM 2834 C C . PHE A 1 347 ? -37.686 -2.214 58.228 1.00 49.50 347 PHE A C 1
ATOM 2836 O O . PHE A 1 347 ? -38.713 -1.744 58.719 1.00 49.50 347 PHE A O 1
ATOM 2843 N N . SER A 1 348 ? -36.824 -2.909 58.971 1.00 43.78 348 SER A N 1
ATOM 2844 C CA . SER A 1 348 ? -36.658 -2.490 60.355 1.00 43.78 348 SER A CA 1
ATOM 2845 C C . SER A 1 348 ? -35.851 -1.200 60.268 1.00 43.78 348 SER A C 1
ATOM 2847 O O . SER A 1 348 ? -34.676 -1.201 59.907 1.00 43.78 348 SER A O 1
ATOM 2849 N N . LEU A 1 349 ? -36.490 -0.064 60.547 1.00 46.62 349 LEU A N 1
ATOM 2850 C CA . LEU A 1 349 ? -35.742 1.084 61.043 1.00 46.62 349 LEU A CA 1
ATOM 2851 C C . LEU A 1 349 ? -35.151 0.615 62.371 1.00 46.62 349 LEU A C 1
ATOM 2853 O O . LEU A 1 349 ? -35.767 0.761 63.426 1.00 46.62 349 LEU A O 1
ATOM 2857 N N . SER A 1 350 ? -34.004 -0.063 62.310 1.00 43.53 350 SER A N 1
ATOM 2858 C CA . SER A 1 350 ? -33.231 -0.355 63.499 1.00 43.53 350 SER A CA 1
ATOM 2859 C C . SER A 1 350 ? -33.035 0.985 64.190 1.00 43.53 350 SER A C 1
ATOM 2861 O O . SER A 1 350 ? -32.619 1.950 63.545 1.00 43.53 350 SER A O 1
ATOM 2863 N N . GLN A 1 351 ? -33.347 1.055 65.480 1.00 45.62 351 GLN A N 1
ATOM 2864 C CA . GLN A 1 351 ? -32.967 2.161 66.358 1.00 45.62 351 GLN A CA 1
ATOM 2865 C C . GLN A 1 351 ? -31.437 2.191 66.530 1.00 45.62 351 GLN A C 1
ATOM 2867 O O . GLN A 1 351 ? -30.902 2.140 67.633 1.00 45.62 351 GLN A O 1
ATOM 2872 N N . SER A 1 352 ? -30.713 2.204 65.421 1.00 41.75 352 SER A N 1
ATOM 2873 C CA . SER A 1 352 ? -29.273 2.185 65.340 1.00 41.75 352 SER A CA 1
ATOM 2874 C C . SER A 1 352 ? -28.877 3.577 64.913 1.00 41.75 352 SER A C 1
ATOM 2876 O O . SER A 1 352 ? -29.144 4.003 63.793 1.00 41.75 352 SER A O 1
ATOM 2878 N N . THR A 1 353 ? -28.294 4.294 65.866 1.00 47.19 353 THR A N 1
ATOM 2879 C CA . THR A 1 353 ? -27.204 5.244 65.646 1.00 47.19 353 THR A CA 1
ATOM 2880 C C . THR A 1 353 ? -26.686 5.193 64.211 1.00 47.19 353 THR A C 1
ATOM 2882 O O . THR A 1 353 ? -25.906 4.316 63.847 1.00 47.19 353 THR A O 1
ATOM 2885 N N . SER A 1 354 ? -27.190 6.121 63.401 1.00 42.41 354 SER A N 1
ATOM 2886 C CA . SER A 1 354 ? -26.777 6.366 62.027 1.00 42.41 354 SER A CA 1
ATOM 2887 C C . SER A 1 354 ? -25.311 6.788 62.022 1.00 42.41 354 SER A C 1
ATOM 2889 O O . SER A 1 354 ? -24.989 7.976 62.045 1.00 42.41 354 SER A O 1
ATOM 2891 N N . THR A 1 355 ? -24.409 5.819 61.981 1.00 49.34 355 THR A N 1
ATOM 2892 C CA . THR A 1 355 ? -23.053 6.033 61.500 1.00 49.34 355 THR A CA 1
ATOM 2893 C C . THR A 1 355 ? -22.936 5.230 60.216 1.00 49.34 355 THR A C 1
ATOM 2895 O O . THR A 1 355 ? -22.923 4.006 60.235 1.00 49.34 355 THR A O 1
ATOM 2898 N N . LEU A 1 356 ? -22.858 5.931 59.081 1.00 60.06 356 LEU A N 1
ATOM 2899 C CA . LEU A 1 356 ? -22.588 5.366 57.747 1.00 60.06 356 LEU A CA 1
ATOM 2900 C C . LEU A 1 356 ? -21.268 4.566 57.682 1.00 60.06 356 LEU A C 1
ATOM 2902 O O . LEU A 1 356 ? -20.955 3.956 56.666 1.00 60.06 356 LEU A O 1
ATOM 2906 N N . PHE A 1 357 ? -20.503 4.566 58.771 1.00 65.62 357 PHE A N 1
ATOM 2907 C CA . PHE A 1 357 ? -19.239 3.884 58.942 1.00 65.62 357 PHE A CA 1
ATOM 2908 C C . PHE A 1 357 ? -19.367 2.876 60.078 1.00 65.62 357 PHE A C 1
ATOM 2910 O O . PHE A 1 357 ? -19.834 3.215 61.173 1.00 65.62 357 PHE A O 1
ATOM 2917 N N . ALA A 1 358 ? -18.939 1.645 59.814 1.00 73.69 358 ALA A N 1
ATOM 2918 C CA . ALA A 1 358 ? -18.794 0.651 60.861 1.00 73.69 358 ALA A CA 1
ATOM 2919 C C . ALA A 1 358 ? -17.660 1.089 61.807 1.00 73.69 358 ALA A C 1
ATOM 2921 O O . ALA A 1 358 ? -16.589 1.462 61.324 1.00 73.69 358 ALA A O 1
ATOM 2922 N N . PRO A 1 359 ? -17.862 1.062 63.135 1.00 72.94 359 PRO A N 1
ATOM 2923 C CA . PRO A 1 359 ? -16.774 1.310 64.071 1.00 72.94 359 PRO A CA 1
ATOM 2924 C C . PRO A 1 359 ? -15.679 0.238 63.914 1.00 72.94 359 PRO A C 1
ATOM 2926 O O . PRO A 1 359 ? -15.986 -0.900 63.539 1.00 72.94 359 PRO A O 1
ATOM 2929 N N . PRO A 1 360 ? -14.410 0.558 64.227 1.00 80.12 360 PRO A N 1
ATOM 2930 C CA . PRO A 1 360 ? -13.309 -0.382 64.070 1.00 80.12 360 PRO A CA 1
ATOM 2931 C C . PRO A 1 360 ? -13.563 -1.658 64.884 1.00 80.12 360 PRO A C 1
ATOM 2933 O O . PRO A 1 360 ? -14.029 -1.559 66.027 1.00 80.12 360 PRO A O 1
ATOM 2936 N N . PRO A 1 361 ? -13.210 -2.848 64.364 1.00 78.81 361 PRO A N 1
ATOM 2937 C CA . PRO A 1 361 ? -13.423 -4.115 65.069 1.00 78.81 361 PRO A CA 1
ATOM 2938 C C . PRO A 1 361 ? -12.721 -4.141 66.437 1.00 78.81 361 PRO A C 1
ATOM 2940 O O . PRO A 1 361 ? -13.237 -4.710 67.395 1.00 78.81 361 PRO A O 1
ATOM 2943 N N . GLU A 1 362 ? -11.594 -3.439 66.557 1.00 81.69 362 GLU A N 1
ATOM 2944 C CA . GLU A 1 362 ? -10.841 -3.245 67.800 1.00 81.69 362 GLU A CA 1
ATOM 2945 C C . GLU A 1 362 ? -11.628 -2.441 68.846 1.00 81.69 362 GLU A C 1
ATOM 2947 O O . GLU A 1 362 ? -11.655 -2.801 70.022 1.00 81.69 362 GLU A O 1
ATOM 2952 N N . VAL A 1 363 ? -12.327 -1.379 68.426 1.00 80.31 363 VAL A N 1
ATOM 2953 C CA . VAL A 1 363 ? -13.154 -0.538 69.308 1.00 80.31 363 VAL A CA 1
ATOM 2954 C C . VAL A 1 363 ? -14.435 -1.273 69.701 1.00 80.31 363 VAL A C 1
ATOM 2956 O O . VAL A 1 363 ? -14.870 -1.162 70.846 1.00 80.31 363 VAL A O 1
ATOM 2959 N N . LEU A 1 364 ? -15.009 -2.076 68.800 1.00 80.81 364 LEU A N 1
ATOM 2960 C CA . LEU A 1 364 ? -16.146 -2.952 69.101 1.00 80.81 364 LEU A CA 1
ATOM 2961 C C . LEU A 1 364 ? -15.786 -4.023 70.141 1.00 80.81 364 LEU A C 1
ATOM 2963 O O . LEU A 1 364 ? -16.505 -4.189 71.128 1.00 80.81 364 LEU A O 1
ATOM 2967 N N . ALA A 1 365 ? -14.646 -4.696 69.971 1.00 81.44 365 ALA A N 1
ATOM 2968 C CA . ALA A 1 365 ? -14.154 -5.699 70.914 1.00 81.44 365 ALA A CA 1
ATOM 2969 C C . ALA A 1 365 ? -13.768 -5.083 72.274 1.00 81.44 365 ALA A C 1
ATOM 2971 O O . ALA A 1 365 ? -14.096 -5.623 73.335 1.00 81.44 365 ALA A O 1
ATOM 2972 N N . ALA A 1 366 ? -13.128 -3.911 72.265 1.00 79.06 366 ALA A N 1
ATOM 2973 C CA . ALA A 1 366 ? -12.769 -3.197 73.487 1.00 79.06 366 ALA A CA 1
ATOM 2974 C C . ALA A 1 366 ? -14.001 -2.645 74.224 1.00 79.06 366 ALA A C 1
ATOM 2976 O O . ALA A 1 366 ? -14.039 -2.650 75.453 1.00 79.06 366 ALA A O 1
ATOM 2977 N N . LYS A 1 367 ? -15.052 -2.225 73.505 1.00 81.62 367 LYS A N 1
ATOM 2978 C CA . LYS A 1 367 ? -16.334 -1.831 74.114 1.00 81.62 367 LYS A CA 1
ATOM 2979 C C . LYS A 1 367 ? -17.029 -3.004 74.799 1.00 81.62 367 LYS A C 1
ATOM 2981 O O . LYS A 1 367 ? -17.598 -2.804 75.869 1.00 81.62 367 LYS A O 1
ATOM 2986 N N . ALA A 1 368 ? -16.948 -4.207 74.228 1.00 81.62 368 ALA A N 1
ATOM 2987 C CA . ALA A 1 368 ? -17.524 -5.414 74.821 1.00 81.62 368 ALA A CA 1
ATOM 2988 C C . ALA A 1 368 ? -16.846 -5.815 76.147 1.00 81.62 368 ALA A C 1
ATOM 2990 O O . ALA A 1 368 ? -17.489 -6.395 77.017 1.00 81.62 368 ALA A O 1
ATOM 2991 N N . THR A 1 369 ? -15.567 -5.470 76.324 1.00 82.50 369 THR A N 1
ATOM 2992 C CA . THR A 1 369 ? -14.767 -5.804 77.518 1.00 82.50 369 THR A CA 1
ATOM 2993 C C . THR A 1 369 ? -14.606 -4.637 78.504 1.00 82.50 369 THR A C 1
ATOM 2995 O O . THR A 1 369 ? -14.053 -4.812 79.590 1.00 82.50 369 THR A O 1
ATOM 2998 N N . ALA A 1 370 ? -15.123 -3.445 78.179 1.00 81.38 370 ALA A N 1
ATOM 2999 C CA . ALA A 1 370 ? -14.978 -2.241 78.997 1.00 81.38 370 ALA A CA 1
ATOM 3000 C C . ALA A 1 370 ? -15.917 -2.223 80.219 1.00 81.38 370 ALA A C 1
ATOM 3002 O O . ALA A 1 370 ? -17.116 -1.915 80.135 1.00 81.38 370 ALA A O 1
ATOM 3003 N N . THR A 1 371 ? -15.341 -2.454 81.397 1.00 79.25 371 THR A N 1
ATOM 3004 C CA . THR A 1 371 ? -16.054 -2.436 82.684 1.00 79.25 371 THR A CA 1
ATOM 3005 C C . THR A 1 371 ? -16.064 -1.049 83.333 1.00 79.25 371 THR A C 1
ATOM 3007 O O . THR A 1 371 ? -17.045 -0.682 83.978 1.00 79.25 371 THR A O 1
ATOM 3010 N N . THR A 1 372 ? -15.030 -0.232 83.105 1.00 89.19 372 THR A N 1
ATOM 3011 C CA . THR A 1 372 ? -14.865 1.076 83.765 1.00 89.19 372 THR A CA 1
ATOM 3012 C C . THR A 1 372 ? -15.420 2.237 82.929 1.00 89.19 372 THR A C 1
ATOM 3014 O O . THR A 1 372 ? -15.226 2.314 81.715 1.00 89.19 372 THR A O 1
ATOM 3017 N N . THR A 1 373 ? -16.047 3.223 83.579 1.00 82.94 373 THR A N 1
ATOM 3018 C CA . THR A 1 373 ? -16.599 4.429 82.922 1.00 82.94 373 THR A CA 1
ATOM 3019 C C . THR A 1 373 ? -15.534 5.269 82.204 1.00 82.94 373 THR A C 1
ATOM 3021 O O . THR A 1 373 ? -15.791 5.784 81.117 1.00 82.94 373 THR A O 1
ATOM 3024 N N . ALA A 1 374 ? -14.318 5.355 82.752 1.00 82.75 374 ALA A N 1
ATOM 3025 C CA . ALA A 1 374 ? -13.178 6.017 82.113 1.00 82.75 374 ALA A CA 1
ATOM 3026 C C . ALA A 1 374 ? -12.743 5.322 80.806 1.00 82.75 374 ALA A C 1
ATOM 3028 O O . ALA A 1 374 ? -12.468 5.995 79.813 1.00 82.75 374 ALA A O 1
ATOM 3029 N N . GLN A 1 375 ? -12.754 3.983 80.772 1.00 82.94 375 GLN A N 1
ATOM 3030 C CA . GLN A 1 375 ? -12.455 3.206 79.561 1.00 82.94 375 GLN A CA 1
ATOM 3031 C C . GLN A 1 375 ? -13.529 3.419 78.491 1.00 82.94 375 GLN A C 1
ATOM 3033 O O . GLN A 1 375 ? -13.199 3.646 77.330 1.00 82.94 375 GLN A O 1
ATOM 3038 N N . ARG A 1 376 ? -14.811 3.452 78.879 1.00 82.56 376 ARG A N 1
ATOM 3039 C CA . ARG A 1 376 ? -15.918 3.744 77.951 1.00 82.56 376 ARG A CA 1
ATOM 3040 C C . ARG A 1 376 ? -15.808 5.138 77.327 1.00 82.56 376 ARG A C 1
ATOM 3042 O O . ARG A 1 376 ? -16.028 5.272 76.128 1.00 82.56 376 ARG A O 1
ATOM 3049 N N . ARG A 1 377 ? -15.415 6.161 78.099 1.00 84.75 377 ARG A N 1
ATOM 3050 C CA . ARG A 1 377 ? -15.172 7.520 77.571 1.00 84.75 377 ARG A CA 1
ATOM 3051 C C . ARG A 1 377 ? -14.016 7.550 76.568 1.00 84.75 377 ARG A C 1
ATOM 3053 O O . ARG A 1 377 ? -14.169 8.142 75.507 1.00 84.75 377 ARG A O 1
ATOM 3060 N N . ARG A 1 378 ? -12.907 6.862 76.865 1.00 85.56 378 ARG A N 1
ATOM 3061 C CA . ARG A 1 378 ? -11.754 6.749 75.953 1.00 85.56 378 ARG A CA 1
ATOM 3062 C C . ARG A 1 378 ? -12.100 6.012 74.652 1.00 85.56 378 ARG A C 1
ATOM 3064 O O . ARG A 1 378 ? -11.644 6.400 73.583 1.00 85.56 378 ARG A O 1
ATOM 3071 N N . LEU A 1 379 ? -12.925 4.969 74.723 1.00 86.75 379 LEU A N 1
ATOM 3072 C CA . LEU A 1 379 ? -13.385 4.246 73.533 1.00 86.75 379 LEU A CA 1
ATOM 3073 C C . LEU A 1 379 ? -14.360 5.073 72.690 1.00 86.75 379 LEU A C 1
ATOM 3075 O O . LEU A 1 379 ? -14.316 5.003 71.467 1.00 86.75 379 LEU A O 1
ATOM 3079 N N . HIS A 1 380 ? -15.197 5.893 73.326 1.00 83.94 380 HIS A N 1
ATOM 3080 C CA . HIS A 1 380 ? -16.073 6.827 72.621 1.00 83.94 380 HIS A CA 1
ATOM 3081 C C . HIS A 1 380 ? -15.283 7.932 71.901 1.00 83.94 380 HIS A C 1
ATOM 3083 O O . HIS A 1 380 ? -15.660 8.331 70.801 1.00 83.94 380 HIS A O 1
ATOM 3089 N N . THR A 1 381 ? -14.193 8.445 72.483 1.00 86.38 381 THR A N 1
ATOM 3090 C CA . THR A 1 381 ? -13.327 9.406 71.776 1.00 86.38 381 THR A CA 1
ATOM 3091 C C . THR A 1 381 ? -12.640 8.754 70.580 1.00 86.38 381 THR A C 1
ATOM 3093 O O . THR A 1 381 ? -12.687 9.316 69.497 1.00 86.38 381 THR A O 1
ATOM 3096 N N . MET A 1 382 ? -12.125 7.526 70.724 1.00 84.06 382 MET A N 1
ATOM 3097 C CA . MET A 1 382 ? -11.517 6.798 69.598 1.00 84.06 382 MET A CA 1
ATOM 3098 C C . MET A 1 382 ? -12.508 6.506 68.465 1.00 84.06 382 MET A C 1
ATOM 3100 O O . MET A 1 382 ? -12.157 6.603 67.293 1.00 84.06 382 MET A O 1
ATOM 3104 N N . GLU A 1 383 ? -13.751 6.157 68.798 1.00 85.94 383 GLU A N 1
ATOM 3105 C CA . GLU A 1 383 ? -14.809 5.984 67.802 1.00 85.94 383 GLU A CA 1
ATOM 3106 C C . GLU A 1 383 ? -15.121 7.297 67.079 1.00 85.94 383 GLU A C 1
ATOM 3108 O O . GLU A 1 383 ? -15.212 7.314 65.855 1.00 85.94 383 GLU A O 1
ATOM 3113 N N . LYS A 1 384 ? -15.235 8.405 67.820 1.00 84.94 384 LYS A N 1
ATOM 3114 C CA . LYS A 1 384 ? -15.464 9.731 67.241 1.00 84.94 384 LYS A CA 1
ATOM 3115 C C . LYS A 1 384 ? -14.333 10.129 66.285 1.00 84.94 384 LYS A C 1
ATOM 3117 O O . LYS A 1 384 ? -14.623 10.530 65.161 1.00 84.94 384 LYS A O 1
ATOM 3122 N N . ASP A 1 385 ? -13.078 9.953 66.692 1.00 85.00 385 ASP A N 1
ATOM 3123 C CA . ASP A 1 385 ? -11.906 10.283 65.872 1.00 85.00 385 ASP A CA 1
ATOM 3124 C C . ASP A 1 385 ? -11.860 9.429 64.593 1.00 85.00 385 ASP A C 1
ATOM 3126 O O . ASP A 1 385 ? -11.561 9.928 63.508 1.00 85.00 385 ASP A O 1
ATOM 3130 N N . HIS A 1 386 ? -12.229 8.146 64.687 1.00 85.44 386 HIS A N 1
ATOM 3131 C CA . HIS A 1 386 ? -12.334 7.267 63.523 1.00 85.44 386 HIS A CA 1
ATOM 3132 C C . HIS A 1 386 ? -13.428 7.721 62.546 1.00 85.44 386 HIS A C 1
ATOM 3134 O O . HIS A 1 386 ? -13.203 7.754 61.336 1.00 85.44 386 HIS A O 1
ATOM 3140 N N . LEU A 1 387 ? -14.602 8.103 63.053 1.00 84.50 387 LEU A N 1
ATOM 3141 C CA . LEU A 1 387 ? -15.694 8.609 62.220 1.00 84.50 387 LEU A CA 1
ATOM 3142 C C . LEU A 1 387 ? -15.314 9.920 61.522 1.00 84.50 387 LEU A C 1
ATOM 3144 O O . LEU A 1 387 ? -15.615 10.102 60.341 1.00 84.50 387 LEU A O 1
ATOM 3148 N N . GLU A 1 388 ? -14.632 10.822 62.226 1.00 85.38 388 GLU A N 1
ATOM 3149 C CA . GLU A 1 388 ? -14.125 12.071 61.652 1.00 85.38 388 GLU A CA 1
ATOM 3150 C C . GLU A 1 388 ? -13.062 11.805 60.576 1.00 85.38 388 GLU A C 1
ATOM 3152 O O . GLU A 1 388 ? -13.115 12.406 59.498 1.00 85.38 388 GLU A O 1
ATOM 3157 N N . HIS A 1 389 ? -12.167 10.841 60.807 1.00 86.19 389 HIS A N 1
ATOM 3158 C CA . HIS A 1 389 ? -11.174 10.410 59.828 1.00 86.19 389 HIS A CA 1
ATOM 3159 C C . HIS A 1 389 ? -11.818 9.822 58.564 1.00 86.19 389 HIS A C 1
ATOM 3161 O O . HIS A 1 389 ? -11.540 10.292 57.459 1.00 86.19 389 HIS A O 1
ATOM 3167 N N . MET A 1 390 ? -12.743 8.869 58.700 1.00 83.00 390 MET A N 1
ATOM 3168 C CA . MET A 1 390 ? -13.437 8.263 57.557 1.00 83.00 390 MET A CA 1
ATOM 3169 C C . MET A 1 390 ? -14.255 9.287 56.765 1.00 83.00 390 MET A C 1
ATOM 3171 O O . MET A 1 390 ? -14.260 9.272 55.532 1.00 83.00 390 MET A O 1
ATOM 3175 N N . ARG A 1 391 ? -14.888 10.239 57.459 1.00 83.56 391 ARG A N 1
ATOM 3176 C CA . ARG A 1 391 ? -15.583 11.362 56.823 1.00 83.56 391 ARG A CA 1
ATOM 3177 C C . ARG A 1 391 ? -14.624 12.259 56.038 1.00 83.56 391 ARG A C 1
ATOM 3179 O O . ARG A 1 391 ? -14.975 12.703 54.948 1.00 83.56 391 ARG A O 1
ATOM 3186 N N . SER A 1 392 ? -13.430 12.530 56.566 1.00 85.94 392 SER A N 1
ATOM 3187 C CA . SER A 1 392 ? -12.424 13.335 55.860 1.00 85.94 392 SER A CA 1
ATOM 3188 C C . SER A 1 392 ? -11.917 12.661 54.582 1.00 85.94 392 SER A C 1
ATOM 3190 O O . SER A 1 392 ? -11.791 13.336 53.563 1.00 85.94 392 SER A O 1
ATOM 3192 N N . ILE A 1 393 ? -11.720 11.336 54.601 1.00 84.50 393 ILE A N 1
ATOM 3193 C CA . ILE A 1 393 ? -11.326 10.555 53.419 1.00 84.50 393 ILE A CA 1
ATOM 3194 C C . ILE A 1 393 ? -12.413 10.639 52.346 1.00 84.50 393 ILE A C 1
ATOM 3196 O O . ILE A 1 393 ? -12.125 11.016 51.217 1.00 84.50 393 ILE A O 1
ATOM 3200 N N . GLN A 1 394 ? -13.677 10.409 52.708 1.00 84.44 394 GLN A N 1
ATOM 3201 C CA . GLN A 1 394 ? -14.781 10.506 51.747 1.00 84.44 394 GLN A CA 1
ATOM 3202 C C . GLN A 1 394 ? -14.919 11.897 51.119 1.00 84.44 394 GLN A C 1
ATOM 3204 O O . GLN A 1 394 ? -15.261 12.018 49.944 1.00 84.44 394 GLN A O 1
ATOM 3209 N N . LEU A 1 395 ? -14.665 12.963 51.884 1.00 88.94 395 LEU A N 1
ATOM 3210 C CA . LEU A 1 395 ? -14.676 14.321 51.340 1.00 88.94 395 LEU A CA 1
ATOM 3211 C C . LEU A 1 395 ? -13.527 14.546 50.347 1.00 88.94 395 LEU A C 1
ATOM 3213 O O . LEU A 1 395 ? -13.727 15.243 49.353 1.00 88.94 395 LEU A O 1
ATOM 3217 N N . LEU A 1 396 ? -12.353 13.953 50.583 1.00 88.94 396 LEU A N 1
ATOM 3218 C CA . LEU A 1 396 ? -11.233 13.990 49.640 1.00 88.94 396 LEU A CA 1
ATOM 3219 C C . LEU A 1 396 ? -11.544 13.202 48.364 1.00 88.94 396 LEU A C 1
ATOM 3221 O O . LEU A 1 396 ? -11.341 13.738 47.272 1.00 88.94 396 LEU A O 1
ATOM 3225 N N . ASP A 1 397 ? -12.100 11.997 48.495 1.00 86.88 397 ASP A N 1
ATOM 3226 C CA . ASP A 1 397 ? -12.524 11.165 47.363 1.00 86.88 397 ASP A CA 1
ATOM 3227 C C . ASP A 1 397 ? -13.576 11.893 46.522 1.00 86.88 397 ASP A C 1
ATOM 3229 O O . ASP A 1 397 ? -13.438 12.010 45.307 1.00 86.88 397 ASP A O 1
ATOM 3233 N N . TYR A 1 398 ? -14.568 12.516 47.165 1.00 89.75 398 TYR A N 1
ATOM 3234 C CA . TYR A 1 398 ? -15.577 13.315 46.473 1.00 89.75 398 TYR A CA 1
ATOM 3235 C C . TYR A 1 398 ? -14.977 14.510 45.717 1.00 89.75 398 TYR A C 1
ATOM 3237 O O . TYR A 1 398 ? -15.379 14.807 44.590 1.00 89.75 398 TYR A O 1
ATOM 3245 N N . VAL A 1 399 ? -14.008 15.217 46.310 1.00 91.81 399 VAL A N 1
ATOM 3246 C CA . VAL A 1 399 ? -13.306 16.319 45.631 1.00 91.81 399 VAL A CA 1
ATOM 3247 C C . VAL A 1 399 ? -12.520 15.802 44.425 1.00 91.81 399 VAL A C 1
ATOM 3249 O O . VAL A 1 399 ? -12.531 16.445 43.369 1.00 91.81 399 VAL A O 1
ATOM 3252 N N . TYR A 1 400 ? -11.871 14.645 44.558 1.00 91.62 400 TYR A N 1
ATOM 3253 C CA . TYR A 1 400 ? -11.145 13.996 43.472 1.00 91.62 400 TYR A CA 1
ATOM 3254 C C . TYR A 1 400 ? -12.085 13.573 42.337 1.00 91.62 400 TYR A C 1
ATOM 3256 O O . TYR A 1 400 ? -11.864 13.956 41.186 1.00 91.62 400 TYR A O 1
ATOM 3264 N N . ASP A 1 401 ? -13.172 12.877 42.658 1.00 88.94 401 ASP A N 1
ATOM 3265 C CA . ASP A 1 401 ? -14.167 12.402 41.696 1.00 88.94 401 ASP A CA 1
ATOM 3266 C C . ASP A 1 401 ? -14.857 13.556 40.980 1.00 88.94 401 ASP A C 1
ATOM 3268 O O . ASP A 1 401 ? -15.002 13.537 39.758 1.00 88.94 401 ASP A O 1
ATOM 3272 N N . LYS A 1 402 ? -15.202 14.625 41.706 1.00 91.12 402 LYS A N 1
ATOM 3273 C CA . LYS A 1 402 ? -15.746 15.846 41.106 1.00 91.12 402 LYS A CA 1
ATOM 3274 C C . LYS A 1 402 ? -14.756 16.470 40.124 1.00 91.12 402 LYS A C 1
ATOM 3276 O O . LYS A 1 402 ? -15.152 16.878 39.034 1.00 91.12 402 LYS A O 1
ATOM 3281 N N . ARG A 1 403 ? -13.468 16.545 40.479 1.00 88.56 403 ARG A N 1
ATOM 3282 C CA . ARG A 1 403 ? -12.426 17.080 39.588 1.00 88.56 403 ARG A CA 1
ATOM 3283 C C . ARG A 1 403 ? -12.244 16.197 38.354 1.00 88.56 403 ARG A C 1
ATOM 3285 O O . ARG A 1 403 ? -12.134 16.726 37.251 1.00 88.56 403 ARG A O 1
ATOM 3292 N N . LYS A 1 404 ? -12.254 14.876 38.528 1.00 88.94 404 LYS A N 1
ATOM 3293 C CA . LYS A 1 404 ? -12.168 13.897 37.443 1.00 88.94 404 LYS A CA 1
ATOM 3294 C C . LYS A 1 404 ? -13.367 13.993 36.500 1.00 88.94 404 LYS A C 1
ATOM 3296 O O . LYS A 1 404 ? -13.166 14.108 35.301 1.00 88.94 404 LYS A O 1
ATOM 3301 N N . ALA A 1 405 ? -14.587 14.062 37.028 1.00 85.19 405 ALA A N 1
ATOM 3302 C CA . ALA A 1 405 ? -15.804 14.220 36.235 1.00 85.19 405 ALA A CA 1
ATOM 3303 C C . ALA A 1 405 ? -15.815 15.532 35.433 1.00 85.19 405 ALA A C 1
ATOM 3305 O O . ALA A 1 405 ? -16.232 15.544 34.279 1.00 85.19 405 ALA A O 1
ATOM 3306 N N . VAL A 1 406 ? -15.314 16.633 36.008 1.00 88.88 406 VAL A N 1
ATOM 3307 C CA . VAL A 1 406 ? -15.151 17.903 35.279 1.00 88.88 406 VAL A CA 1
ATOM 3308 C C . VAL A 1 406 ? -14.117 17.768 34.158 1.00 88.88 406 VAL A C 1
ATOM 3310 O O . VAL A 1 406 ? -14.366 18.244 33.055 1.00 88.88 406 VAL A O 1
ATOM 3313 N N . LEU A 1 407 ? -12.986 17.099 34.406 1.00 85.00 407 LEU A N 1
ATOM 3314 C CA . LEU A 1 407 ? -11.979 16.834 33.372 1.00 85.00 407 LEU A CA 1
ATOM 3315 C C . LEU A 1 407 ? -12.527 15.933 32.259 1.00 85.00 407 LEU A C 1
ATOM 3317 O O . LEU A 1 407 ? -12.305 16.218 31.087 1.00 85.00 407 LEU A O 1
ATOM 3321 N N . ASP A 1 408 ? -13.273 14.887 32.606 1.00 80.94 408 ASP A N 1
ATOM 3322 C CA . ASP A 1 408 ? -13.895 13.981 31.639 1.00 80.94 408 ASP A CA 1
ATOM 3323 C C . ASP A 1 408 ? -15.022 14.665 30.847 1.00 80.94 408 ASP A C 1
ATOM 3325 O O . ASP A 1 408 ? -15.194 14.377 29.667 1.00 80.94 408 ASP A O 1
ATOM 3329 N N . ALA A 1 409 ? -15.739 15.625 31.441 1.00 77.94 409 ALA A N 1
ATOM 3330 C CA . ALA A 1 409 ? -16.723 16.449 30.737 1.00 77.94 409 ALA A CA 1
ATOM 3331 C C . ALA A 1 409 ? -16.084 17.500 29.810 1.00 77.94 409 ALA A C 1
ATOM 3333 O O . ALA A 1 409 ? -16.682 17.872 28.802 1.00 77.94 409 ALA A O 1
ATOM 3334 N N . GLN A 1 410 ? -14.888 17.993 30.150 1.00 74.75 410 GLN A N 1
ATOM 3335 C CA . GLN A 1 410 ? -14.124 18.945 29.333 1.00 74.75 410 GLN A CA 1
ATOM 3336 C C . GLN A 1 410 ? -13.317 18.274 28.224 1.00 74.75 410 GLN A C 1
ATOM 3338 O O . GLN A 1 410 ? -12.913 18.948 27.275 1.00 74.75 410 GLN A O 1
ATOM 3343 N N . ARG A 1 411 ? -13.076 16.961 28.317 1.00 65.88 411 ARG A N 1
ATOM 3344 C CA . ARG A 1 411 ? -12.549 16.204 27.186 1.00 65.88 411 ARG A CA 1
ATOM 3345 C C . ARG A 1 411 ? -13.577 16.295 26.060 1.00 65.88 411 ARG A C 1
ATOM 3347 O O . ARG A 1 411 ? -14.718 15.873 26.264 1.00 65.88 411 ARG A O 1
ATOM 3354 N N . PRO A 1 412 ? -13.215 16.837 24.882 1.00 58.94 412 PRO A N 1
ATOM 3355 C CA . PRO A 1 412 ? -14.090 16.737 23.730 1.00 58.94 412 PRO A CA 1
ATOM 3356 C C . PRO A 1 412 ? -14.370 15.249 23.538 1.00 58.94 412 PRO A C 1
ATOM 3358 O O . PRO A 1 412 ? -13.434 14.451 23.435 1.00 58.94 412 PRO A O 1
ATOM 3361 N N . LYS A 1 413 ? -15.651 14.863 23.586 1.00 56.16 413 LYS A N 1
ATOM 3362 C CA . LYS A 1 413 ? -16.067 13.519 23.181 1.00 56.16 413 LYS A CA 1
ATOM 3363 C C . LYS A 1 413 ? -15.449 13.327 21.806 1.00 56.16 413 LYS A C 1
ATOM 3365 O O . LYS A 1 413 ? -15.749 14.129 20.926 1.00 56.16 413 LYS A O 1
ATOM 3370 N N . ALA A 1 414 ? -14.520 12.374 21.693 1.00 53.16 414 ALA A N 1
ATOM 3371 C CA . ALA A 1 414 ? -13.811 12.095 20.454 1.00 53.16 414 ALA A CA 1
ATOM 3372 C C . ALA A 1 414 ? -14.823 12.145 19.317 1.00 53.16 414 ALA A C 1
ATOM 3374 O O . ALA A 1 414 ? -15.881 11.523 19.460 1.00 53.16 414 ALA A O 1
ATOM 3375 N N . ASP A 1 415 ? -14.524 12.947 18.290 1.00 46.03 415 ASP A N 1
ATOM 3376 C CA . ASP A 1 415 ? -15.375 13.131 17.123 1.00 46.03 415 ASP A CA 1
ATOM 3377 C C . ASP A 1 415 ? -15.962 11.772 16.769 1.00 46.03 415 ASP A C 1
ATOM 3379 O O . ASP A 1 415 ? -15.228 10.848 16.401 1.00 46.03 415 ASP A O 1
ATOM 3383 N N . ALA A 1 416 ? -17.272 11.619 16.994 1.00 45.00 416 ALA A N 1
ATOM 3384 C CA . ALA A 1 416 ? -18.003 10.477 16.491 1.00 45.00 416 ALA A CA 1
ATOM 3385 C C . ALA A 1 416 ? -17.631 10.438 15.019 1.00 45.00 416 ALA A C 1
ATOM 3387 O O . ALA A 1 416 ? -17.895 11.420 14.324 1.00 45.00 416 ALA A O 1
ATOM 3388 N N . ALA A 1 417 ? -16.894 9.394 14.623 1.00 45.88 417 ALA A N 1
ATOM 3389 C CA . ALA A 1 417 ? -16.315 9.271 13.301 1.00 45.88 417 ALA A CA 1
ATOM 3390 C C . ALA A 1 417 ? -17.364 9.751 12.308 1.00 45.88 417 ALA A C 1
ATOM 3392 O O . ALA A 1 417 ? -18.433 9.144 12.217 1.00 45.88 417 ALA A O 1
ATOM 3393 N N . LEU A 1 418 ? -17.095 10.901 11.682 1.00 43.78 418 LEU A N 1
ATOM 3394 C CA . LEU A 1 418 ? -17.928 11.442 10.628 1.00 43.78 418 LEU A CA 1
ATOM 3395 C C . LEU A 1 418 ? -18.052 10.309 9.623 1.00 43.78 418 LEU A C 1
ATOM 3397 O O . LEU A 1 418 ? -17.100 9.978 8.916 1.00 43.78 418 LEU A O 1
ATOM 3401 N N . VAL A 1 419 ? -19.209 9.655 9.646 1.00 45.19 419 VAL A N 1
ATOM 3402 C CA . VAL A 1 419 ? -19.632 8.740 8.608 1.00 45.19 419 VAL A CA 1
ATOM 3403 C C . VAL A 1 419 ? -19.631 9.612 7.363 1.00 45.19 419 VAL A C 1
ATOM 3405 O O . VAL A 1 419 ? -20.496 10.471 7.207 1.00 45.19 419 VAL A O 1
ATOM 3408 N N . GLN A 1 420 ? -18.595 9.468 6.535 1.00 39.59 420 GLN A N 1
ATOM 3409 C CA . GLN A 1 420 ? -18.617 9.960 5.168 1.00 39.59 420 GLN A CA 1
ATOM 3410 C C . GLN A 1 420 ? -19.756 9.213 4.485 1.00 39.59 420 GLN A C 1
ATOM 3412 O O . GLN A 1 420 ? -19.605 8.078 4.044 1.00 39.59 420 GLN A O 1
ATOM 3417 N N . VAL A 1 421 ? -20.932 9.830 4.505 1.00 45.81 421 VAL A N 1
ATOM 3418 C CA . VAL A 1 421 ? -22.007 9.510 3.583 1.00 45.81 421 VAL A CA 1
ATOM 3419 C C . VAL A 1 421 ? -21.507 9.986 2.226 1.00 45.81 421 VAL A C 1
ATOM 3421 O O . VAL A 1 421 ? -21.154 11.156 2.067 1.00 45.81 421 VAL A O 1
ATOM 3424 N N . ASP A 1 422 ? -21.384 9.052 1.288 1.00 38.72 422 ASP A N 1
ATOM 3425 C CA . ASP A 1 422 ? -20.976 9.329 -0.082 1.00 38.72 422 ASP A CA 1
ATOM 3426 C C . ASP A 1 422 ? -21.851 10.448 -0.664 1.00 38.72 422 ASP A C 1
ATOM 3428 O O . ASP A 1 422 ? -23.068 10.318 -0.787 1.00 38.72 422 ASP A O 1
ATOM 3432 N N . SER A 1 423 ? -21.217 11.568 -1.004 1.00 36.94 423 SER A N 1
ATOM 3433 C CA . SER A 1 423 ? -21.863 12.689 -1.678 1.00 36.94 423 SER A CA 1
ATOM 3434 C C . SER A 1 423 ? -22.029 12.351 -3.159 1.00 36.94 423 SER A C 1
ATOM 3436 O O . SER A 1 423 ? -21.085 12.403 -3.949 1.00 36.94 423 SER A O 1
ATOM 3438 N N . THR A 1 424 ? -23.249 11.992 -3.549 1.00 50.41 424 THR A N 1
ATOM 3439 C CA . THR A 1 424 ? -23.711 12.081 -4.939 1.00 50.41 424 THR A CA 1
ATOM 3440 C C . THR A 1 424 ? -23.893 13.551 -5.345 1.00 50.41 424 THR A C 1
ATOM 3442 O O . THR A 1 424 ? -24.075 14.407 -4.479 1.00 50.41 424 THR A O 1
ATOM 3445 N N . PRO A 1 425 ? -23.777 13.889 -6.644 1.00 46.75 425 PRO A N 1
ATOM 3446 C CA . PRO A 1 425 ? -23.656 15.272 -7.093 1.00 46.75 425 PRO A CA 1
ATOM 3447 C C . PRO A 1 425 ? -24.917 16.097 -6.795 1.00 46.75 425 PRO A C 1
ATOM 3449 O O . PRO A 1 425 ? -26.007 15.782 -7.258 1.00 46.75 425 PRO A O 1
ATOM 3452 N N . GLN A 1 426 ? -24.677 17.163 -6.037 1.00 43.47 426 GLN A N 1
ATOM 3453 C CA . GLN A 1 426 ? -25.569 18.188 -5.496 1.00 43.47 426 GLN A CA 1
ATOM 3454 C C . GLN A 1 426 ? -26.642 18.722 -6.469 1.00 43.47 426 GLN A C 1
ATOM 3456 O O . GLN A 1 426 ? -26.309 19.400 -7.446 1.00 43.47 426 GLN A O 1
ATOM 3461 N N . LEU A 1 427 ? -27.925 18.567 -6.116 1.00 59.28 427 LEU A N 1
ATOM 3462 C CA . LEU A 1 427 ? -28.846 19.712 -6.111 1.00 59.28 427 LEU A CA 1
ATOM 3463 C C . LEU A 1 427 ? -28.735 20.439 -4.754 1.00 59.28 427 LEU A C 1
ATOM 3465 O O . LEU A 1 427 ? -28.221 19.865 -3.793 1.00 59.28 427 LEU A O 1
ATOM 3469 N N . PRO A 1 428 ? -29.137 21.721 -4.650 1.00 56.97 428 PRO A N 1
ATOM 3470 C CA . PRO A 1 428 ? -29.031 22.469 -3.398 1.00 56.97 428 PRO A CA 1
ATOM 3471 C C . PRO A 1 428 ? -29.764 21.717 -2.276 1.00 56.97 428 PRO A C 1
ATOM 3473 O O . PRO A 1 428 ? -30.967 21.503 -2.392 1.00 56.97 428 PRO A O 1
ATOM 3476 N N . GLU A 1 429 ? -29.059 21.337 -1.200 1.00 57.75 429 GLU A N 1
ATOM 3477 C CA . GLU A 1 429 ? -29.561 20.482 -0.098 1.00 57.75 429 GLU A CA 1
ATOM 3478 C C . GLU A 1 429 ? -30.926 20.918 0.458 1.00 57.75 429 GLU A C 1
ATOM 3480 O O . GLU A 1 429 ? -31.714 20.089 0.908 1.00 57.75 429 GLU A O 1
ATOM 3485 N N . ALA A 1 430 ? -31.234 22.215 0.389 1.00 58.12 430 ALA A N 1
ATOM 3486 C CA . ALA A 1 430 ? -32.525 22.752 0.796 1.00 58.12 430 ALA A CA 1
ATOM 3487 C C . ALA A 1 430 ? -33.694 22.224 -0.057 1.00 58.12 430 ALA A C 1
ATOM 3489 O O . ALA A 1 430 ? -34.741 21.926 0.502 1.00 58.12 430 ALA A O 1
ATOM 3490 N N . GLN A 1 431 ? -33.521 22.066 -1.375 1.00 58.44 431 GLN A N 1
ATOM 3491 C CA . GLN A 1 431 ? -34.572 21.590 -2.282 1.00 58.44 431 GLN A CA 1
ATOM 3492 C C . GLN A 1 431 ? -34.747 20.071 -2.240 1.00 58.44 431 GLN A C 1
ATOM 3494 O O . GLN A 1 431 ? -35.873 19.595 -2.329 1.00 58.44 431 GLN A O 1
ATOM 3499 N N . GLU A 1 432 ? -33.672 19.297 -2.069 1.00 60.16 432 GLU A N 1
ATOM 3500 C CA . GLU A 1 432 ? -33.783 17.835 -1.941 1.00 60.16 432 GLU A CA 1
ATOM 3501 C C . GLU A 1 432 ? -34.463 17.435 -0.628 1.00 60.16 432 GLU A C 1
ATOM 3503 O O . GLU A 1 432 ? -35.324 16.559 -0.629 1.00 60.16 432 GLU A O 1
ATOM 3508 N N . LEU A 1 433 ? -34.150 18.115 0.481 1.00 68.44 433 LEU A N 1
ATOM 3509 C CA . LEU A 1 433 ? -34.869 17.929 1.744 1.00 68.44 433 LEU A CA 1
ATOM 3510 C C . LEU A 1 433 ? -36.340 18.332 1.625 1.00 68.44 433 LEU A C 1
ATOM 3512 O O . LEU A 1 433 ? -37.200 17.651 2.178 1.00 68.44 433 LEU A O 1
ATOM 3516 N N . GLU A 1 434 ? -36.653 19.406 0.902 1.00 71.94 434 GLU A N 1
ATOM 3517 C CA . GLU A 1 434 ? -38.036 19.842 0.696 1.00 71.94 434 GLU A CA 1
ATOM 3518 C C . GLU A 1 434 ? -38.825 18.818 -0.133 1.00 71.94 434 GLU A C 1
ATOM 3520 O O . GLU A 1 434 ? -39.917 18.429 0.266 1.00 71.94 434 GLU A O 1
ATOM 3525 N N . ILE A 1 435 ? -38.234 18.277 -1.204 1.00 72.88 435 ILE A N 1
ATOM 3526 C CA . ILE A 1 435 ? -38.857 17.236 -2.036 1.00 72.88 435 ILE A CA 1
ATOM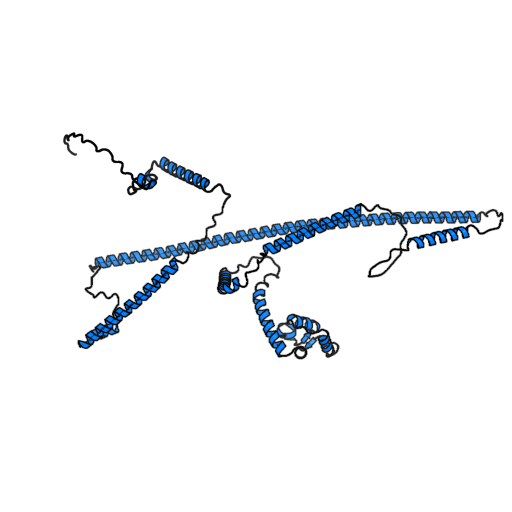 3527 C C . ILE A 1 435 ? -39.006 15.923 -1.254 1.00 72.88 435 ILE A C 1
ATOM 3529 O O . ILE A 1 435 ? -40.086 15.344 -1.239 1.00 72.88 435 ILE A O 1
ATOM 3533 N N . LEU A 1 436 ? -37.970 15.477 -0.535 1.00 74.00 436 LEU A N 1
ATOM 3534 C CA . LEU A 1 436 ? -38.021 14.238 0.251 1.00 74.00 436 LEU A CA 1
ATOM 3535 C C . LEU A 1 436 ? -39.002 14.328 1.421 1.00 74.00 436 LEU A C 1
ATOM 3537 O O . LEU A 1 436 ? -39.701 13.361 1.721 1.00 74.00 436 LEU A O 1
ATOM 3541 N N . THR A 1 437 ? -39.076 15.479 2.092 1.00 76.19 437 THR A N 1
ATOM 3542 C CA . THR A 1 437 ? -40.080 15.688 3.143 1.00 76.19 437 THR A CA 1
ATOM 3543 C C . THR A 1 437 ? -41.481 15.740 2.551 1.00 76.19 437 THR A C 1
ATOM 3545 O O . THR A 1 437 ? -42.396 15.167 3.139 1.00 76.19 437 THR A O 1
ATOM 3548 N N . GLN A 1 438 ? -41.659 16.357 1.383 1.00 80.25 438 GLN A N 1
ATOM 3549 C CA . GLN A 1 438 ? -42.945 16.424 0.697 1.00 80.25 438 GLN A CA 1
ATOM 3550 C C . GLN A 1 438 ? -43.417 15.043 0.211 1.00 80.25 438 GLN A C 1
ATOM 3552 O O . GLN A 1 438 ? -44.582 14.708 0.420 1.00 80.25 438 GLN A O 1
ATOM 3557 N N . ASP A 1 439 ? -42.521 14.214 -0.326 1.00 81.06 439 ASP A N 1
ATOM 3558 C CA . ASP A 1 439 ? -42.808 12.833 -0.736 1.00 81.06 439 ASP A CA 1
ATOM 3559 C C . ASP A 1 439 ? -43.153 11.942 0.465 1.00 81.06 439 ASP A C 1
ATOM 3561 O O . ASP A 1 439 ? -44.104 11.160 0.420 1.00 81.06 439 ASP A O 1
ATOM 3565 N N . LEU A 1 440 ? -42.434 12.098 1.579 1.00 82.75 440 LEU A N 1
ATOM 3566 C CA . LEU A 1 440 ? -42.703 11.343 2.803 1.00 82.75 440 LEU A CA 1
ATOM 3567 C C . LEU A 1 440 ? -44.043 11.752 3.433 1.00 82.75 440 LEU A C 1
ATOM 3569 O O . LEU A 1 440 ? -44.803 10.899 3.890 1.00 82.75 440 LEU A O 1
ATOM 3573 N N . TRP A 1 441 ? -44.385 13.043 3.397 1.00 79.56 441 TRP A N 1
ATOM 3574 C CA . TRP A 1 441 ? -45.706 13.523 3.810 1.00 79.56 441 TRP A CA 1
ATOM 3575 C C . TRP A 1 441 ? -46.825 13.015 2.902 1.00 79.56 441 TRP A C 1
ATOM 3577 O O . TRP A 1 441 ? -47.891 12.664 3.408 1.00 79.56 441 TRP A O 1
ATOM 3587 N N . GLN A 1 442 ? -46.597 12.933 1.589 1.00 81.38 442 GLN A N 1
ATOM 3588 C CA . GLN A 1 442 ? -47.568 12.351 0.661 1.00 81.38 442 GLN A CA 1
ATOM 3589 C C . GLN A 1 442 ? -47.798 10.866 0.950 1.00 81.38 442 GLN A C 1
ATOM 3591 O O . GLN A 1 442 ? -48.950 10.455 1.036 1.00 81.38 442 GLN A O 1
ATOM 3596 N N . GLN A 1 443 ? -46.741 10.089 1.205 1.00 80.75 443 GLN A N 1
ATOM 3597 C CA . GLN A 1 443 ? -46.869 8.675 1.580 1.00 80.75 443 GLN A CA 1
ATOM 3598 C C . GLN A 1 443 ? -47.648 8.483 2.886 1.00 80.75 443 GLN A C 1
ATOM 3600 O O . GLN A 1 443 ? -48.544 7.648 2.942 1.00 80.75 443 GLN A O 1
ATOM 3605 N N . VAL A 1 444 ? -47.381 9.297 3.914 1.00 80.25 444 VAL A N 1
ATOM 3606 C CA . VAL A 1 444 ? -48.112 9.228 5.193 1.00 80.25 444 VAL A CA 1
ATOM 3607 C C . VAL A 1 444 ? -49.589 9.596 5.022 1.00 80.25 444 VAL A C 1
ATOM 3609 O O . VAL A 1 444 ? -50.458 8.943 5.596 1.00 80.25 444 VAL A O 1
ATOM 3612 N N . LEU A 1 445 ? -49.898 10.621 4.223 1.00 81.19 445 LEU A N 1
ATOM 3613 C CA . LEU A 1 445 ? -51.283 11.009 3.938 1.00 81.19 445 LEU A CA 1
ATOM 3614 C C . LEU A 1 445 ? -52.028 9.932 3.143 1.00 81.19 445 LEU A C 1
ATOM 3616 O O . LEU A 1 445 ? -53.215 9.714 3.381 1.00 81.19 445 LEU A O 1
ATOM 3620 N N . GLN A 1 446 ? -51.334 9.255 2.230 1.00 81.62 446 GLN A N 1
ATOM 3621 C CA . GLN A 1 446 ? -51.898 8.195 1.403 1.00 81.62 446 GLN A CA 1
ATOM 3622 C C . GLN A 1 446 ? -52.146 6.919 2.220 1.00 81.62 446 GLN A C 1
ATOM 3624 O O . GLN A 1 446 ? -53.247 6.381 2.170 1.00 81.62 446 GLN A O 1
ATOM 3629 N N . ASP A 1 447 ? -51.214 6.537 3.099 1.00 78.88 447 ASP A N 1
ATOM 3630 C CA . ASP A 1 447 ? -51.395 5.437 4.057 1.00 78.88 447 ASP A CA 1
ATOM 3631 C C . ASP A 1 447 ? -52.539 5.703 5.054 1.00 78.88 447 ASP A C 1
ATOM 3633 O O . ASP A 1 447 ? -53.292 4.790 5.406 1.00 78.88 447 ASP A O 1
ATOM 3637 N N . CYS A 1 448 ? -52.703 6.952 5.507 1.00 78.44 448 CYS A N 1
ATOM 3638 C CA . CYS A 1 448 ? -53.825 7.356 6.359 1.00 78.44 448 CYS A CA 1
ATOM 3639 C C . CYS A 1 448 ? -55.169 7.317 5.616 1.00 78.44 448 CYS A C 1
ATOM 3641 O O . CYS A 1 448 ? -56.173 6.901 6.197 1.00 78.44 448 CYS A O 1
ATOM 3643 N N . ALA A 1 449 ? -55.197 7.725 4.343 1.00 76.44 449 ALA A N 1
ATOM 3644 C CA . ALA A 1 449 ? -56.398 7.680 3.513 1.00 76.44 449 ALA A CA 1
ATOM 3645 C C . ALA A 1 449 ? -56.817 6.235 3.192 1.00 76.44 449 ALA A C 1
ATOM 3647 O O . ALA A 1 449 ? -57.997 5.906 3.319 1.00 76.44 449 ALA A O 1
ATOM 3648 N N . ASP A 1 450 ? -55.857 5.365 2.867 1.00 78.44 450 ASP A N 1
ATOM 3649 C CA . ASP A 1 450 ? -56.097 3.958 2.525 1.00 78.44 450 ASP A CA 1
ATOM 3650 C C . ASP A 1 450 ? -56.567 3.132 3.733 1.00 78.44 450 ASP A C 1
ATOM 3652 O O . ASP A 1 450 ? -57.357 2.198 3.587 1.00 78.44 450 ASP A O 1
ATOM 3656 N N . ARG A 1 451 ? -56.117 3.486 4.945 1.00 78.12 451 ARG A N 1
ATOM 3657 C CA . ARG A 1 451 ? -56.525 2.824 6.199 1.00 78.12 451 ARG A CA 1
ATOM 3658 C C . ARG A 1 451 ? -57.707 3.494 6.903 1.00 78.12 451 ARG A C 1
ATOM 3660 O O . ARG A 1 451 ? -58.163 2.970 7.912 1.00 78.12 451 ARG A O 1
ATOM 3667 N N . ALA A 1 452 ? -58.188 4.631 6.392 1.00 74.69 452 ALA A N 1
ATOM 3668 C CA . ALA A 1 452 ? -59.178 5.507 7.032 1.00 74.69 452 ALA A CA 1
ATOM 3669 C C . ALA A 1 452 ? -58.827 5.937 8.479 1.00 74.69 452 ALA A C 1
ATOM 3671 O O . ALA A 1 452 ? -59.690 6.425 9.213 1.00 74.69 452 ALA A O 1
ATOM 3672 N N . ASP A 1 453 ? -57.557 5.809 8.870 1.00 74.00 453 ASP A N 1
ATOM 3673 C CA . ASP A 1 453 ? -57.053 6.041 10.222 1.00 74.00 453 ASP A CA 1
ATOM 3674 C C . ASP A 1 453 ? -56.190 7.310 10.249 1.00 74.00 453 ASP A C 1
ATOM 3676 O O . ASP A 1 453 ? -55.003 7.315 9.916 1.00 74.00 453 ASP A O 1
ATOM 3680 N N . TRP A 1 454 ? -56.804 8.414 10.682 1.00 75.25 454 TRP A N 1
ATOM 3681 C CA . TRP A 1 454 ? -56.175 9.742 10.784 1.00 75.25 454 TRP A CA 1
ATOM 3682 C C . TRP A 1 454 ? -55.464 9.981 12.125 1.00 75.25 454 TRP A C 1
ATOM 3684 O O . TRP A 1 454 ? -54.896 11.046 12.368 1.00 75.25 454 TRP A O 1
ATOM 3694 N N . THR A 1 455 ? -55.473 8.985 13.009 1.00 73.38 455 THR A N 1
ATOM 3695 C CA . THR A 1 455 ? -54.839 8.987 14.335 1.00 73.38 455 THR A CA 1
ATOM 3696 C C . THR A 1 455 ? -53.356 9.385 14.347 1.00 73.38 455 THR A C 1
ATOM 3698 O O . THR A 1 455 ? -52.980 10.091 15.280 1.00 73.38 455 THR A O 1
ATOM 3701 N N . PRO A 1 456 ? -52.510 9.031 13.355 1.00 69.56 456 PRO A N 1
ATOM 3702 C CA . PRO A 1 456 ? -51.104 9.456 13.317 1.00 69.56 456 PRO A CA 1
ATOM 3703 C C . PRO A 1 456 ? -50.912 10.968 13.122 1.00 69.56 456 PRO A C 1
ATOM 3705 O O . PRO A 1 456 ? -49.875 11.515 13.492 1.00 69.56 456 PRO A O 1
ATOM 3708 N N . LEU A 1 457 ? -51.908 11.644 12.538 1.00 68.56 457 LEU A N 1
ATOM 3709 C CA . LEU A 1 457 ? -51.893 13.084 12.261 1.00 68.56 457 LEU A CA 1
ATOM 3710 C C . LEU A 1 457 ? -52.509 13.897 13.405 1.00 68.56 457 LEU A C 1
ATOM 3712 O O . LEU A 1 457 ? -52.313 15.112 13.490 1.00 68.56 457 LEU A O 1
ATOM 3716 N N . LEU A 1 458 ? -53.238 13.230 14.302 1.00 67.50 458 LEU A N 1
ATOM 3717 C CA . LEU A 1 458 ? -53.777 13.846 15.498 1.00 67.50 458 LEU A CA 1
ATOM 3718 C C . LEU A 1 458 ? -52.680 13.919 16.563 1.00 67.50 458 LEU A C 1
ATOM 3720 O O . LEU A 1 458 ? -52.060 12.909 16.903 1.00 67.50 458 LEU A O 1
ATOM 3724 N N . PRO A 1 459 ? -52.413 15.106 17.122 1.00 62.88 459 PRO A N 1
ATOM 3725 C CA . PRO A 1 459 ? -51.438 15.211 18.185 1.00 62.88 459 PRO A CA 1
ATOM 3726 C C . PRO A 1 459 ? -51.955 14.468 19.433 1.00 62.88 459 PRO A C 1
ATOM 3728 O O . PRO A 1 459 ? -53.166 14.425 19.665 1.00 62.88 459 PRO A O 1
ATOM 3731 N N . PRO A 1 460 ? -51.065 13.881 20.255 1.00 67.56 460 PRO A N 1
ATOM 3732 C CA . PRO A 1 460 ? -51.477 13.095 21.412 1.00 67.56 460 PRO A CA 1
ATOM 3733 C C . PRO A 1 460 ? -52.331 13.944 22.372 1.00 67.56 460 PRO A C 1
ATOM 3735 O O . PRO A 1 460 ? -52.097 15.154 22.485 1.00 67.56 460 PRO A O 1
ATOM 3738 N N . PRO A 1 461 ? -53.287 13.336 23.100 1.00 59.34 461 PRO A N 1
ATOM 3739 C CA . PRO A 1 461 ? -54.304 14.052 23.883 1.00 59.34 461 PRO A CA 1
ATOM 3740 C C . PRO A 1 461 ? -53.739 14.927 25.015 1.00 59.34 461 PRO A C 1
ATOM 3742 O O . PRO A 1 461 ? -54.438 15.794 25.525 1.00 59.34 461 PRO A O 1
ATOM 3745 N N . ASN A 1 462 ? -52.462 14.749 25.369 1.00 61.16 462 ASN A N 1
ATOM 3746 C CA . ASN A 1 462 ? -51.749 15.551 26.369 1.00 61.16 462 ASN A CA 1
ATOM 3747 C C . ASN A 1 462 ? -50.852 16.644 25.760 1.00 61.16 462 ASN A C 1
ATOM 3749 O O . ASN A 1 462 ? -50.019 17.223 26.456 1.00 61.16 462 ASN A O 1
ATOM 3753 N N . SER A 1 463 ? -50.965 16.912 24.458 1.00 59.25 463 SER A N 1
ATOM 3754 C CA . SER A 1 463 ? -50.202 17.982 23.819 1.00 59.25 463 SER A CA 1
ATOM 3755 C C . SER A 1 463 ? -50.864 19.349 24.052 1.00 59.25 463 SER A C 1
ATOM 3757 O O . SER A 1 463 ? -52.089 19.463 23.995 1.00 59.25 463 SER A O 1
ATOM 3759 N N . PRO A 1 464 ? -50.081 20.410 24.327 1.00 61.50 464 PRO A N 1
ATOM 3760 C CA . PRO A 1 464 ? -50.636 21.743 24.525 1.00 61.50 464 PRO A CA 1
ATOM 3761 C C . PRO A 1 464 ? -51.343 22.245 23.249 1.00 61.50 464 PRO A C 1
ATOM 3763 O O . PRO A 1 464 ? -50.964 21.839 22.144 1.00 61.50 464 PRO A O 1
ATOM 3766 N N . PRO A 1 465 ? -52.341 23.148 23.373 1.00 69.62 465 PRO A N 1
ATOM 3767 C CA . PRO A 1 465 ? -53.096 23.692 22.243 1.00 69.62 465 PRO A CA 1
ATOM 3768 C C . PRO A 1 465 ? -52.181 24.162 21.107 1.00 69.62 465 PRO A C 1
ATOM 3770 O O . PRO A 1 465 ? -51.149 24.783 21.363 1.00 69.62 465 PRO A O 1
ATOM 3773 N N . ALA A 1 466 ? -52.570 23.923 19.850 1.00 58.84 466 ALA A N 1
ATOM 3774 C CA . ALA A 1 466 ? -51.732 24.189 18.672 1.00 58.84 466 ALA A CA 1
ATOM 3775 C C . ALA A 1 466 ? -51.133 25.612 18.640 1.00 58.84 466 ALA A C 1
ATOM 3777 O O . ALA A 1 466 ? -49.981 25.792 18.252 1.00 58.84 466 ALA A O 1
ATOM 3778 N N . ALA A 1 467 ? -51.867 26.613 19.138 1.00 55.09 467 ALA A N 1
ATOM 3779 C CA . ALA A 1 467 ? -51.386 27.991 19.243 1.00 55.09 467 ALA A CA 1
ATOM 3780 C C . ALA A 1 467 ? -50.121 28.143 20.117 1.00 55.09 467 ALA A C 1
ATOM 3782 O O . ALA A 1 467 ? -49.241 28.933 19.782 1.00 55.09 467 ALA A O 1
ATOM 3783 N N . LEU A 1 468 ? -49.988 27.360 21.194 1.00 57.41 468 LEU A N 1
ATOM 3784 C CA . LEU A 1 468 ? -48.781 27.328 22.029 1.00 57.41 468 LEU A CA 1
ATOM 3785 C C . LEU A 1 468 ? -47.631 26.570 21.356 1.00 57.41 468 LEU A C 1
ATOM 3787 O O . LEU A 1 468 ? -46.476 26.920 21.574 1.00 57.41 468 LEU A O 1
ATOM 3791 N N . ARG A 1 469 ? -47.933 25.568 20.518 1.00 59.44 469 ARG A N 1
ATOM 3792 C CA . ARG A 1 469 ? -46.917 24.759 19.823 1.00 59.44 469 ARG A CA 1
ATOM 3793 C C . ARG A 1 469 ? -46.243 25.508 18.675 1.00 59.44 469 ARG A C 1
ATOM 3795 O O . ARG A 1 469 ? -45.036 25.380 18.520 1.00 59.44 469 ARG A O 1
ATOM 3802 N N . TYR A 1 470 ? -47.002 26.279 17.894 1.00 56.62 470 TYR A N 1
ATOM 3803 C CA . TYR A 1 470 ? -46.469 26.955 16.703 1.00 56.62 470 TYR A CA 1
ATOM 3804 C C . TYR A 1 470 ? -46.035 28.402 16.950 1.00 56.62 470 TYR A C 1
ATOM 3806 O O . TYR A 1 470 ? -45.090 28.863 16.319 1.00 56.62 470 TYR A O 1
ATOM 3814 N N . TYR A 1 471 ? -46.689 29.120 17.869 1.00 61.69 471 TYR A N 1
ATOM 3815 C CA . TYR A 1 471 ? -46.460 30.560 18.049 1.00 61.69 471 TYR A CA 1
ATOM 3816 C C . TYR A 1 471 ? -45.899 30.932 19.428 1.00 61.69 471 TYR A C 1
ATOM 3818 O O . TYR A 1 471 ? -45.720 32.117 19.714 1.00 61.69 471 TYR A O 1
ATOM 3826 N N . GLY A 1 472 ? -45.644 29.948 20.303 1.00 53.25 472 GLY A N 1
ATOM 3827 C CA . GLY A 1 472 ? -45.001 30.124 21.616 1.00 53.25 472 GLY A CA 1
ATOM 3828 C C . GLY A 1 472 ? -45.750 31.014 22.618 1.00 53.25 472 GLY A C 1
ATOM 3829 O O . GLY A 1 472 ? -45.328 31.140 23.763 1.00 53.25 472 GLY A O 1
ATOM 3830 N N . THR A 1 473 ? -46.864 31.629 22.221 1.00 54.00 473 THR A N 1
ATOM 3831 C CA . THR A 1 473 ? -47.666 32.538 23.041 1.00 54.00 473 THR A CA 1
ATOM 3832 C C . THR A 1 473 ? -49.145 32.350 22.710 1.00 54.00 473 THR A C 1
ATOM 3834 O O . THR A 1 473 ? -49.599 32.602 21.595 1.00 54.00 473 THR A O 1
ATOM 3837 N N . SER A 1 474 ? -49.941 31.908 23.684 1.00 47.97 474 SER A N 1
ATOM 3838 C CA . SER A 1 474 ? -51.398 31.986 23.580 1.0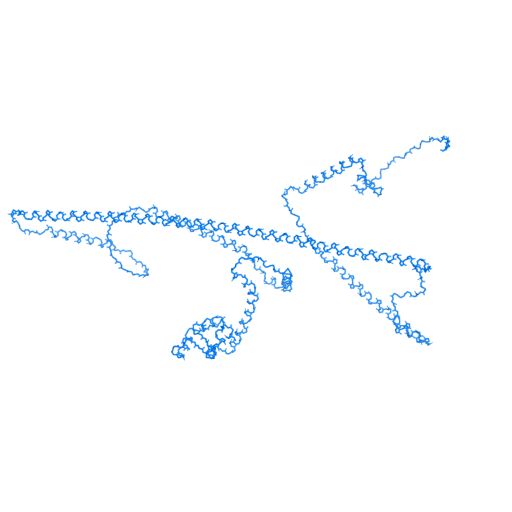0 47.97 474 SER A CA 1
ATOM 3839 C C . SER A 1 474 ? -51.831 33.391 23.989 1.00 47.97 474 SER A C 1
ATOM 3841 O O . SER A 1 474 ? -51.836 33.711 25.178 1.00 47.97 474 SER A O 1
ATOM 3843 N N . ARG A 1 475 ? -52.216 34.247 23.036 1.00 51.66 475 ARG A N 1
ATOM 3844 C CA . ARG A 1 475 ? -53.006 35.433 23.396 1.00 51.66 475 ARG A CA 1
ATOM 3845 C C . ARG A 1 475 ? -54.348 34.941 23.952 1.00 51.66 475 ARG A C 1
ATOM 3847 O O . ARG A 1 475 ? -55.027 34.196 23.241 1.00 51.66 475 ARG A O 1
ATOM 3854 N N . PRO A 1 476 ? -54.758 35.326 25.173 1.00 50.94 476 PRO A N 1
ATOM 3855 C CA . PRO A 1 476 ? -56.088 35.000 25.657 1.00 50.94 476 PRO A CA 1
ATOM 3856 C C . PRO A 1 476 ? -57.104 35.718 24.763 1.00 50.94 476 PRO A C 1
ATOM 3858 O O . PRO A 1 476 ? -57.261 36.937 24.821 1.00 50.94 476 PRO A O 1
ATOM 3861 N N . ARG A 1 477 ? -57.779 34.965 23.889 1.00 44.62 477 ARG A N 1
ATOM 3862 C CA . ARG A 1 477 ? -59.011 35.434 23.258 1.00 44.62 477 ARG A CA 1
ATOM 3863 C C . ARG A 1 477 ? -60.059 35.459 24.364 1.00 44.62 477 ARG A C 1
ATOM 3865 O O . ARG A 1 477 ? -60.572 34.415 24.750 1.00 44.62 477 ARG A O 1
ATOM 3872 N N . ILE A 1 478 ? -60.331 36.648 24.893 1.00 45.38 478 ILE A N 1
ATOM 3873 C CA . ILE A 1 478 ? -61.515 36.898 25.712 1.00 45.38 478 ILE A CA 1
ATOM 3874 C C . ILE A 1 478 ? -62.705 36.643 24.788 1.00 45.38 478 ILE A C 1
ATOM 3876 O O . ILE A 1 478 ? -62.999 37.447 23.904 1.00 45.38 478 ILE A O 1
ATOM 3880 N N . LEU A 1 479 ? -63.327 35.475 24.924 1.00 51.34 479 LEU A N 1
ATOM 3881 C CA . LEU A 1 479 ? -64.654 35.257 24.372 1.00 51.34 479 LEU A CA 1
ATOM 3882 C C . LEU A 1 479 ? -65.617 36.143 25.175 1.00 51.34 479 LEU A C 1
ATOM 3884 O O . LEU A 1 479 ? -65.490 36.196 26.403 1.00 51.34 479 LEU A O 1
ATOM 3888 N N . PRO A 1 480 ? -66.536 36.872 24.521 1.00 45.75 480 PRO A N 1
ATOM 3889 C CA . PRO A 1 480 ? -67.526 37.653 25.244 1.00 45.75 480 PRO A CA 1
ATOM 3890 C C . PRO A 1 480 ? -68.367 36.703 26.112 1.00 45.75 480 PRO A C 1
ATOM 3892 O O . PRO A 1 480 ? -68.634 35.574 25.687 1.00 45.75 480 PRO A O 1
ATOM 3895 N N . PRO A 1 481 ? -68.755 37.115 27.331 1.00 48.34 481 PRO A N 1
ATOM 3896 C CA . PRO A 1 481 ? -69.534 36.266 28.218 1.00 48.34 481 PRO A CA 1
ATOM 3897 C C . PRO A 1 481 ? -70.853 35.901 27.535 1.00 48.34 481 PRO A C 1
ATOM 3899 O O . PRO A 1 481 ? -71.603 36.776 27.101 1.00 48.34 481 PRO A O 1
ATOM 3902 N N . PHE A 1 482 ? -71.107 34.597 27.427 1.00 43.34 482 PHE A N 1
ATOM 3903 C CA . PHE A 1 482 ? -72.404 34.068 27.041 1.00 43.34 482 PHE A CA 1
ATOM 3904 C C . PHE A 1 482 ? -73.446 34.635 28.003 1.00 43.34 482 PHE A C 1
ATOM 3906 O O . PHE A 1 482 ? -73.418 34.355 29.200 1.00 43.34 482 PHE A O 1
ATOM 3913 N N . THR A 1 483 ? -74.347 35.459 27.478 1.00 39.72 483 THR A N 1
ATOM 3914 C CA . THR A 1 483 ? -75.576 35.817 28.173 1.00 39.72 483 THR A CA 1
ATOM 3915 C C . THR A 1 483 ? -76.376 34.544 28.389 1.00 39.72 483 THR A C 1
ATOM 3917 O O . THR A 1 483 ? -76.681 33.824 27.436 1.00 39.72 483 THR A O 1
ATOM 3920 N N . GLU A 1 484 ? -76.689 34.276 29.649 1.00 40.00 484 GLU A N 1
ATOM 3921 C CA . GLU A 1 484 ? -77.631 33.258 30.081 1.00 40.00 484 GLU A CA 1
ATOM 3922 C C . GLU A 1 484 ? -78.918 33.341 29.249 1.00 40.00 484 GLU A C 1
ATOM 3924 O O . GLU A 1 484 ? -79.538 34.399 29.136 1.00 40.00 484 GLU A O 1
ATOM 3929 N N . SER A 1 485 ? -79.344 32.214 28.682 1.00 34.84 485 SER A N 1
ATOM 3930 C CA . SER A 1 485 ? -80.750 32.016 28.356 1.00 34.84 485 SER A CA 1
ATOM 3931 C C . SER A 1 485 ? -81.195 30.709 28.986 1.00 34.84 485 SER A C 1
ATOM 3933 O O . SER A 1 485 ? -80.886 29.602 28.550 1.00 34.84 485 SER A O 1
ATOM 3935 N N . THR A 1 486 ? -81.849 30.912 30.116 1.00 40.59 486 THR A N 1
ATOM 3936 C CA . THR A 1 486 ? -82.761 30.032 30.819 1.00 40.59 486 THR A CA 1
ATOM 3937 C C . THR A 1 486 ? -83.693 29.269 29.874 1.00 40.59 486 THR A C 1
ATOM 3939 O O . THR A 1 486 ? -84.505 29.862 29.172 1.00 40.59 486 THR A O 1
ATOM 3942 N N . ALA A 1 487 ? -83.678 27.939 29.953 1.00 35.06 487 ALA A N 1
ATOM 3943 C CA . ALA A 1 487 ? -84.885 27.140 29.774 1.00 35.06 487 ALA A CA 1
ATOM 3944 C C . ALA A 1 487 ? -84.760 25.838 30.575 1.00 35.06 487 ALA A C 1
ATOM 3946 O O . ALA A 1 487 ? -83.804 25.077 30.457 1.00 35.06 487 ALA A O 1
ATOM 3947 N N . THR A 1 488 ? -85.729 25.672 31.457 1.00 39.34 488 THR A N 1
ATOM 3948 C CA . THR A 1 488 ? -85.916 24.669 32.500 1.00 39.34 488 THR A CA 1
ATOM 3949 C C . THR A 1 488 ? -86.104 23.232 31.987 1.00 39.34 488 THR A C 1
ATOM 3951 O O . THR A 1 488 ? -86.431 23.018 30.820 1.00 39.34 488 THR A O 1
ATOM 3954 N N . PRO A 1 489 ? -85.932 22.225 32.868 1.00 46.66 489 PRO A N 1
ATOM 3955 C CA . PRO A 1 489 ? -86.011 20.816 32.511 1.00 46.66 489 PRO A CA 1
ATOM 3956 C C . PRO A 1 489 ? -87.466 20.323 32.463 1.00 46.66 489 PRO A C 1
ATOM 3958 O O . PRO A 1 489 ? -88.271 20.639 33.337 1.00 46.66 489 PRO A O 1
ATOM 3961 N N . SER A 1 490 ? -87.780 19.468 31.490 1.00 36.00 490 SER A N 1
ATOM 3962 C CA . SER A 1 490 ? -88.911 18.532 31.556 1.00 36.00 490 SER A CA 1
ATOM 3963 C C . SER A 1 490 ? -88.343 17.124 31.332 1.00 36.00 490 SER A C 1
ATOM 3965 O O . SER A 1 490 ? -87.625 16.878 30.373 1.00 36.00 490 SER A O 1
ATOM 3967 N N . HIS A 1 491 ? -88.259 16.332 32.398 1.00 37.16 491 HIS A N 1
ATOM 3968 C CA . HIS A 1 491 ? -89.237 15.339 32.859 1.00 37.16 491 HIS A CA 1
ATOM 3969 C C . HIS A 1 491 ? -89.018 13.951 32.218 1.00 37.16 491 HIS A C 1
ATOM 3971 O O . HIS A 1 491 ? -89.414 13.705 31.091 1.00 37.16 491 HIS A O 1
ATOM 3977 N N . VAL A 1 492 ? -88.411 13.064 33.022 1.00 39.84 492 VAL A N 1
ATOM 3978 C CA . VAL A 1 492 ? -88.795 11.657 33.273 1.00 39.84 492 VAL A CA 1
ATOM 3979 C C . VAL A 1 492 ? -88.947 10.712 32.072 1.00 39.84 492 VAL A C 1
ATOM 3981 O O . VAL A 1 492 ? -89.876 10.842 31.291 1.00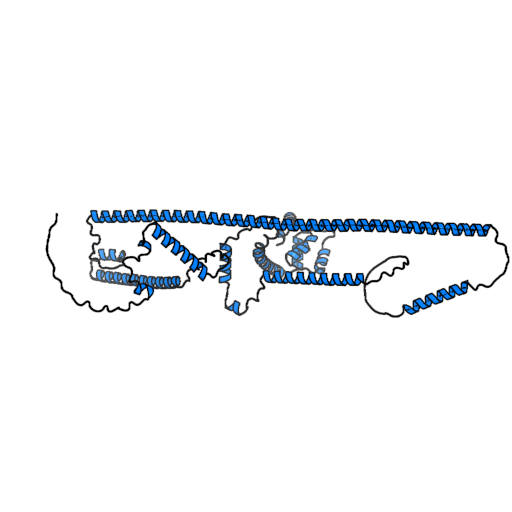 39.84 492 VAL A O 1
ATOM 3984 N N . SER A 1 493 ? -88.181 9.611 32.072 1.00 34.38 493 SER A N 1
ATOM 3985 C CA . SER A 1 493 ? -88.731 8.259 32.316 1.00 34.38 493 SER A CA 1
ATOM 3986 C C . SER A 1 493 ? -87.742 7.135 31.964 1.00 34.38 493 SER A C 1
ATOM 3988 O O . SER A 1 493 ? -87.396 6.947 30.808 1.00 34.38 493 SER A O 1
ATOM 3990 N N . LYS A 1 494 ? -87.379 6.370 33.002 1.00 40.94 494 LYS A N 1
ATOM 3991 C CA . LYS A 1 494 ? -87.272 4.896 33.087 1.00 40.94 494 LYS A CA 1
ATOM 3992 C C . LYS A 1 494 ? -86.722 4.091 31.888 1.00 40.94 494 LYS A C 1
ATOM 3994 O O . LYS A 1 494 ? -87.398 3.907 30.885 1.00 40.94 494 LYS A O 1
ATOM 3999 N N . VAL A 1 495 ? -85.546 3.499 32.134 1.00 39.72 495 VAL A N 1
ATOM 4000 C CA . VAL A 1 495 ? -85.213 2.045 32.137 1.00 39.72 495 VAL A CA 1
ATOM 4001 C C . VAL A 1 495 ? -86.393 1.119 31.767 1.00 39.72 495 VAL A C 1
ATOM 4003 O O . VAL A 1 495 ? -87.480 1.272 32.336 1.00 39.72 495 VAL A O 1
ATOM 4006 N N . PRO A 1 496 ? -86.209 0.172 30.830 1.00 52.88 496 PRO A N 1
ATOM 4007 C CA . PRO A 1 496 ? -85.671 -1.160 31.168 1.00 52.88 496 PRO A CA 1
ATOM 4008 C C . PRO A 1 496 ? -84.221 -1.401 30.749 1.00 52.88 496 PRO A C 1
ATOM 4010 O O . PRO A 1 496 ? -83.857 -0.967 29.635 1.00 52.88 496 PRO A O 1
#

Organism: Pythium oligandrum (NCBI:txid41045)

Secondary structure (DSSP, 8-state):
-GGGT-HHHHHHSEEEHHHHHHHHHHTT----HHHHHHHHTTSPTT--EEEHHHHHHHHHHHS-HHHHHHHHHHHHHHHHHHHHHHHHHTTSSS----------HHHHHHHHHHHHHT--HHHHHHSPPP----HHHHHHHHHHHHHHHHHHHHHHHHHHHHHHHT--------------------------HHHHHHHHHHHHHHHHHHHH---------PPPHHHHHHHHHHHHHHHHHHHHHHHHHHHHHHHHHHHHHHHHHHHHHHHHHHHHHHHHHHHHHHHHHHHHHHHHHHHHHHHHHHHHHHHHHHHHHHHHHHHHHHHHHHHHHHHHHHHHHTT--S---------SSPPPHHHHHHHHH--SHHHHHHHHHHHHHHHHHHHHHHHHHHHHHHHHHHHHHHS---------------S-HHHHHHHHHHHHHHHHHHHHHHHT--GGGSPPTTSPPHHHHHHS------PPP---------------

Foldseek 3Di:
DPCVPDVVCVVPQKAFPVCLVVVCVVLVHDDDPVLVVVVVVVDDPPDGIDGVVVVVVSCVVRDPPVRVVVSVVVSVVVVVVVVVVVVVVVVPPDDDDDDDDDDDVVVVVVVVVVVVVPDDPVVCVVCPPDPPCPPVNVVVVVVVVVVVVVVVVVVVVVVVVVVVVPDDDDDDDDDDDDDDDDDDDDDDDPDDPVVVVVVVVVVVVVVVVVVVPDDDDDDPDDDDPVVVVVVVVVVVVVVVVVVVVVVVVVVVVVVVVVVVVVVVVVVVVVVVVVVVVVVVVVVVVVVVVVVVVVVVVVVVVVVVVVVVVVVVVVVVVVVVVVVVVVVVVVVVVVVVVVCVVVVPPPDPPPPDDPQPDDFDPVLVVQCVVDPDPVSVVVSVVSSVVVSVVVVVVVVVVVVVVVVVVVVVVPPPPPPPPPPPPPDDDDDPPVVVVVVVVVVVVVVVVVVCVVVVNCPVVDDPPPDPDVCCVPPVDDDPPPDDDPDDDDDDDDDDDDDD

Sequence (496 aa):
MFHGFDPYTQRTGELPLSRLKLLLKHYDLSVGDVTYRQWEQTLPEGTSAIPLLLFMQACMLWFHEQGLINHYHNWQQSHSIRQSDHQKSRQELGKCHSAPQLLHPFDLLTRRHDTALTFSYDDHVKKPPSPQRTQDEMMASKRNTIIDATQQMRRNTKILSRIESERPLNTKPADTKSIDGASSSSPGKRSTTYDRLHGEKLARHILQRCSTNALAPSTRRRPSVTLIHERERQQQRTLALKRARQQNVETAKAFSASIAMISRHVQNEELRDLRELEMEKQAAIVHERKQLRRLQRAHCLELEREKNIQHQRDVEAMKALAKEEALMLEQFLATRQELVRCGKPTFSLSQSTSTLFAPPPEVLAAKATATTTAQRRRLHTMEKDHLEHMRSIQLLDYVYDKRKAVLDAQRPKADAALVQVDSTPQLPEAQELEILTQDLWQQVLQDCADRADWTPLLPPPNSPPAALRYYGTSRPRILPPFTESTATPSHVSKVP